Protein AF-A0A2N2HT73-F1 (afdb_monomer_lite)

Structure (mmCIF, N/CA/C/O backbone):
data_AF-A0A2N2HT73-F1
#
_entry.id   AF-A0A2N2HT73-F1
#
loop_
_atom_site.group_PDB
_atom_site.id
_atom_site.type_symbol
_atom_site.label_atom_id
_atom_site.label_alt_id
_atom_site.label_comp_id
_atom_site.label_asym_id
_atom_site.label_entity_id
_atom_site.label_seq_id
_atom_site.pdbx_PDB_ins_code
_atom_site.Cartn_x
_atom_site.Cartn_y
_atom_site.Cartn_z
_atom_site.occupancy
_atom_site.B_iso_or_equiv
_atom_site.auth_seq_id
_atom_site.auth_comp_id
_atom_site.auth_asym_id
_atom_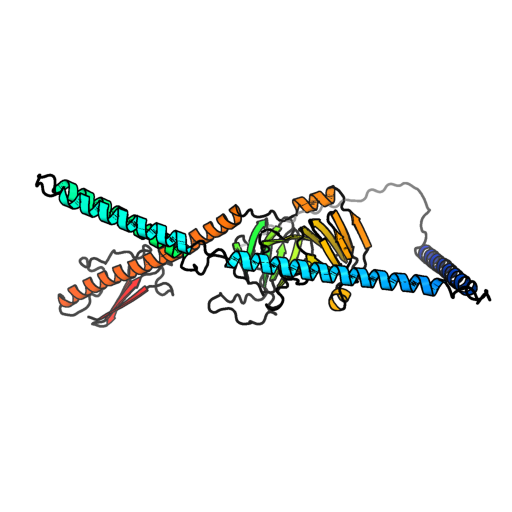site.auth_atom_id
_atom_site.pdbx_PDB_model_num
ATOM 1 N N . MET A 1 1 ? -55.450 -44.089 -9.286 1.00 39.53 1 MET A N 1
ATOM 2 C CA . MET A 1 1 ? -56.338 -43.175 -10.032 1.00 39.53 1 MET A CA 1
ATOM 3 C C . MET A 1 1 ? -55.526 -41.920 -10.294 1.00 39.53 1 MET A C 1
ATOM 5 O O . MET A 1 1 ? -55.269 -41.181 -9.363 1.00 39.53 1 MET A O 1
ATOM 9 N N . GLU A 1 2 ? -54.714 -41.918 -11.342 1.00 38.50 2 GLU A N 1
ATOM 10 C CA . GLU A 1 2 ? -55.053 -41.611 -12.742 1.00 38.50 2 GLU A CA 1
ATOM 11 C C . GLU A 1 2 ? -55.142 -40.112 -13.054 1.00 38.50 2 GLU A C 1
ATOM 13 O O . GLU A 1 2 ? -55.787 -39.337 -12.358 1.00 38.50 2 GLU A O 1
ATOM 18 N N . SER A 1 3 ? -54.556 -39.804 -14.215 1.00 43.12 3 SER A N 1
ATOM 19 C CA . SER A 1 3 ? -54.531 -38.545 -14.967 1.00 43.12 3 SER A CA 1
ATOM 20 C C . SER A 1 3 ? -53.533 -37.477 -14.503 1.00 43.12 3 SER A C 1
ATOM 22 O O . SER A 1 3 ? -53.392 -37.235 -13.316 1.00 43.12 3 SER A O 1
ATOM 24 N N . LYS A 1 4 ? -52.854 -36.714 -15.364 1.00 47.38 4 LYS A N 1
ATOM 25 C CA . LYS A 1 4 ? -52.323 -36.821 -16.745 1.00 47.38 4 LYS A CA 1
ATOM 26 C C . LYS A 1 4 ? -51.971 -35.371 -17.122 1.00 47.38 4 LYS A C 1
ATOM 28 O O . LYS A 1 4 ? -52.862 -34.537 -17.041 1.00 47.38 4 LYS A O 1
ATOM 33 N N . LYS A 1 5 ? -50.777 -35.176 -17.708 1.00 45.16 5 LYS A N 1
ATOM 34 C CA . LYS A 1 5 ? -50.393 -34.106 -18.669 1.00 45.16 5 LYS A CA 1
ATOM 35 C C . LYS A 1 5 ? -50.331 -32.673 -18.082 1.00 45.16 5 LYS A C 1
ATOM 37 O O . LYS A 1 5 ? -51.116 -32.329 -17.223 1.00 45.16 5 LYS A O 1
ATOM 42 N N . SER A 1 6 ? -49.405 -31.796 -18.467 1.00 45.34 6 SER A N 1
ATOM 43 C CA . SER A 1 6 ? -48.871 -31.538 -19.809 1.00 45.34 6 SER A CA 1
ATOM 44 C C . SER A 1 6 ? -47.459 -30.931 -19.803 1.00 45.34 6 SER A C 1
ATOM 46 O O . SER A 1 6 ? -47.148 -30.067 -18.990 1.00 45.34 6 SER A O 1
ATOM 48 N N . ASN A 1 7 ? -46.666 -31.358 -20.789 1.00 41.78 7 ASN A N 1
ATOM 49 C CA . ASN A 1 7 ? -45.438 -30.735 -21.283 1.00 41.78 7 ASN A CA 1
ATOM 50 C C . ASN A 1 7 ? -45.674 -29.305 -21.786 1.00 41.78 7 ASN A C 1
ATOM 52 O O . ASN A 1 7 ? -46.698 -29.053 -22.424 1.00 41.78 7 ASN A O 1
ATOM 56 N N . GLN A 1 8 ? -44.657 -28.451 -21.664 1.00 44.78 8 GLN A N 1
ATOM 57 C CA . GLN A 1 8 ? -44.392 -27.415 -22.661 1.00 44.78 8 GLN A CA 1
ATOM 58 C C . GLN A 1 8 ? -42.875 -27.188 -22.774 1.00 44.78 8 GLN A C 1
ATOM 60 O O . GLN A 1 8 ? -42.232 -26.671 -21.865 1.00 44.78 8 GLN A O 1
ATOM 65 N N . GLU A 1 9 ? -42.321 -27.695 -23.876 1.00 40.91 9 GLU A N 1
ATOM 66 C CA . GLU A 1 9 ? -40.981 -27.418 -24.391 1.00 40.91 9 GLU A CA 1
ATOM 67 C C . GLU A 1 9 ? -40.969 -26.010 -24.993 1.00 40.91 9 GLU A C 1
ATOM 69 O O . GLU A 1 9 ? -41.881 -25.670 -25.746 1.00 40.91 9 GLU A O 1
ATOM 74 N N . ASP A 1 10 ? -39.927 -25.225 -24.717 1.00 46.28 10 ASP A N 1
ATOM 75 C CA . ASP A 1 10 ? -39.657 -23.974 -25.426 1.00 46.28 10 ASP A CA 1
ATOM 76 C C . ASP A 1 10 ? -38.240 -24.052 -26.010 1.00 46.28 10 ASP A C 1
ATOM 78 O O . ASP A 1 10 ? -37.233 -24.069 -25.298 1.00 46.28 10 ASP A O 1
ATOM 82 N N . THR A 1 11 ? -38.181 -24.214 -27.331 1.00 42.38 11 THR A N 1
ATOM 83 C CA . THR A 1 11 ? -36.958 -24.325 -28.130 1.00 42.38 11 THR A CA 1
ATOM 84 C C . THR A 1 11 ? -36.810 -23.055 -28.960 1.00 42.38 11 THR A C 1
ATOM 86 O O . THR A 1 11 ? -37.552 -22.820 -29.911 1.00 42.38 11 THR A O 1
ATOM 89 N N . SER A 1 12 ? -35.835 -22.220 -28.603 1.00 44.34 12 SER A N 1
ATOM 90 C CA . SER A 1 12 ? -35.482 -21.019 -29.368 1.00 44.34 12 SER A CA 1
ATOM 91 C C . SER A 1 12 ? -34.667 -21.372 -30.625 1.00 44.34 12 SER A C 1
ATOM 93 O O . SER A 1 12 ? -33.738 -22.181 -30.541 1.00 44.34 12 SER A O 1
ATOM 95 N N . PRO A 1 13 ? -34.962 -20.769 -31.794 1.00 56.03 13 PRO A N 1
ATOM 96 C CA . PRO A 1 13 ? -34.370 -21.161 -33.071 1.00 56.03 13 PRO A CA 1
ATOM 97 C C . PRO A 1 13 ? -33.029 -20.468 -33.368 1.00 56.03 13 PRO A C 1
ATOM 99 O O . PRO A 1 13 ? -32.884 -19.254 -33.241 1.00 56.03 13 PRO A O 1
ATOM 102 N N . GLN A 1 14 ? -32.064 -21.249 -33.865 1.00 44.97 14 GLN A N 1
ATOM 103 C CA . GLN A 1 14 ? -30.878 -20.751 -34.568 1.00 44.97 14 GLN A CA 1
ATOM 104 C C . GLN A 1 14 ? -31.223 -20.348 -36.015 1.00 44.97 14 GLN A C 1
ATOM 106 O O . GLN A 1 14 ? -31.916 -21.108 -36.702 1.00 44.97 14 GLN A O 1
ATOM 111 N N . PRO A 1 15 ? -30.693 -19.231 -36.545 1.00 52.06 15 PRO A N 1
ATOM 112 C CA . PRO A 1 15 ? -30.836 -18.904 -37.956 1.00 52.06 15 PRO A CA 1
ATOM 113 C C . PRO A 1 15 ? -29.802 -19.655 -38.809 1.00 52.06 15 PRO A C 1
ATOM 115 O O . PRO A 1 15 ? -28.592 -19.485 -38.667 1.00 52.06 15 PRO A O 1
ATOM 118 N N . LYS A 1 16 ? -30.309 -20.470 -39.740 1.00 40.34 16 LYS A N 1
ATOM 119 C CA . LYS A 1 16 ? -29.567 -21.042 -40.871 1.00 40.34 16 LYS A CA 1
ATOM 120 C C . LYS A 1 16 ? -29.456 -19.988 -41.977 1.00 40.34 16 LYS A C 1
ATOM 122 O O . LYS A 1 16 ? -30.477 -19.599 -42.537 1.00 40.34 16 LYS A O 1
ATOM 127 N N . SER A 1 17 ? -28.243 -19.578 -42.340 1.00 44.06 17 SER A N 1
ATOM 128 C CA . SER A 1 17 ? -27.968 -18.862 -43.591 1.00 44.06 17 SER A CA 1
ATOM 129 C C . SER A 1 17 ? -27.399 -19.834 -44.630 1.00 44.06 17 SER A C 1
ATOM 131 O O . SER A 1 17 ? -26.418 -20.538 -44.396 1.00 44.06 17 SER A O 1
ATOM 133 N N . GLN A 1 18 ? -28.083 -19.922 -45.771 1.00 44.56 18 GLN A N 1
ATOM 134 C CA . GLN A 1 18 ? -27.676 -20.694 -46.947 1.00 44.56 18 GLN A CA 1
ATOM 135 C C . GLN A 1 18 ? -26.651 -19.921 -47.802 1.00 44.56 18 GLN A C 1
ATOM 137 O O . GLN A 1 18 ? -26.635 -18.690 -47.760 1.00 44.56 18 GLN A O 1
ATOM 142 N N . PRO A 1 19 ? -25.830 -20.620 -48.612 1.00 43.41 19 PRO A N 1
ATOM 143 C CA . PRO A 1 19 ? -24.786 -20.008 -49.424 1.00 43.41 19 PRO A CA 1
ATOM 144 C C . PRO A 1 19 ? -25.304 -19.605 -50.813 1.00 43.41 19 PRO A C 1
ATOM 146 O O . PRO A 1 19 ? -25.913 -20.409 -51.523 1.00 43.41 19 PRO A O 1
ATOM 149 N N . SER A 1 20 ? -25.005 -18.378 -51.239 1.00 42.81 20 SER A N 1
ATOM 150 C CA . SER A 1 20 ? -25.171 -17.932 -52.623 1.00 42.81 20 SER A CA 1
ATOM 151 C C . SER A 1 20 ? -23.926 -18.276 -53.450 1.00 42.81 20 SER A C 1
ATOM 153 O O . SER A 1 20 ? -22.797 -17.924 -53.117 1.00 42.81 20 SER A O 1
ATOM 155 N N . LYS A 1 21 ? -24.149 -19.000 -54.551 1.00 45.09 21 LYS A N 1
ATOM 156 C CA . LYS A 1 21 ? -23.184 -19.245 -55.629 1.00 45.09 21 LYS A CA 1
ATOM 157 C C . LYS A 1 21 ? -23.312 -18.143 -56.683 1.00 45.09 21 LYS A C 1
ATOM 159 O O . LYS A 1 21 ? -24.388 -18.000 -57.248 1.00 45.09 21 LYS A O 1
ATOM 164 N N . GLN A 1 22 ? -22.210 -17.460 -56.980 1.00 38.56 22 GLN A N 1
ATOM 165 C CA . GLN A 1 22 ? -21.851 -16.740 -58.220 1.00 38.56 22 GLN A CA 1
ATOM 166 C C . GLN A 1 22 ? -20.395 -16.289 -57.966 1.00 38.56 22 GLN A C 1
ATOM 168 O O . GLN A 1 22 ? -20.148 -15.597 -56.993 1.00 38.56 22 GLN A O 1
ATOM 173 N N . GLY A 1 23 ? -19.343 -16.800 -58.609 1.00 36.75 23 GLY A N 1
ATOM 174 C CA . GLY A 1 23 ? -19.114 -16.880 -60.047 1.00 36.75 23 GLY A CA 1
ATOM 175 C C . GLY A 1 23 ? -18.287 -15.659 -60.469 1.00 36.75 23 GLY A C 1
ATOM 176 O O . GLY A 1 23 ? -18.859 -14.592 -60.643 1.00 36.75 23 GLY A O 1
ATOM 177 N N . GLY A 1 24 ? -16.964 -15.798 -60.623 1.00 32.28 24 GLY A N 1
ATOM 178 C CA . GLY A 1 24 ? -16.117 -14.720 -61.148 1.00 32.28 24 GLY A CA 1
ATOM 179 C C . GLY A 1 24 ? -14.622 -14.955 -60.947 1.00 32.28 24 GLY A C 1
ATOM 180 O O . GLY A 1 24 ? -14.132 -14.896 -59.828 1.00 32.28 24 GLY A O 1
ATOM 181 N N . LEU A 1 25 ? -13.927 -15.240 -62.049 1.00 45.19 25 LEU A N 1
ATOM 182 C CA . LEU A 1 25 ? -12.474 -15.344 -62.181 1.00 45.19 25 LEU A CA 1
ATOM 183 C C . LEU A 1 25 ? -11.733 -14.164 -61.532 1.00 45.19 25 LEU A C 1
ATOM 185 O O . LEU A 1 25 ? -12.187 -13.039 -61.698 1.00 45.19 25 LEU A O 1
ATOM 189 N N . MET A 1 26 ? -10.556 -14.416 -60.941 1.00 39.28 26 MET A N 1
ATOM 190 C CA . MET A 1 26 ? -9.303 -13.666 -61.166 1.00 39.28 26 MET A CA 1
ATOM 191 C C . MET A 1 26 ? -8.144 -14.258 -60.335 1.00 39.28 26 MET A C 1
ATOM 193 O O . MET A 1 26 ? -8.298 -14.571 -59.160 1.00 39.28 26 MET A O 1
ATOM 197 N N . SER A 1 27 ? -6.987 -14.365 -60.995 1.00 42.88 27 SER A N 1
ATOM 198 C CA . SER A 1 27 ? -5.628 -14.332 -60.429 1.00 42.88 27 SER A CA 1
ATOM 199 C C . SER A 1 27 ? -5.104 -15.552 -59.655 1.00 42.88 27 SER A C 1
ATOM 201 O O . SER A 1 27 ? -5.031 -15.592 -58.432 1.00 42.88 27 SER A O 1
ATOM 203 N N . ARG A 1 28 ? -4.600 -16.514 -60.440 1.00 46.56 28 ARG A N 1
ATOM 204 C CA . ARG A 1 28 ? -3.393 -17.295 -60.125 1.00 46.56 28 ARG A CA 1
ATOM 205 C C . ARG A 1 28 ? -2.223 -16.316 -60.004 1.00 46.56 28 ARG A C 1
ATOM 207 O O . ARG A 1 28 ? -1.862 -15.758 -61.028 1.00 46.56 28 ARG A O 1
ATOM 214 N N . GLU A 1 29 ? -1.683 -16.122 -58.804 1.00 48.06 29 GLU A N 1
ATOM 215 C CA . GLU A 1 29 ? -0.292 -15.722 -58.509 1.00 48.06 29 GLU A CA 1
ATOM 216 C C . GLU A 1 29 ? -0.196 -15.342 -57.024 1.00 48.06 29 GLU A C 1
ATOM 218 O O . GLU A 1 29 ? -0.449 -14.198 -56.674 1.00 48.06 29 GLU A O 1
ATOM 223 N N . SER A 1 30 ? 0.117 -16.311 -56.153 1.00 52.94 30 SER A N 1
ATOM 224 C CA . SER A 1 30 ? 0.870 -16.120 -54.894 1.00 52.94 30 SER A CA 1
ATOM 225 C C . SER A 1 30 ? 0.758 -17.365 -54.001 1.00 52.94 30 SER A C 1
ATOM 227 O O . SER A 1 30 ? 0.183 -17.324 -52.917 1.00 52.94 30 SER A O 1
ATOM 229 N N . GLU A 1 31 ? 1.319 -18.487 -54.442 1.00 46.50 31 GLU A N 1
ATOM 230 C CA . GLU A 1 31 ? 1.745 -19.550 -53.525 1.00 46.50 31 GLU A CA 1
ATOM 231 C C . GLU A 1 31 ? 3.270 -19.599 -53.579 1.00 46.50 31 GLU A C 1
ATOM 233 O O . GLU A 1 31 ? 3.875 -20.481 -54.179 1.00 46.50 31 GLU A O 1
ATOM 238 N N . VAL A 1 32 ? 3.896 -18.575 -52.995 1.00 57.41 32 VAL A N 1
ATOM 239 C CA . VAL A 1 32 ? 5.306 -18.653 -52.616 1.00 57.41 32 VAL A CA 1
ATOM 240 C C . VAL A 1 32 ? 5.343 -19.492 -51.347 1.00 57.41 32 VAL A C 1
ATOM 242 O O . VAL A 1 32 ? 4.812 -19.105 -50.305 1.00 57.41 32 VAL A O 1
ATOM 245 N N . SER A 1 33 ? 5.902 -20.689 -51.479 1.00 60.06 33 SER A N 1
ATOM 246 C CA . SER A 1 33 ? 6.080 -21.649 -50.398 1.00 60.06 33 SER A CA 1
ATOM 247 C C . SER A 1 33 ? 6.845 -21.007 -49.236 1.00 60.06 33 SER A C 1
ATOM 249 O O . SER A 1 33 ? 7.892 -20.393 -49.437 1.00 60.06 33 SER A O 1
ATOM 251 N N . MET A 1 34 ? 6.367 -21.201 -48.001 1.00 53.78 34 MET A N 1
ATOM 252 C CA . MET A 1 34 ? 7.069 -20.812 -46.762 1.00 53.78 34 MET A CA 1
ATOM 253 C C . MET A 1 34 ? 8.517 -21.333 -46.691 1.00 53.78 34 MET A C 1
ATOM 255 O O . MET A 1 34 ? 9.327 -20.796 -45.938 1.00 53.78 34 MET A O 1
ATOM 259 N N . GLN A 1 35 ? 8.855 -22.339 -47.497 1.00 58.53 35 GLN A N 1
ATOM 260 C CA . GLN A 1 35 ? 10.192 -22.910 -47.610 1.00 58.53 35 GLN A CA 1
ATOM 261 C C . GLN A 1 35 ? 11.161 -22.019 -48.411 1.00 58.53 35 GLN A C 1
ATOM 263 O O . GLN A 1 35 ? 12.344 -21.955 -48.099 1.00 58.53 35 GLN A O 1
ATOM 268 N N . GLU A 1 36 ? 10.671 -21.239 -49.379 1.00 63.22 36 GLU A N 1
ATOM 269 C CA . GLU A 1 36 ? 11.516 -20.289 -50.121 1.00 63.22 36 GLU A CA 1
ATOM 270 C C . GLU A 1 36 ? 11.862 -19.052 -49.273 1.00 63.22 36 GLU A C 1
ATOM 272 O O . GLU A 1 36 ? 12.943 -18.474 -49.410 1.00 63.22 36 GLU A O 1
ATOM 277 N N . LEU A 1 37 ? 10.986 -18.680 -48.331 1.00 63.59 37 LEU A N 1
ATOM 278 C CA . LEU A 1 37 ? 11.245 -17.596 -47.380 1.00 63.59 37 LEU A CA 1
ATOM 279 C C . LEU A 1 37 ? 12.233 -18.003 -46.271 1.00 63.59 37 LEU A C 1
ATOM 281 O O . LEU A 1 37 ? 13.011 -17.154 -45.827 1.00 63.59 37 LEU A O 1
ATOM 285 N N . SER A 1 38 ? 12.264 -19.276 -45.847 1.00 68.69 38 SER A N 1
ATOM 286 C CA . SER A 1 38 ? 13.276 -19.751 -44.886 1.00 68.69 38 SER A CA 1
ATOM 287 C C . SER A 1 38 ? 14.672 -19.784 -45.502 1.00 68.69 38 SER A C 1
ATOM 289 O O . SER A 1 38 ? 15.628 -19.307 -44.885 1.00 68.69 38 SER A O 1
ATOM 291 N N . ASP A 1 39 ? 14.774 -20.243 -46.749 1.00 68.88 39 ASP A N 1
ATOM 292 C CA . ASP A 1 39 ? 16.056 -20.388 -47.440 1.00 68.88 39 ASP A CA 1
ATOM 293 C C . ASP A 1 39 ? 16.659 -19.023 -47.813 1.00 68.88 39 ASP A C 1
ATOM 295 O O . ASP A 1 39 ? 17.874 -18.819 -47.721 1.00 68.88 39 ASP A O 1
ATOM 299 N N . ALA A 1 40 ? 15.818 -18.037 -48.152 1.00 66.81 40 ALA A N 1
ATOM 300 C CA . ALA A 1 40 ? 16.254 -16.658 -48.371 1.00 66.81 40 ALA A CA 1
ATOM 301 C C . ALA A 1 40 ? 16.743 -15.980 -47.075 1.00 66.81 40 ALA A C 1
ATOM 303 O O . ALA A 1 40 ? 17.717 -15.218 -47.092 1.00 66.81 40 ALA A O 1
ATOM 304 N N . CYS A 1 41 ? 16.110 -16.281 -45.936 1.00 57.56 41 CYS A N 1
ATOM 305 C CA . CYS A 1 41 ? 16.492 -15.718 -44.644 1.00 57.56 41 CYS A CA 1
ATOM 306 C C . CYS A 1 41 ? 17.854 -16.259 -44.175 1.00 57.56 41 CYS A C 1
ATOM 308 O O . CYS A 1 41 ? 18.734 -15.475 -43.802 1.00 57.56 41 CYS A O 1
ATOM 310 N N . GLU A 1 42 ? 18.084 -17.571 -44.290 1.00 67.00 42 GLU A N 1
ATOM 311 C CA . GLU A 1 42 ? 19.331 -18.216 -43.855 1.00 67.00 42 GLU A CA 1
ATOM 312 C C . GLU A 1 42 ? 20.548 -17.778 -44.694 1.00 67.00 42 GLU A C 1
ATOM 314 O O . GLU A 1 42 ? 21.647 -17.570 -44.165 1.00 67.00 42 GLU A O 1
ATOM 319 N N . LYS A 1 43 ? 20.345 -17.518 -45.993 1.00 66.44 43 LYS A N 1
ATOM 320 C CA . LYS A 1 43 ? 21.397 -17.003 -46.885 1.00 66.44 43 LYS A CA 1
ATOM 321 C C . LYS A 1 43 ? 21.859 -15.593 -46.492 1.00 66.44 43 LYS A C 1
ATOM 323 O O . LYS A 1 43 ? 23.060 -15.323 -46.498 1.00 66.44 43 LYS A O 1
ATOM 328 N N . SER A 1 44 ? 20.939 -14.729 -46.048 1.00 65.94 44 SER A N 1
ATOM 329 C CA . SER A 1 44 ? 21.259 -13.352 -45.628 1.00 65.94 44 SER A CA 1
ATOM 330 C C . SER A 1 44 ? 22.071 -13.278 -44.322 1.00 65.94 44 SER A C 1
ATOM 332 O O . SER A 1 44 ? 22.894 -12.373 -44.143 1.00 65.94 44 SER A O 1
ATOM 334 N N . PHE A 1 45 ? 21.890 -14.249 -43.417 1.00 56.47 45 PHE A N 1
ATOM 335 C CA . PHE A 1 45 ? 22.640 -14.326 -42.161 1.00 56.47 45 PHE A CA 1
ATOM 336 C C . PHE A 1 45 ? 24.061 -14.858 -42.360 1.00 56.47 45 PHE A C 1
ATOM 338 O O . PHE A 1 45 ? 24.983 -14.422 -41.664 1.00 56.47 45 PHE A O 1
ATOM 345 N N . ARG A 1 46 ? 24.267 -15.752 -43.334 1.00 58.16 46 ARG A N 1
ATOM 346 C CA . ARG A 1 46 ? 25.599 -16.288 -43.645 1.00 58.16 46 ARG A CA 1
ATOM 347 C C . ARG A 1 46 ? 26.509 -15.246 -44.295 1.00 58.16 46 ARG A C 1
ATOM 349 O O . ARG A 1 46 ? 27.694 -15.220 -43.982 1.00 58.16 46 ARG A O 1
ATOM 356 N N . GLU A 1 47 ? 25.971 -14.349 -45.116 1.00 53.94 47 GLU A N 1
ATOM 357 C CA . GLU A 1 47 ? 26.766 -13.341 -45.832 1.00 53.94 47 GLU A CA 1
ATOM 358 C C . GLU A 1 47 ? 27.238 -12.200 -44.908 1.00 53.94 47 GLU A C 1
ATOM 360 O O . GLU A 1 47 ? 28.421 -11.861 -44.883 1.00 53.94 47 GLU A O 1
ATOM 365 N N . LYS A 1 48 ? 26.373 -11.707 -44.006 1.00 52.97 48 LYS A N 1
ATOM 366 C CA . LYS A 1 48 ? 26.742 -10.657 -43.029 1.00 52.97 48 LYS A CA 1
ATOM 367 C C . LYS A 1 48 ? 27.707 -11.129 -41.931 1.00 52.97 48 LYS A C 1
ATOM 369 O O . LYS A 1 48 ? 28.356 -10.307 -41.280 1.00 52.97 48 LYS A O 1
ATOM 374 N N . GLY A 1 49 ? 27.814 -12.441 -41.709 1.00 51.25 49 GLY A N 1
ATOM 375 C CA . GLY A 1 49 ? 28.761 -13.033 -40.760 1.00 51.25 49 GLY A CA 1
ATOM 376 C C . GLY A 1 49 ? 30.213 -13.044 -41.253 1.00 51.25 49 GLY A C 1
ATOM 377 O O . GLY A 1 49 ? 31.133 -13.008 -40.432 1.00 51.25 49 GLY A O 1
ATOM 378 N N . TYR A 1 50 ? 30.437 -13.053 -42.572 1.00 50.50 50 TYR A N 1
ATOM 379 C CA . TYR A 1 50 ? 31.785 -13.093 -43.149 1.00 50.50 50 TYR A CA 1
ATOM 380 C C . TYR A 1 50 ? 32.459 -11.712 -43.208 1.00 50.50 50 TYR A C 1
ATOM 382 O O . TYR A 1 50 ? 33.666 -11.631 -42.966 1.00 50.50 50 TYR A O 1
ATOM 390 N N . ASP A 1 51 ? 31.706 -10.622 -43.387 1.00 52.78 51 ASP A N 1
ATOM 391 C CA . ASP A 1 51 ? 32.287 -9.271 -43.474 1.00 52.78 51 ASP A CA 1
ATOM 392 C C . ASP A 1 51 ? 32.841 -8.754 -42.136 1.00 52.78 51 ASP A C 1
ATOM 394 O O . ASP A 1 51 ? 33.941 -8.197 -42.088 1.00 52.78 51 ASP A O 1
ATOM 398 N N . ARG A 1 52 ? 32.186 -9.048 -41.002 1.00 54.38 52 ARG A N 1
ATOM 399 C CA . ARG A 1 52 ? 32.722 -8.663 -39.675 1.00 54.38 52 ARG A CA 1
ATOM 400 C C . ARG A 1 52 ? 34.022 -9.384 -39.315 1.00 54.38 52 ARG A C 1
ATOM 402 O O . ARG A 1 52 ? 34.804 -8.878 -38.509 1.00 54.38 52 ARG A O 1
ATOM 409 N N . ARG A 1 53 ? 34.274 -10.565 -39.891 1.00 50.38 53 ARG A N 1
ATOM 410 C CA . ARG A 1 53 ? 35.509 -11.325 -39.636 1.00 50.38 53 ARG A CA 1
ATOM 411 C C . ARG A 1 53 ? 36.708 -10.762 -40.401 1.00 50.38 53 ARG A C 1
ATOM 413 O O . ARG A 1 53 ? 37.834 -10.961 -39.950 1.00 50.38 53 ARG A O 1
ATOM 420 N N . LYS A 1 54 ? 36.477 -10.032 -41.498 1.00 50.91 54 LYS A N 1
ATOM 421 C CA . LYS A 1 54 ? 37.526 -9.371 -42.287 1.00 50.91 54 LYS A CA 1
ATOM 422 C C . LYS A 1 54 ? 37.980 -8.057 -41.635 1.00 50.91 54 LYS A C 1
ATOM 424 O O . LYS A 1 54 ? 39.176 -7.869 -41.432 1.00 50.91 54 LYS A O 1
ATOM 429 N N . GLU A 1 55 ? 37.046 -7.242 -41.135 1.00 51.66 55 GLU A N 1
ATOM 430 C CA . GLU A 1 55 ? 37.378 -5.993 -40.419 1.00 51.66 55 GLU A CA 1
ATOM 431 C C . GLU A 1 55 ? 38.153 -6.221 -39.106 1.00 51.66 55 GLU A C 1
ATOM 433 O O . GLU A 1 55 ? 39.000 -5.413 -38.716 1.00 51.66 55 GLU A O 1
ATOM 438 N N . GLY A 1 56 ? 37.911 -7.347 -38.425 1.00 50.91 56 GLY A N 1
ATOM 439 C CA . GLY A 1 56 ? 38.672 -7.730 -37.232 1.00 50.91 56 GLY A CA 1
ATOM 440 C C . GLY A 1 56 ? 40.119 -8.152 -37.521 1.00 50.91 56 GLY A C 1
ATOM 441 O O . GLY A 1 56 ? 40.972 -8.047 -36.636 1.00 50.91 56 GLY A O 1
ATOM 442 N N . PHE A 1 57 ? 40.411 -8.612 -38.743 1.00 48.97 57 PHE A N 1
ATOM 443 C CA . PHE A 1 57 ? 41.747 -9.061 -39.139 1.00 48.97 57 PHE A CA 1
ATOM 444 C C . PHE A 1 57 ? 42.612 -7.900 -39.651 1.00 48.97 57 PHE A C 1
ATOM 446 O O . PHE A 1 57 ? 43.796 -7.831 -39.318 1.00 48.97 57 PHE A O 1
ATOM 453 N N . ASP A 1 58 ? 42.015 -6.924 -40.340 1.00 48.25 58 ASP A N 1
ATOM 454 C CA . ASP A 1 58 ? 42.739 -5.745 -40.834 1.00 48.25 58 ASP A CA 1
ATOM 455 C C . ASP A 1 58 ? 43.169 -4.796 -39.698 1.00 48.25 58 ASP A C 1
ATOM 457 O O . ASP A 1 58 ? 44.280 -4.262 -39.728 1.00 48.25 58 ASP A O 1
ATOM 461 N N . ARG A 1 59 ? 42.394 -4.694 -38.605 1.00 53.56 59 ARG A N 1
ATOM 462 C CA . ARG A 1 59 ? 42.825 -3.955 -37.396 1.00 53.56 59 ARG A CA 1
ATOM 463 C C . ARG A 1 59 ? 43.996 -4.603 -36.654 1.00 53.56 59 ARG A C 1
ATOM 465 O O . ARG A 1 59 ? 44.714 -3.909 -35.944 1.00 53.56 59 ARG A O 1
ATOM 472 N N . ARG A 1 60 ? 44.206 -5.919 -36.795 1.00 46.06 60 ARG A N 1
ATOM 473 C CA . ARG A 1 60 ? 45.352 -6.614 -36.174 1.00 46.06 60 ARG A CA 1
ATOM 474 C C . ARG A 1 60 ? 46.618 -6.563 -37.024 1.00 46.06 60 ARG A C 1
ATOM 476 O O . ARG A 1 60 ? 47.696 -6.815 -36.494 1.00 46.06 60 ARG A O 1
ATOM 483 N N . LYS A 1 61 ? 46.513 -6.217 -38.311 1.00 44.19 61 LYS A N 1
ATOM 484 C CA . LYS A 1 61 ? 47.680 -6.073 -39.190 1.00 44.19 61 LYS A CA 1
ATOM 485 C C . LYS A 1 61 ? 48.304 -4.676 -39.123 1.00 44.19 61 LYS A C 1
ATOM 487 O O . LYS A 1 61 ? 49.508 -4.562 -39.316 1.00 44.19 61 LYS A O 1
ATOM 492 N N . SER A 1 62 ? 47.536 -3.642 -38.759 1.00 45.69 62 SER A N 1
ATOM 493 C CA . SER A 1 62 ? 48.062 -2.273 -38.612 1.00 45.69 62 SER A CA 1
ATOM 494 C C . SER A 1 62 ? 48.819 -2.013 -37.301 1.00 45.69 62 SER A C 1
ATOM 496 O O . SER A 1 62 ? 49.362 -0.931 -37.126 1.00 45.69 62 SER A O 1
ATOM 498 N N . THR A 1 63 ? 48.869 -2.970 -36.368 1.00 47.09 63 THR A N 1
ATOM 499 C CA . THR A 1 63 ? 49.633 -2.841 -35.111 1.00 47.09 63 THR A CA 1
ATOM 500 C C . THR A 1 63 ? 50.973 -3.578 -35.132 1.00 47.09 63 THR A C 1
ATOM 502 O O . THR A 1 63 ? 51.616 -3.674 -34.090 1.00 47.09 63 THR A O 1
ATOM 505 N N . LEU A 1 64 ? 51.396 -4.124 -36.280 1.00 43.81 64 LEU A N 1
ATOM 506 C CA . LEU A 1 64 ? 52.619 -4.934 -36.381 1.00 43.81 64 LEU A CA 1
ATOM 507 C C . LEU A 1 64 ? 53.687 -4.376 -37.334 1.00 43.81 64 LEU A C 1
ATOM 509 O O . LEU A 1 64 ? 54.626 -5.089 -37.679 1.00 43.81 64 LEU A O 1
ATOM 513 N N . THR A 1 65 ? 53.572 -3.116 -37.745 1.00 51.69 65 THR A N 1
ATOM 514 C CA . THR A 1 65 ? 54.600 -2.439 -38.542 1.00 51.69 65 THR A CA 1
ATOM 515 C C . THR A 1 65 ? 54.731 -0.991 -38.102 1.00 51.69 65 THR A C 1
ATOM 517 O O . THR A 1 65 ? 54.174 -0.116 -38.745 1.00 51.69 65 THR A O 1
ATOM 520 N N . GLU A 1 66 ? 55.466 -0.734 -37.020 1.00 43.78 66 GLU A N 1
ATOM 521 C CA . GLU A 1 66 ? 56.359 0.428 -37.023 1.00 43.78 66 GLU A CA 1
ATOM 522 C C . GLU A 1 66 ? 57.415 0.332 -35.929 1.00 43.78 66 GLU A C 1
ATOM 524 O O . GLU A 1 66 ? 57.148 0.281 -34.727 1.00 43.78 66 GLU A O 1
ATOM 529 N N . TYR A 1 67 ? 58.643 0.260 -36.415 1.00 50.66 67 TYR A N 1
ATOM 530 C CA . TYR A 1 67 ? 59.883 0.240 -35.676 1.00 50.66 67 TYR A CA 1
ATOM 531 C C . TYR A 1 67 ? 60.314 1.700 -35.481 1.00 50.66 67 TYR A C 1
ATOM 533 O O . TYR A 1 67 ? 61.217 2.171 -36.153 1.00 50.66 67 TYR A O 1
ATOM 541 N N . GLU A 1 68 ? 59.659 2.434 -34.581 1.00 44.06 68 GLU A N 1
ATOM 542 C CA . GLU A 1 68 ? 60.116 3.765 -34.148 1.00 44.06 68 GLU A CA 1
ATOM 543 C C . GLU A 1 68 ? 60.051 3.865 -32.622 1.00 44.06 68 GLU A C 1
ATOM 545 O O . GLU A 1 68 ? 59.186 4.487 -32.003 1.00 44.06 68 GLU A O 1
ATOM 550 N N . GLY A 1 69 ? 60.985 3.171 -31.978 1.00 49.91 69 GLY A N 1
ATOM 551 C CA . GLY A 1 69 ? 61.339 3.446 -30.597 1.00 49.91 69 GLY A CA 1
ATOM 552 C C . GLY A 1 69 ? 62.420 4.513 -30.567 1.00 49.91 69 GLY A C 1
ATOM 553 O O . GLY A 1 69 ? 63.551 4.157 -30.840 1.00 49.91 69 GLY A O 1
ATOM 554 N N . VAL A 1 70 ? 62.074 5.761 -30.219 1.00 50.53 70 VAL A N 1
ATOM 555 C CA . VAL A 1 70 ? 62.898 6.683 -29.394 1.00 50.53 70 VAL A CA 1
ATOM 556 C C . VAL A 1 70 ? 62.061 7.830 -28.773 1.00 50.53 70 VAL A C 1
ATOM 558 O O . VAL A 1 70 ? 62.421 8.283 -27.691 1.00 50.53 70 VAL A O 1
ATOM 561 N N . ASP A 1 71 ? 60.896 8.241 -29.295 1.00 47.81 71 ASP A N 1
ATOM 562 C CA . ASP A 1 71 ? 60.250 9.491 -28.811 1.00 47.81 71 ASP A CA 1
ATOM 563 C C . ASP A 1 71 ? 59.201 9.389 -27.678 1.00 47.81 71 ASP A C 1
ATOM 565 O O . ASP A 1 71 ? 58.729 10.404 -27.161 1.00 47.81 71 ASP A O 1
ATOM 569 N N . ARG A 1 72 ? 58.880 8.196 -27.156 1.00 48.22 72 ARG A N 1
ATOM 570 C CA . ARG A 1 72 ? 57.885 8.047 -26.060 1.00 48.22 72 ARG A CA 1
ATOM 571 C C . ARG A 1 72 ? 58.401 8.364 -24.649 1.00 48.22 72 ARG A C 1
ATOM 573 O O . ARG A 1 72 ? 57.743 8.028 -23.665 1.00 48.22 72 ARG A O 1
ATOM 580 N N . ARG A 1 73 ? 59.571 8.998 -24.502 1.00 45.44 73 ARG A N 1
ATOM 581 C CA . ARG A 1 73 ? 60.096 9.385 -23.174 1.00 45.44 73 ARG A CA 1
ATOM 582 C C . ARG A 1 73 ? 59.598 10.750 -22.686 1.00 45.44 73 ARG A C 1
ATOM 584 O O . ARG A 1 73 ? 59.787 11.051 -21.512 1.00 45.44 73 ARG A O 1
ATOM 591 N N . LYS A 1 74 ? 58.933 11.548 -23.534 1.00 47.91 74 LYS A N 1
ATOM 592 C CA . LYS A 1 74 ? 58.330 12.835 -23.129 1.00 47.91 74 LYS A CA 1
ATOM 593 C C . LYS A 1 74 ? 56.877 12.716 -22.644 1.00 47.91 74 LYS A C 1
ATOM 595 O O . LYS A 1 74 ? 56.547 13.322 -21.633 1.00 47.91 74 LYS A O 1
ATOM 600 N N . GLU A 1 75 ? 56.053 11.836 -23.217 1.00 48.12 75 GLU A N 1
ATOM 601 C CA . GLU A 1 75 ? 54.635 11.700 -22.806 1.00 48.12 75 GLU A CA 1
ATOM 602 C C . GLU A 1 75 ? 54.414 11.083 -21.408 1.00 48.12 75 GLU A C 1
ATOM 604 O O . GLU A 1 75 ? 53.351 11.244 -20.804 1.00 48.12 75 GLU A O 1
ATOM 609 N N . VAL A 1 76 ? 55.407 10.382 -20.850 1.00 48.22 76 VAL A N 1
ATOM 610 C CA . VAL A 1 76 ? 55.319 9.848 -19.476 1.00 48.22 76 VAL A CA 1
ATOM 611 C C . VAL A 1 76 ? 55.504 10.957 -18.429 1.00 48.22 76 VAL A C 1
ATOM 613 O O . VAL A 1 76 ? 55.004 10.823 -17.312 1.00 48.22 76 VAL A O 1
ATOM 616 N N . SER A 1 77 ? 56.155 12.071 -18.786 1.00 50.00 77 SER A N 1
ATOM 617 C CA . SER A 1 77 ? 56.305 13.230 -17.895 1.00 50.00 77 SER A CA 1
ATOM 618 C C . SER A 1 77 ? 54.981 13.984 -17.733 1.00 50.00 77 SER A C 1
ATOM 620 O O . SER A 1 77 ? 54.569 14.267 -16.609 1.00 50.00 77 SER A O 1
ATOM 622 N N . ASP A 1 78 ? 54.243 14.186 -18.826 1.00 50.06 78 ASP A N 1
ATOM 623 C CA . ASP A 1 78 ? 52.983 14.946 -18.812 1.00 50.06 78 ASP A CA 1
ATOM 624 C C . ASP A 1 78 ? 51.849 14.192 -18.092 1.00 50.06 78 ASP A C 1
ATOM 626 O O . ASP A 1 78 ? 50.979 14.788 -17.452 1.00 50.06 78 ASP A O 1
ATOM 630 N N . ARG A 1 79 ? 51.881 12.849 -18.098 1.00 52.66 79 ARG A N 1
ATOM 631 C CA . ARG A 1 79 ? 50.960 12.034 -17.283 1.00 52.66 79 ARG A CA 1
ATOM 632 C C . ARG A 1 79 ? 51.232 12.123 -15.782 1.00 52.66 79 ARG A C 1
ATOM 634 O O . ARG A 1 79 ? 50.305 11.884 -15.006 1.00 52.66 79 ARG A O 1
ATOM 641 N N . ARG A 1 80 ? 52.458 12.454 -15.365 1.00 52.38 80 ARG A N 1
ATOM 642 C CA . ARG A 1 80 ? 52.813 12.602 -13.946 1.00 52.38 80 ARG A CA 1
ATOM 643 C C . ARG A 1 80 ? 52.248 13.905 -13.371 1.00 52.38 80 ARG A C 1
ATOM 645 O O . ARG A 1 80 ? 51.643 13.866 -12.305 1.00 52.38 80 ARG A O 1
ATOM 652 N N . GLU A 1 81 ? 52.266 14.992 -14.145 1.00 55.25 81 GLU A N 1
ATOM 653 C CA . GLU A 1 81 ? 51.619 16.257 -13.754 1.00 55.25 81 GLU A CA 1
ATOM 654 C C . GLU A 1 81 ? 50.101 16.123 -13.550 1.00 55.25 81 GLU A C 1
ATOM 656 O O . GLU A 1 81 ? 49.519 16.751 -12.665 1.00 55.25 81 GLU A O 1
ATOM 661 N N . GLY A 1 82 ? 49.432 15.283 -14.347 1.00 58.75 82 GLY A N 1
ATOM 662 C CA . GLY A 1 82 ? 47.994 15.035 -14.200 1.00 58.75 82 GLY A CA 1
ATOM 663 C C . GLY A 1 82 ? 47.610 14.291 -12.912 1.00 58.75 82 GLY A C 1
ATOM 664 O O . GLY A 1 82 ? 46.448 14.347 -12.494 1.00 58.75 82 GLY A O 1
ATOM 665 N N . PHE A 1 83 ? 48.557 13.587 -12.285 1.00 61.28 83 PHE A N 1
ATOM 666 C CA . PHE A 1 83 ? 48.370 12.962 -10.974 1.00 61.28 83 PHE A CA 1
ATOM 667 C C . PHE A 1 83 ? 48.612 13.954 -9.837 1.00 61.28 83 PHE A C 1
ATOM 669 O O . PHE A 1 83 ? 47.814 13.989 -8.900 1.00 61.28 83 PHE A O 1
ATOM 676 N N . ASP A 1 84 ? 49.631 14.805 -9.954 1.00 68.38 84 ASP A N 1
ATOM 677 C CA . ASP A 1 84 ? 49.939 15.816 -8.939 1.00 68.38 84 ASP A CA 1
ATOM 678 C C . ASP A 1 84 ? 48.810 16.854 -8.820 1.00 68.38 84 ASP A C 1
ATOM 680 O O . ASP A 1 84 ? 48.330 17.115 -7.716 1.00 68.38 84 ASP A O 1
ATOM 684 N N . ARG A 1 85 ? 48.237 17.314 -9.945 1.00 69.62 85 ARG A N 1
ATOM 685 C CA . ARG A 1 85 ? 47.061 18.214 -9.926 1.00 69.62 85 ARG A CA 1
ATOM 686 C C . ARG A 1 85 ? 45.835 17.593 -9.248 1.00 69.62 85 ARG A C 1
ATOM 688 O O . ARG A 1 85 ? 45.087 18.286 -8.563 1.00 69.62 85 ARG A O 1
ATOM 695 N N . ARG A 1 86 ? 45.617 16.284 -9.426 1.00 74.44 86 ARG A N 1
ATOM 696 C CA . ARG A 1 86 ? 44.505 15.562 -8.778 1.00 74.44 86 ARG A CA 1
ATOM 697 C C . ARG A 1 86 ? 44.722 15.406 -7.276 1.00 74.44 86 ARG A C 1
ATOM 699 O O . ARG A 1 86 ? 43.755 15.440 -6.519 1.00 74.44 86 ARG A O 1
ATOM 706 N N . ARG A 1 87 ? 45.977 15.253 -6.847 1.00 78.44 87 ARG A N 1
ATOM 707 C CA . ARG A 1 87 ? 46.347 15.200 -5.431 1.00 78.44 87 ARG A CA 1
ATOM 708 C C . ARG A 1 87 ? 46.124 16.550 -4.750 1.00 78.44 87 ARG A C 1
ATOM 710 O O . ARG A 1 87 ? 45.460 16.597 -3.722 1.00 78.44 87 ARG A O 1
ATOM 717 N N . GLU A 1 88 ? 46.555 17.638 -5.382 1.00 80.12 88 GLU A N 1
ATOM 718 C CA . GLU A 1 88 ? 46.323 19.001 -4.887 1.00 80.12 88 GLU A CA 1
ATOM 719 C C . GLU A 1 88 ? 44.833 19.374 -4.812 1.00 80.12 88 GLU A C 1
ATOM 721 O O . GLU A 1 88 ? 44.421 20.158 -3.956 1.00 80.12 88 GLU A O 1
ATOM 726 N N . GLU A 1 89 ? 43.994 18.846 -5.710 1.00 80.94 89 GLU A N 1
ATOM 727 C CA . GLU A 1 89 ? 42.541 19.040 -5.628 1.00 80.94 89 GLU A CA 1
ATOM 728 C C . GLU A 1 89 ? 41.933 18.284 -4.438 1.00 80.94 89 GLU A C 1
ATOM 730 O O . GLU A 1 89 ? 41.054 18.809 -3.751 1.00 80.94 89 GLU A O 1
ATOM 735 N N . TYR A 1 90 ? 42.414 17.068 -4.166 1.00 84.06 90 TYR A N 1
ATOM 736 C CA . TYR A 1 90 ? 41.969 16.281 -3.019 1.00 84.06 90 TYR A CA 1
ATOM 737 C C . TYR A 1 90 ? 42.339 16.955 -1.693 1.00 84.06 90 TYR A C 1
ATOM 739 O O . TYR A 1 90 ? 41.486 17.076 -0.811 1.00 84.06 90 TYR A O 1
ATOM 747 N N . ASP A 1 91 ? 43.569 17.456 -1.581 1.00 86.81 91 ASP A N 1
ATOM 748 C CA . ASP A 1 91 ? 44.038 18.158 -0.384 1.00 86.81 91 ASP A CA 1
ATOM 749 C C . ASP A 1 91 ? 43.241 19.455 -0.153 1.00 86.81 91 ASP A C 1
ATOM 751 O O . ASP A 1 91 ? 42.770 19.697 0.960 1.00 86.81 91 ASP A O 1
ATOM 755 N N . ARG A 1 92 ? 42.936 20.219 -1.216 1.00 87.38 92 ARG A N 1
ATOM 756 C CA . ARG A 1 92 ? 42.050 21.397 -1.125 1.00 87.38 92 ARG A CA 1
ATOM 757 C C . ARG A 1 92 ? 40.634 21.058 -0.661 1.00 87.38 92 ARG A C 1
ATOM 759 O O . ARG A 1 92 ? 40.080 21.776 0.169 1.00 87.38 92 ARG A O 1
ATOM 766 N N . ARG A 1 93 ? 40.037 19.971 -1.165 1.00 85.31 93 ARG A N 1
ATOM 767 C CA . ARG A 1 93 ? 38.701 19.529 -0.715 1.00 85.31 93 ARG A CA 1
ATOM 768 C C . ARG A 1 93 ? 38.705 19.092 0.747 1.00 85.31 93 ARG A C 1
ATOM 770 O O . ARG A 1 93 ? 37.716 19.310 1.444 1.00 85.31 93 ARG A O 1
ATOM 777 N N . LYS A 1 94 ? 39.798 18.479 1.206 1.00 86.88 94 LYS A N 1
ATOM 778 C CA . LYS A 1 94 ? 39.955 18.067 2.601 1.00 86.88 94 LYS A CA 1
ATOM 779 C C . LYS A 1 94 ? 40.033 19.282 3.528 1.00 86.88 94 LYS A C 1
ATOM 781 O O . LYS A 1 94 ? 39.250 19.358 4.468 1.00 86.88 94 LYS A O 1
ATOM 786 N N . GLU A 1 95 ? 40.867 20.267 3.198 1.00 87.62 95 GLU A N 1
ATOM 787 C CA . GLU A 1 95 ? 40.941 21.522 3.959 1.00 87.62 95 GLU A CA 1
ATOM 788 C C . GLU A 1 95 ? 39.600 22.268 4.004 1.00 87.62 95 GLU A C 1
ATOM 790 O O . GLU A 1 95 ? 39.243 22.854 5.025 1.00 87.62 95 GLU A O 1
ATOM 795 N N . GLU A 1 96 ? 38.833 22.257 2.911 1.00 88.06 96 GLU A N 1
ATOM 796 C CA . GLU A 1 96 ? 37.511 22.886 2.885 1.00 88.06 96 GLU A CA 1
ATOM 797 C C . GLU A 1 96 ? 36.514 22.169 3.809 1.00 88.06 96 GLU A C 1
ATOM 799 O O . GLU A 1 96 ? 35.718 22.821 4.489 1.00 88.06 96 GLU A O 1
ATOM 804 N N . SER A 1 97 ? 36.576 20.836 3.875 1.00 86.12 97 SER A N 1
ATOM 805 C CA . SER A 1 97 ? 35.767 20.045 4.806 1.00 86.12 97 SER A CA 1
ATOM 806 C C . SER A 1 97 ? 36.114 20.361 6.261 1.00 86.12 97 SER A C 1
ATOM 808 O O . SER A 1 97 ? 35.207 20.555 7.071 1.00 86.12 97 SER A O 1
ATOM 810 N N . ASP A 1 98 ? 37.405 20.469 6.578 1.00 89.69 98 ASP A N 1
ATOM 811 C CA . ASP A 1 98 ? 37.876 20.780 7.930 1.00 89.69 98 ASP A CA 1
ATOM 812 C C . ASP A 1 98 ? 37.426 22.192 8.356 1.00 89.69 98 ASP A C 1
ATOM 814 O O . ASP A 1 98 ? 36.881 22.368 9.447 1.00 89.69 98 ASP A O 1
ATOM 818 N N . ARG A 1 99 ? 37.499 23.190 7.458 1.00 91.25 99 ARG A N 1
ATOM 819 C CA . ARG A 1 99 ? 36.985 24.549 7.731 1.00 91.25 99 ARG A CA 1
ATOM 820 C C . ARG A 1 99 ? 35.479 24.580 7.997 1.00 91.25 99 ARG A C 1
ATOM 822 O O . ARG A 1 99 ? 35.039 25.301 8.892 1.00 91.25 99 ARG A O 1
ATOM 829 N N . ARG A 1 100 ? 34.677 23.813 7.245 1.00 88.38 100 ARG A N 1
ATOM 830 C CA . ARG A 1 100 ? 33.221 23.726 7.482 1.00 88.38 100 ARG A CA 1
ATOM 831 C C . ARG A 1 100 ? 32.905 23.087 8.832 1.00 88.38 100 ARG A C 1
ATOM 833 O O . ARG A 1 100 ? 31.952 23.501 9.490 1.00 88.38 100 ARG A O 1
ATOM 840 N N . GLN A 1 101 ? 33.698 22.102 9.249 1.00 84.25 101 GLN A N 1
ATOM 841 C CA . GLN A 1 101 ? 33.538 21.464 10.551 1.00 84.25 101 GLN A CA 1
ATOM 842 C C . GLN A 1 101 ? 33.857 22.444 11.690 1.00 84.25 101 GLN A C 1
ATOM 844 O O . GLN A 1 101 ? 33.060 22.588 12.615 1.00 84.25 101 GLN A O 1
ATOM 849 N N . GLU A 1 102 ? 34.952 23.201 11.582 1.00 87.81 102 GLU A N 1
ATOM 850 C CA . GLU A 1 102 ? 35.291 24.246 12.557 1.00 87.81 102 GLU A CA 1
ATOM 851 C C . GLU A 1 102 ? 34.238 25.364 12.634 1.00 87.81 102 GLU A C 1
ATOM 853 O O . GLU A 1 102 ? 33.999 25.933 13.704 1.00 87.81 102 GLU A O 1
ATOM 858 N N . GLU A 1 103 ? 33.607 25.717 11.511 1.00 89.06 103 GLU A N 1
ATOM 859 C CA . GLU A 1 103 ? 32.500 26.678 11.485 1.00 89.06 103 GLU A CA 1
ATOM 860 C C . GLU A 1 103 ? 31.270 26.130 12.221 1.00 89.06 103 GLU A C 1
ATOM 862 O O . GLU A 1 103 ? 30.643 26.846 13.007 1.00 89.06 103 GLU A O 1
ATOM 867 N N . TYR A 1 104 ? 30.955 24.847 12.024 1.00 86.19 104 TYR A N 1
ATOM 868 C CA . TYR A 1 104 ? 29.869 24.176 12.733 1.00 86.19 104 TYR A CA 1
ATOM 869 C C . TYR A 1 104 ? 30.105 24.162 14.247 1.00 86.19 104 TYR A C 1
ATOM 871 O O . TYR A 1 104 ? 29.202 24.499 15.016 1.00 86.19 104 TYR A O 1
ATOM 879 N N . ASP A 1 105 ? 31.328 23.855 14.679 1.00 86.25 105 ASP A N 1
ATOM 880 C CA . ASP A 1 105 ? 31.684 23.826 16.097 1.00 86.25 105 ASP A CA 1
ATOM 881 C C . ASP A 1 105 ? 31.647 25.227 16.725 1.00 86.25 105 ASP A C 1
ATOM 883 O O . ASP A 1 105 ? 31.108 25.394 17.823 1.00 86.25 105 ASP A O 1
ATOM 887 N N . ARG A 1 106 ? 32.105 26.265 16.008 1.00 87.88 106 ARG A N 1
ATOM 888 C CA . ARG A 1 106 ? 31.945 27.667 16.438 1.00 87.88 106 ARG A CA 1
ATOM 889 C C . ARG A 1 106 ? 30.478 28.061 16.573 1.00 87.88 106 ARG A C 1
ATOM 891 O O . ARG A 1 106 ? 30.101 28.683 17.565 1.00 87.88 106 ARG A O 1
ATOM 898 N N . ARG A 1 107 ? 29.637 27.672 15.613 1.00 82.50 107 ARG A N 1
ATOM 899 C CA . ARG A 1 107 ? 28.200 27.976 15.630 1.00 82.50 107 ARG A CA 1
ATOM 900 C C . ARG A 1 107 ? 27.477 27.246 16.758 1.00 82.50 107 ARG A C 1
ATOM 902 O O . ARG A 1 107 ? 26.606 27.829 17.394 1.00 82.50 107 ARG A O 1
ATOM 909 N N . LYS A 1 108 ? 27.869 26.003 17.045 1.00 79.00 108 LYS A N 1
ATOM 910 C CA . LYS A 1 108 ? 27.365 25.227 18.181 1.00 79.00 108 LYS A CA 1
ATOM 911 C C . LYS A 1 108 ? 27.758 25.870 19.510 1.00 79.00 108 LYS A C 1
ATOM 913 O O . LYS A 1 108 ? 26.905 25.999 20.381 1.00 79.00 108 LYS A O 1
ATOM 918 N N . LYS A 1 109 ? 29.007 26.329 19.635 1.00 78.69 109 LYS A N 1
ATOM 919 C CA . LYS A 1 109 ? 29.501 27.009 20.839 1.00 78.69 109 LYS A CA 1
ATOM 920 C C . LYS A 1 109 ? 28.786 28.344 21.080 1.00 78.69 109 LYS A C 1
ATOM 922 O O . LYS A 1 109 ? 28.332 28.589 22.190 1.00 78.69 109 LYS A O 1
ATOM 927 N N . ALA A 1 110 ? 28.565 29.131 20.026 1.00 73.50 110 ALA A N 1
ATOM 928 C CA . ALA A 1 110 ? 27.770 30.360 20.095 1.00 73.50 110 ALA A CA 1
ATOM 929 C C . ALA A 1 110 ? 26.298 30.107 20.475 1.00 73.50 110 ALA A C 1
ATOM 931 O O . ALA A 1 110 ? 25.667 30.957 21.095 1.00 73.50 110 ALA A O 1
ATOM 932 N N . LEU A 1 111 ? 25.744 28.940 20.122 1.00 66.88 111 LEU A N 1
ATOM 933 C CA . LEU A 1 111 ? 24.390 28.554 20.522 1.00 66.88 111 LEU A CA 1
ATOM 934 C C . LEU A 1 111 ? 24.312 28.186 22.010 1.00 66.88 111 LEU A C 1
ATOM 936 O O . LEU A 1 111 ? 23.312 28.476 22.657 1.00 66.88 111 LEU A O 1
ATOM 940 N N . THR A 1 112 ? 25.355 27.545 22.544 1.00 65.81 112 THR A N 1
ATOM 941 C CA . THR A 1 112 ? 25.435 27.184 23.968 1.00 65.81 112 THR A CA 1
ATOM 942 C C . THR A 1 112 ? 25.801 28.365 24.864 1.00 65.81 112 THR A C 1
ATOM 944 O O . THR A 1 112 ? 25.440 28.362 26.029 1.00 65.81 112 THR A O 1
ATOM 947 N N . GLU A 1 113 ? 26.473 29.383 24.322 1.00 56.03 113 GLU A N 1
ATOM 948 C CA . GLU A 1 113 ? 26.877 30.606 25.034 1.00 56.03 113 GLU A CA 1
ATOM 949 C C . GLU A 1 113 ? 25.777 31.691 25.017 1.00 56.03 113 GLU A C 1
ATOM 951 O O . GLU A 1 113 ? 25.980 32.809 25.487 1.00 56.03 113 GLU A O 1
ATOM 956 N N . TYR A 1 114 ? 24.573 31.372 24.516 1.00 48.47 114 TYR A N 1
ATOM 957 C CA . TYR A 1 114 ? 23.376 32.204 24.676 1.00 48.47 114 TYR A CA 1
ATOM 958 C C . TYR A 1 114 ? 22.831 32.089 26.116 1.00 48.47 114 TYR A C 1
ATOM 960 O O . TYR A 1 114 ? 21.691 31.697 26.350 1.00 48.47 114 TYR A O 1
ATOM 968 N N . GLU A 1 115 ? 23.652 32.472 27.095 1.00 48.94 115 GLU A N 1
ATOM 969 C CA . GLU A 1 115 ? 23.313 32.679 28.513 1.00 48.94 115 GLU A CA 1
ATOM 970 C C . GLU A 1 115 ? 22.515 33.991 28.700 1.00 48.94 115 GLU A C 1
ATOM 972 O O . GLU A 1 115 ? 22.796 34.835 29.550 1.00 48.94 115 GLU A O 1
ATOM 977 N N . GLY A 1 116 ? 21.521 34.219 27.837 1.00 46.97 116 GLY A N 1
ATOM 978 C CA . GLY A 1 116 ? 20.611 35.365 27.910 1.00 46.97 116 GLY A CA 1
ATOM 979 C C . GLY A 1 116 ? 19.329 35.089 28.702 1.00 46.97 116 GLY A C 1
ATOM 980 O O . GLY A 1 116 ? 18.568 36.026 28.952 1.00 46.97 116 GLY A O 1
ATOM 981 N N . SER A 1 117 ? 19.068 33.831 29.073 1.00 51.09 117 SER A N 1
ATOM 982 C CA . SER A 1 117 ? 17.836 33.436 29.771 1.00 51.09 117 SER A CA 1
ATOM 983 C C . SER A 1 117 ? 17.854 33.779 31.261 1.00 51.09 117 SER A C 1
ATOM 985 O O . SER A 1 117 ? 16.844 34.269 31.759 1.00 51.09 117 SER A O 1
ATOM 987 N N . ASP A 1 118 ? 19.000 33.675 31.935 1.00 48.84 118 ASP A N 1
ATOM 988 C CA . ASP A 1 118 ? 19.072 33.874 33.392 1.00 48.84 118 ASP A CA 1
ATOM 989 C C . ASP A 1 118 ? 18.817 35.338 33.798 1.00 48.84 118 ASP A C 1
ATOM 991 O O . ASP A 1 118 ? 18.179 35.623 34.808 1.00 48.84 118 ASP A O 1
ATOM 995 N N . ARG A 1 119 ? 19.192 36.312 32.953 1.00 52.03 119 ARG A N 1
ATOM 996 C CA . ARG A 1 119 ? 18.849 37.731 33.197 1.00 52.03 119 ARG A CA 1
ATOM 997 C C . ARG A 1 119 ? 17.373 38.048 32.964 1.00 52.03 119 ARG A C 1
ATOM 999 O O . ARG A 1 119 ? 16.905 39.107 33.384 1.00 52.03 119 ARG A O 1
ATOM 1006 N N . ARG A 1 120 ? 16.648 37.191 32.242 1.00 50.09 120 ARG A N 1
ATOM 1007 C CA . ARG A 1 120 ? 15.225 37.389 31.947 1.00 50.09 120 ARG A CA 1
ATOM 1008 C C . ARG A 1 120 ? 14.342 36.814 33.053 1.00 50.09 120 ARG A C 1
ATOM 1010 O O . ARG A 1 120 ? 13.290 37.397 33.297 1.00 50.09 120 ARG A O 1
ATOM 1017 N N . GLU A 1 121 ? 14.796 35.769 33.745 1.00 51.22 121 GLU A N 1
ATOM 1018 C CA . GLU A 1 121 ? 14.157 35.241 34.960 1.00 51.22 121 GLU A CA 1
ATOM 1019 C C . GLU A 1 121 ? 14.209 36.248 36.118 1.00 51.22 121 GLU A C 1
ATOM 1021 O O . GLU A 1 121 ? 13.158 36.607 36.642 1.00 51.22 121 GLU A O 1
ATOM 1026 N N . GLU A 1 122 ? 15.359 36.880 36.394 1.00 51.72 122 GLU A N 1
ATOM 1027 C CA . GLU A 1 122 ? 15.438 37.924 37.439 1.00 51.72 122 GLU A CA 1
ATOM 1028 C C . GLU A 1 122 ? 14.533 39.150 37.182 1.00 51.72 122 GLU A C 1
ATOM 1030 O O . GLU A 1 122 ? 14.226 39.931 38.093 1.00 51.72 122 GLU A O 1
ATOM 1035 N N . GLY A 1 123 ? 14.142 39.379 35.925 1.00 53.78 123 GLY A N 1
ATOM 1036 C CA . GLY A 1 123 ? 13.200 40.433 35.551 1.00 53.78 123 GLY A CA 1
ATOM 1037 C C . GLY A 1 123 ? 11.735 40.061 35.800 1.00 53.78 123 GLY A C 1
ATOM 1038 O O . GLY A 1 123 ? 10.908 40.959 35.972 1.00 53.78 123 GLY A O 1
ATOM 1039 N N . ILE A 1 124 ? 11.413 38.765 35.813 1.00 55.66 124 ILE A N 1
ATOM 1040 C CA . ILE A 1 124 ? 10.065 38.244 36.071 1.00 55.66 124 ILE A CA 1
ATOM 1041 C C . ILE A 1 124 ? 9.799 38.230 37.578 1.00 55.66 124 ILE A C 1
ATOM 1043 O O . ILE A 1 124 ? 8.777 38.775 37.995 1.00 55.66 124 ILE A O 1
ATOM 1047 N N . ASP A 1 125 ? 10.762 37.786 38.387 1.00 55.38 125 ASP A N 1
ATOM 1048 C CA . ASP A 1 125 ? 10.628 37.733 39.853 1.00 55.38 125 ASP A CA 1
ATOM 1049 C C . ASP A 1 125 ? 10.394 39.127 40.463 1.00 55.38 125 ASP A C 1
ATOM 1051 O O . ASP A 1 125 ? 9.513 39.338 41.298 1.00 55.38 125 ASP A O 1
ATOM 1055 N N . ARG A 1 126 ? 11.098 40.152 39.956 1.00 61.88 126 ARG A N 1
ATOM 1056 C CA . ARG A 1 126 ? 10.876 41.552 40.375 1.00 61.88 126 ARG A CA 1
ATOM 1057 C C . ARG A 1 126 ? 9.498 42.090 39.991 1.00 61.88 126 ARG A C 1
ATOM 1059 O O . ARG A 1 126 ? 9.026 43.061 40.587 1.00 61.88 126 ARG A O 1
ATOM 1066 N N . ARG A 1 127 ? 8.869 41.516 38.963 1.00 64.38 127 ARG A N 1
ATOM 1067 C CA . ARG A 1 127 ? 7.539 41.920 38.499 1.00 64.38 127 ARG A CA 1
ATOM 1068 C C . ARG A 1 127 ? 6.438 41.246 39.318 1.00 64.38 127 ARG A C 1
ATOM 1070 O O . ARG A 1 127 ? 5.420 41.896 39.538 1.00 64.38 127 ARG A O 1
ATOM 1077 N N . GLU A 1 128 ? 6.657 40.026 39.805 1.00 59.22 128 GLU A N 1
ATOM 1078 C CA . GLU A 1 128 ? 5.759 39.353 40.756 1.00 59.22 128 GLU A CA 1
ATOM 1079 C C . GLU A 1 128 ? 5.738 40.063 42.117 1.00 59.22 128 GLU A C 1
ATOM 1081 O O . GLU A 1 128 ? 4.664 40.457 42.569 1.00 59.22 128 GLU A O 1
ATOM 1086 N N . GLU A 1 129 ? 6.893 40.427 42.688 1.00 62.84 129 GLU A N 1
ATOM 1087 C CA . GLU A 1 129 ? 6.936 41.199 43.949 1.00 62.84 129 GLU A CA 1
ATOM 1088 C C . GLU A 1 129 ? 6.242 42.577 43.869 1.00 62.84 129 GLU A C 1
ATOM 1090 O O . GLU A 1 129 ? 5.865 43.178 44.885 1.00 62.84 129 GLU A O 1
ATOM 1095 N N . ALA A 1 130 ? 6.127 43.148 42.668 1.00 61.69 130 ALA A N 1
ATOM 1096 C CA . ALA A 1 130 ? 5.412 44.403 42.449 1.00 61.69 130 ALA A CA 1
ATOM 1097 C C . ALA A 1 130 ? 3.887 44.205 42.374 1.00 61.69 130 ALA A C 1
ATOM 1099 O O . ALA A 1 130 ? 3.137 45.140 42.668 1.00 61.69 130 ALA A O 1
ATOM 1100 N N . ILE A 1 131 ? 3.428 43.014 41.980 1.00 64.00 131 ILE A N 1
ATOM 1101 C CA . ILE A 1 131 ? 2.008 42.652 41.920 1.00 64.00 131 ILE A CA 1
ATOM 1102 C C . ILE A 1 131 ? 1.495 42.337 43.329 1.00 64.00 131 ILE A C 1
ATOM 1104 O O . ILE A 1 131 ? 0.476 42.909 43.719 1.00 64.00 131 ILE A O 1
ATOM 1108 N N . ASP A 1 132 ? 2.250 41.583 44.128 1.00 61.25 132 ASP A N 1
ATOM 1109 C CA . ASP A 1 132 ? 1.861 41.225 45.502 1.00 61.25 132 ASP A CA 1
ATOM 1110 C C . ASP A 1 132 ? 1.700 42.465 46.398 1.00 61.25 132 ASP A C 1
ATOM 1112 O O . ASP A 1 132 ? 0.692 42.640 47.088 1.00 61.25 132 ASP A O 1
ATOM 1116 N N . ARG A 1 133 ? 2.620 43.436 46.290 1.00 63.94 133 ARG A N 1
ATOM 1117 C CA . ARG A 1 133 ? 2.504 44.727 47.000 1.00 63.94 133 ARG A CA 1
ATOM 1118 C C . ARG A 1 133 ? 1.292 45.557 46.572 1.00 63.94 133 ARG A C 1
ATOM 1120 O O . ARG A 1 133 ? 0.848 46.434 47.316 1.00 63.94 133 ARG A O 1
ATOM 1127 N N . ARG A 1 134 ? 0.764 45.327 45.367 1.00 60.62 134 ARG A N 1
ATOM 1128 C CA . ARG A 1 134 ? -0.428 46.016 44.861 1.00 60.62 134 ARG A CA 1
ATOM 1129 C C . ARG A 1 134 ? -1.714 45.359 45.362 1.00 60.62 134 ARG A C 1
ATOM 1131 O O . ARG A 1 134 ? -2.686 46.084 45.573 1.00 60.62 134 ARG A O 1
ATOM 1138 N N . GLU A 1 135 ? -1.715 44.045 45.590 1.00 56.03 135 GLU A N 1
ATOM 1139 C CA . GLU A 1 135 ? -2.843 43.326 46.198 1.00 56.03 135 GLU A CA 1
ATOM 1140 C C . GLU A 1 135 ? -3.010 43.674 47.685 1.00 56.03 135 GLU A C 1
ATOM 1142 O O . GLU A 1 135 ? -4.117 44.022 48.100 1.00 56.03 135 GLU A O 1
ATOM 1147 N N . GLU A 1 136 ? -1.923 43.774 48.458 1.00 56.28 136 GLU A N 1
ATOM 1148 C CA . GLU A 1 136 ? -1.997 44.192 49.873 1.00 56.28 136 GLU A CA 1
ATOM 1149 C C . GLU A 1 136 ? -2.559 45.619 50.068 1.00 56.28 136 GLU A C 1
ATOM 1151 O O . GLU A 1 136 ? -3.121 45.962 51.115 1.00 56.28 136 GLU A O 1
ATOM 1156 N N . GLY A 1 137 ? -2.436 46.476 49.048 1.00 54.31 137 GLY A N 1
ATOM 1157 C CA . GLY A 1 137 ? -3.023 47.817 49.040 1.00 54.31 137 GLY A CA 1
ATOM 1158 C C . GLY A 1 137 ? -4.549 47.826 48.876 1.00 54.31 137 GLY A C 1
ATOM 1159 O O . GLY A 1 137 ? -5.204 48.767 49.337 1.00 54.31 137 GLY A O 1
ATOM 1160 N N . PHE A 1 138 ? -5.128 46.796 48.252 1.00 53.72 138 PHE A N 1
ATOM 1161 C CA . PHE A 1 138 ? -6.573 46.691 48.031 1.00 53.72 138 PHE A CA 1
ATOM 1162 C C . PHE A 1 138 ? -7.324 46.207 49.279 1.00 53.72 138 PHE A C 1
ATOM 1164 O O . PHE A 1 138 ? -8.401 46.734 49.575 1.00 53.72 138 PHE A O 1
ATOM 1171 N N . ASP A 1 139 ? -6.720 45.329 50.082 1.00 51.84 139 ASP A N 1
ATOM 1172 C CA . ASP A 1 139 ? -7.349 44.776 51.292 1.00 51.84 139 ASP A CA 1
ATOM 1173 C C . ASP A 1 139 ? -7.584 45.817 52.399 1.00 51.84 139 ASP A C 1
ATOM 1175 O O . ASP A 1 139 ? -8.500 45.690 53.218 1.00 51.84 139 ASP A O 1
ATOM 1179 N N . ARG A 1 140 ? -6.825 46.922 52.414 1.00 54.00 140 ARG A N 1
ATOM 1180 C CA . ARG A 1 140 ? -7.038 48.004 53.397 1.00 54.00 140 ARG A CA 1
ATOM 1181 C C . ARG A 1 140 ? -8.271 48.862 53.112 1.00 54.00 140 ARG A C 1
ATOM 1183 O O . ARG A 1 140 ? -8.699 49.599 54.001 1.00 54.00 140 ARG A O 1
ATOM 1190 N N . ARG A 1 141 ? -8.858 48.785 51.912 1.00 49.25 141 ARG A N 1
ATOM 1191 C CA . ARG A 1 141 ? -9.987 49.640 51.504 1.00 49.25 141 ARG A CA 1
ATOM 1192 C C . ARG A 1 141 ? -11.361 48.971 51.636 1.00 49.25 141 ARG A C 1
ATOM 1194 O O . ARG A 1 141 ? -12.362 49.643 51.403 1.00 49.25 141 ARG A O 1
ATOM 1201 N N . GLU A 1 142 ? -11.435 47.700 52.046 1.00 48.44 142 GLU A N 1
ATOM 1202 C CA . GLU A 1 142 ? -12.688 46.918 52.069 1.00 48.44 142 GLU A CA 1
ATOM 1203 C C . GLU A 1 142 ? -13.375 46.803 53.453 1.00 48.44 142 GLU A C 1
ATOM 1205 O O . GLU A 1 142 ? -14.340 46.060 53.613 1.00 48.44 142 GLU A O 1
ATOM 1210 N N . LYS A 1 143 ? -12.957 47.577 54.467 1.00 48.66 143 LYS A N 1
ATOM 1211 C CA . LYS A 1 143 ? -13.637 47.638 55.783 1.00 48.66 143 LYS A CA 1
ATOM 1212 C C . LYS A 1 143 ? -14.719 48.727 55.862 1.00 48.66 143 LYS A C 1
ATOM 1214 O O . LYS A 1 143 ? -14.657 49.609 56.713 1.00 48.66 143 LYS A O 1
ATOM 1219 N N . ALA A 1 144 ? -15.736 48.648 55.006 1.00 50.84 144 ALA A N 1
ATOM 1220 C CA . ALA A 1 144 ? -16.994 49.376 55.198 1.00 50.84 144 ALA A CA 1
ATOM 1221 C C . ALA A 1 144 ? -18.182 48.419 54.974 1.00 50.84 144 ALA A C 1
ATOM 1223 O O . ALA A 1 144 ? -18.337 47.903 53.864 1.00 50.84 144 ALA A O 1
ATOM 1224 N N . PRO A 1 145 ? -19.017 48.143 55.994 1.00 50.69 145 PRO A N 1
ATOM 1225 C CA . PRO A 1 145 ? -20.129 47.217 55.858 1.00 50.69 145 PRO A CA 1
ATOM 1226 C C . PRO A 1 145 ? -21.291 47.931 55.163 1.00 50.69 145 PRO A C 1
ATOM 1228 O O . PRO A 1 145 ? -21.902 48.838 55.717 1.00 50.69 145 PRO A O 1
ATOM 1231 N N . THR A 1 146 ? -21.600 47.526 53.936 1.00 55.38 146 THR A N 1
ATOM 1232 C CA . THR A 1 146 ? -22.878 47.844 53.288 1.00 55.38 146 THR A CA 1
ATOM 1233 C C . THR A 1 146 ? -23.506 46.549 52.791 1.00 55.38 146 THR A C 1
ATOM 1235 O O . THR A 1 146 ? -22.804 45.636 52.352 1.00 55.38 146 THR A O 1
ATOM 1238 N N . GLU A 1 147 ? -24.832 46.473 52.901 1.00 57.12 147 GLU A N 1
ATOM 1239 C CA . GLU A 1 147 ? -25.730 45.322 52.698 1.00 57.12 147 GLU A CA 1
ATOM 1240 C C . GLU A 1 147 ? -25.774 44.766 51.252 1.00 57.12 147 GLU A C 1
ATOM 1242 O O . GLU A 1 147 ? -26.765 44.202 50.804 1.00 57.12 147 GLU A O 1
ATOM 1247 N N . ALA A 1 148 ? -24.678 44.873 50.501 1.00 54.34 148 ALA A N 1
ATOM 1248 C CA . ALA A 1 148 ? -24.495 44.299 49.168 1.00 54.34 148 ALA A CA 1
ATOM 1249 C C . ALA A 1 148 ? -23.859 42.887 49.199 1.00 54.34 148 ALA A C 1
ATOM 1251 O O . ALA A 1 148 ? -23.320 42.422 48.190 1.00 54.34 148 ALA A O 1
ATOM 1252 N N . SER A 1 149 ? -23.873 42.199 50.349 1.00 55.38 149 SER A N 1
ATOM 1253 C CA . SER A 1 149 ? -23.154 40.930 50.554 1.00 55.38 149 SER A CA 1
ATOM 1254 C C . SER A 1 149 ? -23.776 39.744 49.804 1.00 55.38 149 SER A C 1
ATOM 1256 O O . SER A 1 149 ? -23.045 38.919 49.261 1.00 55.38 149 SER A O 1
ATOM 1258 N N . GLY A 1 150 ? -25.106 39.692 49.661 1.00 61.50 150 GLY A N 1
ATOM 1259 C CA . GLY A 1 150 ? -25.789 38.565 49.008 1.00 61.50 150 GLY A CA 1
ATOM 1260 C C . GLY A 1 150 ? -25.538 38.456 47.496 1.00 61.50 150 GLY A C 1
ATOM 1261 O O . GLY A 1 150 ? -25.384 37.359 46.959 1.00 61.50 150 GLY A O 1
ATOM 1262 N N . ILE A 1 151 ? -25.436 39.590 46.794 1.00 63.41 151 ILE A N 1
ATOM 1263 C CA . ILE A 1 151 ? -25.183 39.610 45.341 1.00 63.41 151 ILE A CA 1
ATOM 1264 C C . ILE A 1 151 ? -23.705 39.318 45.046 1.00 63.41 151 ILE A C 1
ATOM 1266 O O . ILE A 1 151 ? -23.390 38.621 44.077 1.00 63.41 151 ILE A O 1
ATOM 1270 N N . LYS A 1 152 ? -22.793 39.784 45.909 1.00 65.62 152 LYS A N 1
ATOM 1271 C CA . LYS A 1 152 ? -21.359 39.489 45.794 1.00 65.62 152 LYS A CA 1
ATOM 1272 C C . LYS A 1 152 ? -21.066 37.996 45.975 1.00 65.62 152 LYS A C 1
ATOM 1274 O O . LYS A 1 152 ? -20.240 37.465 45.235 1.00 65.62 152 LYS A O 1
ATOM 1279 N N . ASP A 1 153 ? -21.782 37.303 46.860 1.00 74.50 153 ASP A N 1
ATOM 1280 C CA . ASP A 1 153 ? -21.625 35.854 47.053 1.00 74.50 153 ASP A CA 1
ATOM 1281 C C . ASP A 1 153 ? -22.160 35.020 45.880 1.00 74.50 153 ASP A C 1
ATOM 1283 O O . ASP A 1 153 ? -21.540 34.030 45.478 1.00 74.50 153 ASP A O 1
ATOM 1287 N N . LEU A 1 154 ? -23.268 35.439 45.260 1.00 70.69 154 LEU A N 1
ATOM 1288 C CA . LEU A 1 154 ? -23.792 34.791 44.052 1.00 70.69 154 LEU A CA 1
ATOM 1289 C C . LEU A 1 154 ? -22.874 34.991 42.840 1.00 70.69 154 LEU A C 1
ATOM 1291 O O . LEU A 1 154 ? -22.664 34.056 42.061 1.00 70.69 154 LEU A O 1
ATOM 1295 N N . LEU A 1 155 ? -22.288 36.182 42.698 1.00 73.75 155 LEU A N 1
ATOM 1296 C CA . LEU A 1 155 ? -21.299 36.451 41.658 1.00 73.75 155 LEU A CA 1
ATOM 1297 C C . LEU A 1 155 ? -20.012 35.660 41.908 1.00 73.75 155 LEU A C 1
ATOM 1299 O O . LEU A 1 155 ? -19.546 34.998 40.987 1.00 73.75 155 LEU A O 1
ATOM 1303 N N . LYS A 1 156 ? -19.498 35.602 43.147 1.00 76.25 156 LYS A N 1
ATOM 1304 C CA . LYS A 1 156 ? -18.332 34.767 43.496 1.00 76.25 156 LYS A CA 1
ATOM 1305 C C . LYS A 1 156 ? -18.559 33.286 43.174 1.00 76.25 156 LYS A C 1
ATOM 1307 O O . LYS A 1 156 ? -17.678 32.666 42.580 1.00 76.25 156 LYS A O 1
ATOM 1312 N N . LYS A 1 157 ? -19.743 32.728 43.467 1.00 77.44 157 LYS A N 1
ATOM 1313 C CA . LYS A 1 157 ? -20.082 31.333 43.117 1.00 77.44 157 LYS A CA 1
ATOM 1314 C C . LYS A 1 157 ? -20.121 31.085 41.607 1.00 77.44 157 LYS A C 1
ATOM 1316 O O . LYS A 1 157 ? -19.611 30.066 41.149 1.00 77.44 157 LYS A O 1
ATOM 1321 N N . ARG A 1 158 ? -20.672 32.008 40.810 1.00 77.56 158 ARG A N 1
ATOM 1322 C CA . ARG A 1 158 ? -20.688 31.876 39.340 1.00 77.56 158 ARG A CA 1
ATOM 1323 C C . ARG A 1 158 ? -19.290 31.966 38.738 1.00 77.56 158 ARG A C 1
ATOM 1325 O O . ARG A 1 158 ? -18.941 31.145 37.893 1.00 77.56 158 ARG A O 1
ATOM 1332 N N . THR A 1 159 ? -18.470 32.904 39.205 1.00 79.25 159 THR A N 1
ATOM 1333 C CA . THR A 1 159 ? -17.083 33.035 38.742 1.00 79.25 159 THR A CA 1
ATOM 1334 C C . THR A 1 159 ? -16.251 31.815 39.131 1.00 79.25 159 THR A C 1
ATOM 1336 O O . THR A 1 159 ? -15.408 31.385 38.349 1.00 79.25 159 THR A O 1
ATOM 1339 N N . PHE A 1 160 ? -16.521 31.211 40.294 1.00 82.31 160 PHE A N 1
ATOM 1340 C CA . PHE A 1 160 ? -15.887 29.962 40.716 1.00 82.31 160 PHE A CA 1
ATOM 1341 C C . PHE A 1 160 ? -16.240 28.789 39.791 1.00 82.31 160 PHE A C 1
ATOM 1343 O O . PHE A 1 160 ? -15.339 28.090 39.345 1.00 82.31 160 PHE A O 1
ATOM 1350 N N . ILE A 1 161 ? -17.515 28.615 39.422 1.00 79.25 161 ILE A N 1
ATOM 1351 C CA . ILE A 1 161 ? -17.941 27.544 38.500 1.00 79.25 161 ILE A CA 1
ATOM 1352 C C . ILE A 1 161 ? -17.329 27.734 37.105 1.00 79.25 161 ILE A C 1
ATOM 1354 O O . ILE A 1 161 ? -16.842 26.774 36.515 1.00 79.25 161 ILE A O 1
ATOM 1358 N N . ILE A 1 162 ? -17.299 28.968 36.590 1.00 80.12 162 ILE A N 1
ATOM 1359 C CA . ILE A 1 162 ? -16.700 29.261 35.279 1.00 80.12 162 ILE A CA 1
ATOM 1360 C C . ILE A 1 162 ? -15.189 29.003 35.305 1.00 80.12 162 ILE A C 1
ATOM 1362 O O . ILE A 1 162 ? -14.665 28.374 34.390 1.00 80.12 162 ILE A O 1
ATOM 1366 N N . ARG A 1 163 ? -14.485 29.432 36.361 1.00 80.81 163 ARG A N 1
ATOM 1367 C CA . ARG A 1 163 ? -13.045 29.174 36.516 1.00 80.81 163 ARG A CA 1
ATOM 1368 C C . ARG A 1 163 ? -12.747 27.688 36.689 1.00 80.81 163 ARG A C 1
ATOM 1370 O O . ARG A 1 163 ? -11.825 27.203 36.051 1.00 80.81 163 ARG A O 1
ATOM 1377 N N . ALA A 1 164 ? -13.540 26.959 37.473 1.00 81.62 164 ALA A N 1
ATOM 1378 C CA . ALA A 1 164 ? -13.400 25.513 37.620 1.00 81.62 164 ALA A CA 1
ATOM 1379 C C . ALA A 1 164 ? -13.633 24.789 36.285 1.00 81.62 164 ALA A C 1
ATOM 1381 O O . ALA A 1 164 ? -12.839 23.933 35.912 1.00 81.62 164 ALA A O 1
ATOM 1382 N N . GLY A 1 165 ? -14.654 25.184 35.518 1.00 82.94 165 GLY A N 1
ATOM 1383 C CA . GLY A 1 165 ? -14.898 24.649 34.177 1.00 82.94 165 GLY A CA 1
ATOM 1384 C C . GLY A 1 165 ? -13.757 24.945 33.200 1.00 82.94 165 GLY A C 1
ATOM 1385 O O . GLY A 1 165 ? -13.357 24.068 32.443 1.00 82.94 165 GLY A O 1
ATOM 1386 N N . LEU A 1 166 ? -13.185 26.151 33.252 1.00 82.19 166 LEU A N 1
ATOM 1387 C CA . LEU A 1 166 ? -12.070 26.551 32.392 1.00 82.19 166 LEU A CA 1
ATOM 1388 C C . LEU A 1 166 ? -10.756 25.858 32.785 1.00 82.19 166 LEU A C 1
ATOM 1390 O O . LEU A 1 166 ? -9.987 25.482 31.910 1.00 82.19 166 LEU A O 1
ATOM 1394 N N . ILE A 1 167 ? -10.528 25.628 34.080 1.00 80.25 167 ILE A N 1
ATOM 1395 C CA . ILE A 1 167 ? -9.399 24.837 34.588 1.00 80.25 167 ILE A CA 1
ATOM 1396 C C . ILE A 1 167 ? -9.555 23.372 34.180 1.00 80.25 167 ILE A C 1
ATOM 1398 O O . ILE A 1 167 ? -8.597 22.791 33.694 1.00 80.25 167 ILE A O 1
ATOM 1402 N N . ILE A 1 168 ? -10.749 22.782 34.297 1.00 79.00 168 ILE A N 1
ATOM 1403 C CA . ILE A 1 168 ? -11.005 21.414 33.822 1.00 79.00 168 ILE A CA 1
ATOM 1404 C C . ILE A 1 168 ? -10.787 21.328 32.309 1.00 79.00 168 ILE A C 1
ATOM 1406 O O . ILE A 1 168 ? -10.133 20.401 31.849 1.00 79.00 168 ILE A O 1
ATOM 1410 N N . LEU A 1 169 ? -11.255 22.312 31.535 1.00 77.50 169 LEU A N 1
ATOM 1411 C CA . LEU A 1 169 ? -11.014 22.369 30.094 1.00 77.50 169 LEU A CA 1
ATOM 1412 C C . LEU A 1 169 ? -9.516 22.471 29.777 1.00 77.50 169 LEU A C 1
ATOM 1414 O O . LEU A 1 169 ? -9.030 21.747 28.916 1.00 77.50 169 LEU A O 1
ATOM 1418 N N . LEU A 1 170 ? -8.774 23.324 30.486 1.00 74.19 170 LEU A N 1
ATOM 1419 C CA . LEU A 1 170 ? -7.328 23.464 30.317 1.00 74.19 170 LEU A CA 1
ATOM 1420 C C . LEU A 1 170 ? -6.568 22.213 30.755 1.00 74.19 170 LEU A C 1
ATOM 1422 O O . LEU A 1 170 ? -5.597 21.865 30.098 1.00 74.19 170 LEU A O 1
ATOM 1426 N N . ILE A 1 171 ? -7.012 21.513 31.802 1.00 76.12 171 ILE A N 1
ATOM 1427 C CA . ILE A 1 171 ? -6.446 20.226 32.217 1.00 76.12 171 ILE A CA 1
ATOM 1428 C C . ILE A 1 171 ? -6.738 19.171 31.157 1.00 76.12 171 ILE A C 1
ATOM 1430 O O . ILE A 1 171 ? -5.826 18.452 30.793 1.00 76.12 171 ILE A O 1
ATOM 1434 N N . VAL A 1 172 ? -7.949 19.100 30.600 1.00 72.56 172 VAL A N 1
ATOM 1435 C CA . VAL A 1 172 ? -8.272 18.167 29.507 1.00 72.56 172 VAL A CA 1
ATOM 1436 C C . VAL A 1 172 ? -7.419 18.470 28.278 1.00 72.56 172 VAL A C 1
ATOM 1438 O O . VAL A 1 172 ? -6.811 17.561 27.730 1.00 72.56 172 VAL A O 1
ATOM 1441 N N . VAL A 1 173 ? -7.289 19.740 27.888 1.00 72.19 173 VAL A N 1
ATOM 1442 C CA . VAL A 1 173 ? -6.430 20.157 26.771 1.00 72.19 173 VAL A CA 1
ATOM 1443 C C . VAL A 1 173 ? -4.964 19.824 27.064 1.00 72.19 173 VAL A C 1
ATOM 1445 O O . VAL A 1 173 ? -4.318 19.165 26.257 1.00 72.19 173 VAL A O 1
ATOM 1448 N N . ALA A 1 174 ? -4.435 20.199 28.228 1.00 69.44 174 ALA A N 1
ATOM 1449 C CA . ALA A 1 174 ? -3.056 19.919 28.618 1.00 69.44 174 ALA A CA 1
ATOM 1450 C C . ALA A 1 174 ? -2.785 18.417 28.761 1.00 69.44 174 ALA A C 1
ATOM 1452 O O . ALA A 1 174 ? -1.712 17.965 28.383 1.00 69.44 174 ALA A O 1
ATOM 1453 N N . PHE A 1 175 ? -3.743 17.622 29.233 1.00 65.12 175 PHE A N 1
ATOM 1454 C CA . PHE A 1 175 ? -3.643 16.165 29.321 1.00 65.12 175 PHE A CA 1
ATOM 1455 C C . PHE A 1 175 ? -3.702 15.527 27.927 1.00 65.12 175 PHE A C 1
ATOM 1457 O O . PHE A 1 175 ? -2.933 14.613 27.657 1.00 65.12 175 PHE A O 1
ATOM 1464 N N . CYS A 1 176 ? -4.497 16.077 27.000 1.00 57.59 176 CYS A N 1
ATOM 1465 C CA . CYS A 1 176 ? -4.460 15.712 25.579 1.00 57.59 176 CYS A CA 1
ATOM 1466 C C . CYS A 1 176 ? -3.125 16.065 24.895 1.00 57.59 176 CYS A C 1
ATOM 1468 O O . CYS A 1 176 ? -2.783 15.433 23.900 1.00 57.59 176 CYS A O 1
ATOM 1470 N N . PHE A 1 177 ? -2.378 17.055 25.403 1.00 54.53 177 PHE A N 1
ATOM 1471 C CA . PHE A 1 177 ? -1.064 17.446 24.871 1.00 54.53 177 PHE A CA 1
ATOM 1472 C C . PHE A 1 177 ? 0.130 16.782 25.580 1.00 54.53 177 PHE A C 1
ATOM 1474 O O . PHE A 1 177 ? 1.181 16.632 24.962 1.00 54.53 177 PHE A O 1
ATOM 1481 N N . THR A 1 178 ? 0.008 16.410 26.857 1.00 44.12 178 THR A N 1
ATOM 1482 C CA . THR A 1 178 ? 1.127 15.901 27.681 1.00 44.12 178 THR A CA 1
ATOM 1483 C C . THR A 1 178 ? 1.100 14.395 27.888 1.00 44.12 178 THR A C 1
ATOM 1485 O O . THR A 1 178 ? 2.165 13.793 28.019 1.00 44.12 178 THR A O 1
ATOM 1488 N N . VAL A 1 179 ? -0.074 13.760 27.876 1.00 44.66 179 VAL A N 1
ATOM 1489 C CA . VAL A 1 179 ? -0.136 12.305 27.768 1.00 44.66 179 VAL A CA 1
ATOM 1490 C C . VAL A 1 179 ? 0.064 11.983 26.295 1.00 44.66 179 VAL A C 1
ATOM 1492 O O . VAL A 1 179 ? -0.769 12.402 25.488 1.00 44.66 179 VAL A O 1
ATOM 1495 N N . PRO A 1 180 ? 1.145 11.282 25.902 1.00 42.00 180 PRO A N 1
ATOM 1496 C CA . PRO A 1 180 ? 1.244 10.761 24.551 1.00 42.00 180 PRO A CA 1
ATOM 1497 C C . PRO A 1 180 ? 0.036 9.852 24.373 1.00 42.00 180 PRO A C 1
ATOM 1499 O O . PRO A 1 180 ? 0.002 8.772 24.954 1.00 42.00 180 PRO A O 1
ATOM 1502 N N . ILE A 1 181 ? -1.000 10.329 23.677 1.00 43.47 181 ILE A N 1
ATOM 1503 C CA . ILE A 1 181 ? -2.207 9.539 23.474 1.00 43.47 181 ILE A CA 1
ATOM 1504 C C . ILE A 1 181 ? -1.742 8.303 22.701 1.00 43.47 181 ILE A C 1
ATOM 1506 O O . ILE A 1 181 ? -1.288 8.467 21.562 1.00 43.47 181 ILE A O 1
ATOM 1510 N N . PRO A 1 182 ? -1.789 7.090 23.281 1.00 40.59 182 PRO A N 1
ATOM 1511 C CA . PRO A 1 182 ? -1.499 5.887 22.522 1.00 40.59 182 PRO A CA 1
ATOM 1512 C C . PRO A 1 182 ? -2.569 5.810 21.432 1.00 40.59 182 PRO A C 1
ATOM 1514 O O . PRO A 1 182 ? -3.741 5.580 21.716 1.00 40.59 182 PRO A O 1
ATOM 1517 N N . GLY A 1 183 ? -2.184 6.144 20.200 1.00 38.44 183 GLY A N 1
ATOM 1518 C CA . GLY A 1 183 ? -3.103 6.278 19.073 1.00 38.44 183 GLY A CA 1
ATOM 1519 C C . GLY A 1 183 ? -3.033 7.596 18.302 1.00 38.44 183 GLY A C 1
ATOM 1520 O O . GLY A 1 183 ? -3.624 7.633 17.224 1.00 38.44 183 GLY A O 1
ATOM 1521 N N . LEU A 1 184 ? -2.322 8.646 18.776 1.00 37.97 184 LEU A N 1
ATOM 1522 C CA . LEU A 1 184 ? -1.933 9.827 17.962 1.00 37.97 184 LEU A CA 1
ATOM 1523 C C . LEU A 1 184 ? -1.057 9.339 16.815 1.00 37.97 184 LEU A C 1
ATOM 1525 O O . LEU A 1 184 ? 0.159 9.232 16.931 1.00 37.97 184 LEU A O 1
ATOM 1529 N N . GLY A 1 185 ? -1.757 8.950 15.749 1.00 38.88 185 GLY A N 1
ATOM 1530 C CA . GLY A 1 185 ? -1.277 8.182 14.622 1.00 38.88 185 GLY A CA 1
ATOM 1531 C C . GLY A 1 185 ? -0.186 8.912 13.860 1.00 38.88 185 GLY A C 1
ATOM 1532 O O . GLY A 1 185 ? -0.415 9.461 12.788 1.00 38.88 185 GLY A O 1
ATOM 1533 N N . ILE A 1 186 ? 1.041 8.795 14.357 1.00 40.97 186 ILE A N 1
ATOM 1534 C CA . ILE A 1 186 ? 2.045 8.132 13.535 1.00 40.97 186 ILE A CA 1
ATOM 1535 C C . ILE A 1 186 ? 1.337 6.844 13.116 1.00 40.97 186 ILE A C 1
ATOM 1537 O O . ILE A 1 186 ? 1.013 6.045 13.996 1.00 40.97 186 ILE A O 1
ATOM 1541 N N . ILE A 1 187 ? 0.951 6.715 11.836 1.00 48.22 187 ILE A N 1
ATOM 1542 C CA . ILE A 1 187 ? 0.617 5.401 11.264 1.00 48.22 187 ILE A CA 1
ATOM 1543 C C . ILE A 1 187 ? 1.620 4.465 11.913 1.00 48.22 187 ILE A C 1
ATOM 1545 O O . ILE A 1 187 ? 2.814 4.754 11.792 1.00 48.22 187 ILE A O 1
ATOM 1549 N N . ASN A 1 188 ? 1.162 3.493 12.719 1.00 53.44 188 ASN A N 1
ATOM 1550 C CA . ASN A 1 188 ? 2.096 2.612 13.411 1.00 53.44 188 ASN A CA 1
ATOM 1551 C C . ASN A 1 188 ? 3.116 2.205 12.357 1.00 53.44 188 ASN A C 1
ATOM 1553 O O . ASN A 1 188 ? 2.700 1.888 11.244 1.00 53.44 188 ASN A O 1
ATOM 1557 N N . ASP A 1 189 ? 4.413 2.246 12.668 1.00 59.94 189 ASP A N 1
ATOM 1558 C CA . ASP A 1 189 ? 5.493 2.018 11.689 1.00 59.94 189 ASP A CA 1
ATOM 1559 C C . ASP A 1 189 ? 5.394 0.668 10.951 1.00 59.94 189 ASP A C 1
ATOM 1561 O O . ASP A 1 189 ? 6.275 0.311 10.183 1.00 59.94 189 ASP A O 1
ATOM 1565 N N . ASN A 1 190 ? 4.337 -0.106 11.211 1.00 69.06 190 ASN A N 1
ATOM 1566 C CA . ASN A 1 190 ? 3.992 -1.336 10.553 1.00 69.06 190 ASN A CA 1
ATOM 1567 C C . ASN A 1 190 ? 2.507 -1.404 10.099 1.00 69.06 190 ASN A C 1
ATOM 1569 O O . ASN A 1 190 ? 1.908 -2.472 10.197 1.00 69.06 190 ASN A O 1
ATOM 1573 N N . GLU A 1 191 ? 1.878 -0.326 9.618 1.0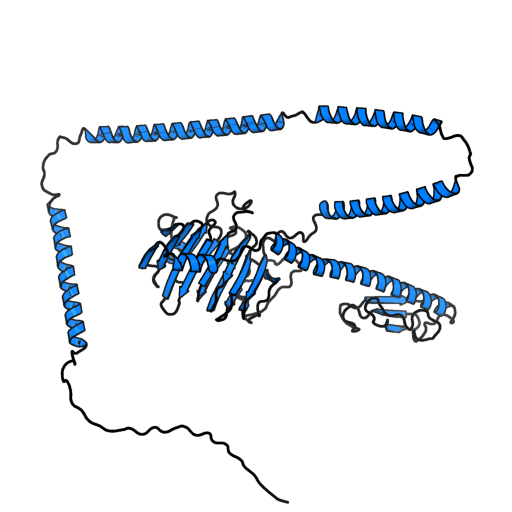0 78.88 191 GLU A N 1
ATOM 1574 C CA . GLU A 1 191 ? 0.520 -0.366 9.034 1.00 78.88 191 GLU A CA 1
ATOM 1575 C C . GLU A 1 191 ? 0.436 0.397 7.700 1.00 78.88 191 GLU A C 1
ATOM 1577 O O . GLU A 1 191 ? 1.012 1.470 7.540 1.00 78.88 191 GLU A O 1
ATOM 1582 N N . TYR A 1 192 ? -0.311 -0.141 6.734 1.00 87.19 192 TYR A N 1
ATOM 1583 C CA . TYR A 1 192 ? -0.697 0.549 5.501 1.00 87.19 192 TYR A CA 1
ATOM 1584 C C . TYR A 1 192 ? -2.212 0.735 5.477 1.00 87.19 192 TYR A C 1
ATOM 1586 O O . TYR A 1 192 ? -2.956 -0.132 5.928 1.00 87.19 192 TYR A O 1
ATOM 1594 N N . ILE A 1 193 ? -2.689 1.852 4.938 1.00 87.50 193 ILE A N 1
ATOM 1595 C CA . ILE A 1 193 ? -4.114 2.195 4.946 1.00 87.50 193 ILE A CA 1
ATOM 1596 C C . ILE A 1 193 ? -4.601 2.339 3.513 1.00 87.50 193 ILE A C 1
ATOM 1598 O O . ILE A 1 193 ? -4.044 3.104 2.728 1.00 87.50 193 ILE A O 1
ATOM 1602 N N . VAL A 1 194 ? -5.682 1.644 3.175 1.00 90.12 194 VAL A N 1
ATOM 1603 C CA . VAL A 1 194 ? -6.383 1.851 1.908 1.00 90.12 194 VAL A CA 1
ATOM 1604 C C . VAL A 1 194 ? -7.164 3.159 1.989 1.00 90.12 194 VAL A C 1
ATOM 1606 O O . VAL A 1 194 ? -8.117 3.276 2.758 1.00 90.12 194 VAL A O 1
ATOM 1609 N N . THR A 1 195 ? -6.754 4.164 1.220 1.00 88.94 195 THR A N 1
ATOM 1610 C CA . THR A 1 195 ? -7.330 5.517 1.286 1.00 88.94 195 THR A CA 1
ATOM 1611 C C . THR A 1 195 ? -8.430 5.756 0.268 1.00 88.94 195 THR A C 1
ATOM 1613 O O . THR A 1 195 ? -9.297 6.587 0.523 1.00 88.94 195 THR A O 1
ATOM 1616 N N . ARG A 1 196 ? -8.402 5.048 -0.864 1.00 91.44 196 ARG A N 1
ATOM 1617 C CA . ARG A 1 196 ? -9.415 5.146 -1.919 1.00 91.44 196 ARG A CA 1
ATOM 1618 C C . ARG A 1 196 ? -9.603 3.798 -2.592 1.00 91.44 196 ARG A C 1
ATOM 1620 O O . ARG A 1 196 ? -8.616 3.141 -2.928 1.00 91.44 196 ARG A O 1
ATOM 1627 N N . VAL A 1 197 ? -10.854 3.418 -2.832 1.00 92.81 197 VAL A N 1
ATOM 1628 C CA . VAL A 1 197 ? -11.202 2.254 -3.656 1.00 92.81 197 VAL A CA 1
ATOM 1629 C C . VAL A 1 197 ? -12.259 2.676 -4.661 1.00 92.81 197 VAL A C 1
ATOM 1631 O O . VAL A 1 197 ? -13.376 3.025 -4.296 1.00 92.81 197 VAL A O 1
ATOM 1634 N N . GLU A 1 198 ? -11.914 2.613 -5.940 1.00 93.69 198 GLU A N 1
ATOM 1635 C CA . GLU A 1 198 ? -12.872 2.775 -7.029 1.00 93.69 198 GLU A CA 1
ATOM 1636 C C . GLU A 1 198 ? -13.138 1.405 -7.639 1.00 93.69 198 GLU A C 1
ATOM 1638 O O . GLU A 1 198 ? -12.199 0.671 -7.938 1.00 93.69 198 GLU A O 1
ATOM 1643 N N . GLY A 1 199 ? -14.407 1.042 -7.814 1.00 94.00 199 GLY A N 1
ATOM 1644 C CA . GLY A 1 199 ? -14.798 -0.240 -8.398 1.00 94.00 199 GLY A CA 1
ATOM 1645 C C . GLY A 1 199 ? -14.576 -1.451 -7.481 1.00 94.00 199 GLY A C 1
ATOM 1646 O O . GLY A 1 199 ? -14.716 -1.368 -6.264 1.00 94.00 199 GLY A O 1
ATOM 1647 N N . ARG A 1 200 ? -14.309 -2.617 -8.082 1.00 93.06 200 ARG A N 1
ATOM 1648 C CA . ARG A 1 200 ? -14.099 -3.889 -7.380 1.00 93.06 200 ARG A CA 1
ATOM 1649 C C . ARG A 1 200 ? -12.608 -4.158 -7.224 1.00 93.06 200 ARG A C 1
ATOM 1651 O O . ARG A 1 200 ? -11.900 -4.355 -8.214 1.00 93.06 200 ARG A O 1
ATOM 1658 N N . ALA A 1 201 ? -12.164 -4.230 -5.979 1.00 95.06 201 ALA A N 1
ATOM 1659 C CA . ALA A 1 201 ? -10.824 -4.659 -5.631 1.00 95.06 201 ALA A CA 1
ATOM 1660 C C . ALA A 1 201 ? -10.875 -5.668 -4.489 1.00 95.06 201 ALA A C 1
ATOM 1662 O O . ALA A 1 201 ? -11.718 -5.564 -3.600 1.00 95.06 201 ALA A O 1
ATOM 1663 N N . ASN A 1 202 ? -9.965 -6.632 -4.519 1.00 93.94 202 ASN A N 1
ATOM 1664 C CA . ASN A 1 202 ? -9.836 -7.652 -3.490 1.00 93.94 202 ASN A CA 1
ATOM 1665 C C . ASN A 1 202 ? -8.379 -7.736 -3.032 1.00 93.94 202 ASN A C 1
ATOM 1667 O O . ASN A 1 202 ? -7.457 -7.430 -3.790 1.00 93.94 202 ASN A O 1
ATOM 1671 N N . MET A 1 203 ? -8.169 -8.194 -1.806 1.00 93.81 203 MET A N 1
ATOM 1672 C CA . MET A 1 203 ? -6.861 -8.549 -1.277 1.00 93.81 203 MET A CA 1
ATOM 1673 C C . MET A 1 203 ? -6.859 -9.979 -0.755 1.00 93.81 203 MET A C 1
ATOM 1675 O O . MET A 1 203 ? -7.896 -10.501 -0.367 1.00 93.81 203 MET A O 1
ATOM 1679 N N . LYS A 1 204 ? -5.692 -10.604 -0.690 1.00 91.19 204 LYS A N 1
ATOM 1680 C CA . LYS A 1 204 ? -5.495 -11.863 0.030 1.00 91.19 204 LYS A CA 1
ATOM 1681 C C . LYS A 1 204 ? -4.149 -11.864 0.735 1.00 91.19 204 LYS A C 1
ATOM 1683 O O . LYS A 1 204 ? -3.158 -11.364 0.194 1.00 91.19 204 LYS A O 1
ATOM 1688 N N . TYR A 1 205 ? -4.111 -12.451 1.923 1.00 86.19 205 TYR A N 1
ATOM 1689 C CA . TYR A 1 205 ? -2.874 -12.683 2.661 1.00 86.19 205 TYR A CA 1
ATOM 1690 C C . TYR A 1 205 ? -2.220 -13.980 2.171 1.00 86.19 205 TYR A C 1
ATOM 1692 O O . TYR A 1 205 ? -2.901 -14.977 1.926 1.00 86.19 205 TYR A O 1
ATOM 1700 N N . GLN A 1 206 ? -0.899 -13.970 1.985 1.00 80.50 206 GLN A N 1
ATOM 1701 C CA . GLN A 1 206 ? -0.146 -15.167 1.612 1.00 80.50 206 GLN A CA 1
ATOM 1702 C C . GLN A 1 206 ? 0.429 -15.835 2.872 1.00 80.50 206 GLN A C 1
ATOM 1704 O O . GLN A 1 206 ? 1.219 -15.227 3.592 1.00 80.50 206 GLN A O 1
ATOM 1709 N N . ALA A 1 207 ? 0.038 -17.093 3.103 1.00 56.50 207 ALA A N 1
ATOM 1710 C CA . ALA A 1 207 ? 0.255 -17.869 4.331 1.00 56.50 207 ALA A CA 1
ATOM 1711 C C . ALA A 1 207 ? 1.725 -18.096 4.741 1.00 56.50 207 ALA A C 1
ATOM 1713 O O . ALA A 1 207 ? 2.003 -18.405 5.896 1.00 56.50 207 ALA A O 1
ATOM 1714 N N . ASP A 1 208 ? 2.682 -17.902 3.829 1.00 54.53 208 ASP A N 1
ATOM 1715 C CA . ASP A 1 208 ? 4.105 -18.190 4.070 1.00 54.53 208 ASP A CA 1
ATOM 1716 C C . ASP A 1 208 ? 4.792 -17.237 5.072 1.00 54.53 208 ASP A C 1
ATOM 1718 O O . ASP A 1 208 ? 5.990 -17.367 5.325 1.00 54.53 208 ASP A O 1
ATOM 1722 N N . TYR A 1 209 ? 4.072 -16.270 5.651 1.00 46.16 209 TYR A N 1
ATOM 1723 C CA . TYR A 1 209 ? 4.604 -15.407 6.705 1.00 46.16 209 TYR A CA 1
ATOM 1724 C C . TYR A 1 209 ? 4.355 -16.027 8.086 1.00 46.16 209 TYR A C 1
ATOM 1726 O O . TYR A 1 209 ? 3.375 -15.744 8.774 1.00 46.16 209 TYR A O 1
ATOM 1734 N N . SER A 1 210 ? 5.267 -16.906 8.506 1.00 37.47 210 SER A N 1
ATOM 1735 C CA . SER A 1 210 ? 5.291 -17.451 9.863 1.00 37.47 210 SER A CA 1
ATOM 1736 C C . SER A 1 210 ? 5.386 -16.318 10.891 1.00 37.47 210 SER A C 1
ATOM 1738 O O . SER A 1 210 ? 6.371 -15.578 10.901 1.00 37.47 210 SER A O 1
ATOM 1740 N N . LYS A 1 211 ? 4.358 -16.214 11.745 1.00 41.09 211 LYS A N 1
ATOM 1741 C CA . LYS A 1 211 ? 4.246 -15.373 12.951 1.00 41.09 211 LYS A CA 1
ATOM 1742 C C . LYS A 1 211 ? 5.607 -15.033 13.578 1.00 41.09 211 LYS A C 1
ATOM 1744 O O . LYS A 1 211 ? 6.134 -15.791 14.385 1.00 41.09 211 LYS A O 1
ATOM 1749 N N . GLY A 1 212 ? 6.142 -13.861 13.256 1.00 35.84 212 GLY A N 1
ATOM 1750 C CA . GLY A 1 212 ? 7.170 -13.210 14.058 1.00 35.84 212 GLY A CA 1
ATOM 1751 C C . GLY A 1 212 ? 6.491 -12.220 14.993 1.00 35.84 212 GLY A C 1
ATOM 1752 O O . GLY A 1 212 ? 6.183 -11.122 14.549 1.00 35.84 212 GLY A O 1
ATOM 1753 N N . ASN A 1 213 ? 6.218 -12.640 16.234 1.00 37.53 213 ASN A N 1
ATOM 1754 C CA . ASN A 1 213 ? 5.756 -11.832 17.375 1.00 37.53 213 ASN A CA 1
ATOM 1755 C C . ASN A 1 213 ? 4.930 -10.591 17.000 1.00 37.53 213 ASN A C 1
ATOM 1757 O O . ASN A 1 213 ? 5.402 -9.454 17.060 1.00 37.53 213 ASN A O 1
ATOM 1761 N N . VAL A 1 214 ? 3.675 -10.838 16.625 1.00 38.75 214 VAL A N 1
ATOM 1762 C CA . VAL A 1 214 ? 2.640 -9.807 16.643 1.00 38.75 214 VAL A CA 1
ATOM 1763 C C . VAL A 1 214 ? 2.455 -9.385 18.099 1.00 38.75 214 VAL A C 1
ATOM 1765 O O . VAL A 1 214 ? 2.305 -10.226 18.980 1.00 38.75 214 VAL A O 1
ATOM 1768 N N . ILE A 1 215 ? 2.545 -8.078 18.312 1.00 42.25 215 ILE A N 1
ATOM 1769 C CA . ILE A 1 215 ? 2.318 -7.361 19.566 1.00 42.25 215 ILE A CA 1
ATOM 1770 C C . ILE A 1 215 ? 1.025 -7.875 20.215 1.00 42.25 215 ILE A C 1
ATOM 1772 O O . ILE A 1 215 ? 0.011 -8.021 19.528 1.00 42.25 215 ILE A O 1
ATOM 1776 N N . ASP A 1 216 ? 1.072 -8.145 21.521 1.00 39.25 216 ASP A N 1
ATOM 1777 C CA . ASP A 1 216 ? -0.083 -8.552 22.322 1.00 39.25 216 ASP A CA 1
ATOM 1778 C C . ASP A 1 216 ? -1.299 -7.654 22.000 1.00 39.25 216 ASP A C 1
ATOM 1780 O O . ASP A 1 216 ? -1.255 -6.441 22.210 1.00 39.25 216 ASP A O 1
ATOM 1784 N N . ASN A 1 217 ? -2.379 -8.265 21.491 1.00 40.25 217 ASN A N 1
ATOM 1785 C CA . ASN A 1 217 ? -3.708 -7.696 21.184 1.00 40.25 217 ASN A CA 1
ATOM 1786 C C . ASN A 1 217 ? -4.026 -7.186 19.761 1.00 40.25 217 ASN A C 1
ATOM 1788 O O . ASN A 1 217 ? -5.145 -6.714 19.558 1.00 40.25 217 ASN A O 1
ATOM 1792 N N . ALA A 1 218 ? -3.166 -7.328 18.746 1.00 36.03 218 ALA A N 1
ATOM 1793 C CA . ALA A 1 218 ? -3.649 -7.173 17.362 1.00 36.03 218 ALA A CA 1
ATOM 1794 C C . ALA A 1 218 ? -4.365 -8.467 16.909 1.00 36.03 218 ALA A C 1
ATOM 1796 O O . ALA A 1 218 ? -3.795 -9.549 17.082 1.00 36.03 218 ALA A O 1
ATOM 1797 N N . PRO A 1 219 ? -5.590 -8.408 16.340 1.00 33.25 219 PRO A N 1
ATOM 1798 C CA . PRO A 1 219 ? -6.271 -9.600 15.845 1.00 33.25 219 PRO A CA 1
ATOM 1799 C C . PRO A 1 219 ? -5.385 -10.282 14.802 1.00 33.25 219 PRO A C 1
ATOM 1801 O O . PRO A 1 219 ? -5.096 -9.735 13.740 1.00 33.25 219 PRO A O 1
ATOM 1804 N N . SER A 1 220 ? -4.901 -11.480 15.125 1.00 34.31 220 SER A N 1
ATOM 1805 C CA . SER A 1 220 ? -4.133 -12.288 14.190 1.00 34.31 220 SER A CA 1
ATOM 1806 C C . SER A 1 220 ? -5.078 -12.775 13.094 1.00 34.31 220 SER A C 1
ATOM 1808 O O . SER A 1 220 ? -5.804 -13.750 13.290 1.00 34.31 220 SER A O 1
ATOM 1810 N N . PHE A 1 221 ? -5.097 -12.094 11.950 1.00 41.34 221 PHE A N 1
ATOM 1811 C CA . PHE A 1 221 ? -5.845 -12.538 10.779 1.00 41.34 221 PHE A CA 1
ATOM 1812 C C . PHE A 1 221 ? -5.101 -13.701 10.124 1.00 41.34 221 PHE A C 1
ATOM 1814 O O . PHE A 1 221 ? -4.278 -13.523 9.231 1.00 41.34 221 PHE A O 1
ATOM 1821 N N . GLN A 1 222 ? -5.374 -14.915 10.592 1.00 38.44 222 GLN A N 1
ATOM 1822 C CA . GLN A 1 222 ? -5.054 -16.123 9.845 1.00 38.44 222 GLN A CA 1
ATOM 1823 C C . GLN A 1 222 ? -6.210 -16.374 8.869 1.00 38.44 222 GLN A C 1
ATOM 1825 O O . GLN A 1 222 ? -7.095 -17.181 9.131 1.00 38.44 222 GLN A O 1
ATOM 1830 N N . ILE A 1 223 ? -6.245 -15.598 7.783 1.00 49.25 223 ILE A N 1
ATOM 1831 C CA . ILE A 1 223 ? -7.167 -15.818 6.666 1.00 49.25 223 ILE A CA 1
ATOM 1832 C C . ILE A 1 223 ? -6.338 -16.472 5.565 1.00 49.25 223 ILE A C 1
ATOM 1834 O O . ILE A 1 223 ? -5.663 -15.796 4.787 1.00 49.25 223 ILE A O 1
ATOM 1838 N N . ASP A 1 224 ? -6.318 -17.802 5.567 1.00 50.31 224 ASP A N 1
ATOM 1839 C CA . ASP A 1 224 ? -5.645 -18.593 4.541 1.00 50.31 224 ASP A CA 1
ATOM 1840 C C . ASP A 1 224 ? -6.337 -18.384 3.188 1.00 50.31 224 ASP A C 1
ATOM 1842 O O . ASP A 1 224 ? -7.418 -18.907 2.932 1.00 50.31 224 ASP A O 1
ATOM 1846 N N . GLY A 1 225 ? -5.695 -17.615 2.305 1.00 66.75 225 GLY A N 1
ATOM 1847 C CA . GLY A 1 225 ? -5.918 -17.647 0.857 1.00 66.75 225 GLY A CA 1
ATOM 1848 C C . GLY A 1 225 ? -7.250 -17.107 0.322 1.00 66.75 225 GLY A C 1
ATOM 1849 O O . GLY A 1 225 ? -7.388 -17.013 -0.900 1.00 66.75 225 GLY A O 1
ATOM 1850 N N . GLU A 1 226 ? -8.205 -16.737 1.173 1.00 82.25 226 GLU A N 1
ATOM 1851 C CA . GLU A 1 226 ? -9.480 -16.176 0.726 1.00 82.25 226 GLU A CA 1
ATOM 1852 C C . GLU A 1 226 ? -9.321 -14.721 0.261 1.00 82.25 226 GLU A C 1
ATOM 1854 O O . GLU A 1 226 ? -8.585 -13.921 0.846 1.00 82.25 226 GLU A O 1
ATOM 1859 N N . TRP A 1 227 ? -10.007 -14.385 -0.830 1.00 88.50 227 TRP A N 1
ATOM 1860 C CA . TRP A 1 227 ? -10.070 -13.021 -1.335 1.00 88.50 227 TRP A CA 1
ATOM 1861 C C . TRP A 1 227 ? -11.027 -12.194 -0.480 1.00 88.50 227 TRP A C 1
ATOM 1863 O O . TRP A 1 227 ? -12.233 -12.422 -0.469 1.00 88.50 227 TRP A O 1
ATOM 1873 N N . ILE A 1 228 ? -10.477 -11.198 0.199 1.00 90.88 228 ILE A N 1
ATOM 1874 C CA . ILE A 1 228 ? -11.193 -10.233 1.021 1.00 90.88 228 ILE A CA 1
ATOM 1875 C C . ILE A 1 228 ? -11.485 -9.006 0.150 1.00 90.88 228 ILE A C 1
ATOM 1877 O O . ILE A 1 228 ? -10.540 -8.419 -0.387 1.00 90.88 228 ILE A O 1
ATOM 1881 N N . PRO A 1 229 ? -12.747 -8.579 -0.006 1.00 91.56 229 PRO A N 1
ATOM 1882 C CA . PRO A 1 229 ? -13.051 -7.344 -0.716 1.00 91.56 229 PRO A CA 1
ATOM 1883 C C . PRO A 1 229 ? -12.416 -6.150 0.004 1.00 91.56 229 PRO A C 1
ATOM 1885 O O . PRO A 1 229 ? -12.541 -6.003 1.219 1.00 91.56 229 PRO A O 1
ATOM 1888 N N . LEU A 1 230 ? -11.723 -5.298 -0.748 1.00 90.25 230 LEU A N 1
ATOM 1889 C CA . LEU A 1 230 ? -11.099 -4.090 -0.220 1.00 90.25 230 LEU A CA 1
ATOM 1890 C C . LEU A 1 230 ? -12.117 -2.954 -0.130 1.00 90.25 230 LEU A C 1
ATOM 1892 O O . LEU A 1 230 ? -12.813 -2.655 -1.099 1.00 90.25 230 LEU A O 1
ATOM 1896 N N . SER A 1 231 ? -12.139 -2.270 1.011 1.00 89.25 231 SER A N 1
ATOM 1897 C CA . SER A 1 231 ? -12.885 -1.025 1.209 1.00 89.25 231 SER A CA 1
ATOM 1898 C C . SER A 1 231 ? -11.977 0.096 1.713 1.00 89.25 231 SER A C 1
ATOM 1900 O O . SER A 1 231 ? -10.916 -0.154 2.289 1.00 89.25 231 SER A O 1
ATOM 1902 N N . GLU A 1 232 ? -12.394 1.347 1.534 1.00 89.44 232 GLU A N 1
ATOM 1903 C CA . GLU A 1 232 ? -11.701 2.494 2.129 1.00 89.44 232 GLU A CA 1
ATOM 1904 C C . GLU A 1 232 ? -11.604 2.352 3.655 1.00 89.44 232 GLU A C 1
ATOM 1906 O O . GLU A 1 232 ? -12.531 1.874 4.312 1.00 89.44 232 GLU A O 1
ATOM 1911 N N . GLY A 1 233 ? -10.458 2.735 4.215 1.00 83.56 233 GLY A N 1
ATOM 1912 C CA . GLY A 1 233 ? -10.140 2.570 5.632 1.00 83.56 233 GLY A CA 1
ATOM 1913 C C . GLY A 1 233 ? -9.658 1.170 6.020 1.00 83.56 233 GLY A C 1
ATOM 1914 O O . GLY A 1 233 ? -9.313 0.972 7.182 1.00 83.56 233 GLY A O 1
ATOM 1915 N N . THR A 1 234 ? -9.594 0.211 5.085 1.00 84.94 234 THR A N 1
ATOM 1916 C CA . THR A 1 234 ? -8.992 -1.105 5.357 1.00 84.94 234 THR A CA 1
ATOM 1917 C C . THR A 1 234 ? -7.534 -0.925 5.769 1.00 84.94 234 THR A C 1
ATOM 1919 O O . THR A 1 234 ? -6.752 -0.310 5.040 1.00 84.94 234 THR A O 1
ATOM 1922 N N . VAL A 1 235 ? -7.175 -1.479 6.927 1.00 85.50 235 VAL A N 1
ATOM 1923 C CA . VAL A 1 235 ? -5.803 -1.490 7.439 1.00 85.50 235 VAL A CA 1
ATOM 1924 C C . VAL A 1 235 ? -5.131 -2.793 7.023 1.00 85.50 235 VAL A C 1
ATOM 1926 O O . VAL A 1 235 ? -5.656 -3.883 7.248 1.00 85.50 235 VAL A O 1
ATOM 1929 N N . ILE A 1 236 ? -3.964 -2.670 6.405 1.00 86.62 236 ILE A N 1
ATOM 1930 C CA . ILE A 1 236 ? -3.098 -3.769 6.003 1.00 86.62 236 ILE A CA 1
ATOM 1931 C C . ILE A 1 236 ? -1.915 -3.774 6.968 1.00 86.62 236 ILE A C 1
ATOM 1933 O O . ILE A 1 236 ? -1.164 -2.803 7.037 1.00 86.62 236 ILE A O 1
ATOM 1937 N N . ALA A 1 237 ? -1.736 -4.863 7.712 1.00 80.50 237 ALA A N 1
ATOM 1938 C CA . ALA A 1 237 ? -0.592 -4.999 8.605 1.00 80.50 237 ALA A CA 1
ATOM 1939 C C . ALA A 1 237 ? 0.706 -5.045 7.783 1.00 80.50 237 ALA A C 1
ATOM 1941 O O . ALA A 1 237 ? 0.892 -5.948 6.961 1.00 80.50 237 ALA A O 1
ATOM 1942 N N . ALA A 1 238 ? 1.610 -4.096 8.003 1.00 73.19 238 ALA A N 1
ATOM 1943 C CA . ALA A 1 238 ? 2.927 -4.124 7.388 1.00 73.19 238 ALA A CA 1
ATOM 1944 C C . ALA A 1 238 ? 3.755 -5.297 7.936 1.00 73.19 238 ALA A C 1
ATOM 1946 O O . ALA A 1 238 ? 3.410 -5.934 8.936 1.00 73.19 238 ALA A O 1
ATOM 1947 N N . GLY A 1 239 ? 4.797 -5.676 7.207 1.00 75.06 239 GLY A N 1
ATOM 1948 C CA . GLY A 1 239 ? 5.420 -6.991 7.346 1.00 75.06 239 GLY A CA 1
ATOM 1949 C C . GLY A 1 239 ? 4.611 -8.144 6.740 1.00 75.06 239 GLY A C 1
ATOM 1950 O O . GLY A 1 239 ? 5.188 -9.201 6.513 1.00 75.06 239 GLY A O 1
ATOM 1951 N N . SER A 1 240 ? 3.321 -7.983 6.425 1.00 76.50 240 SER A N 1
ATOM 1952 C CA . SER A 1 240 ? 2.537 -9.045 5.779 1.00 76.50 240 SER A CA 1
ATOM 1953 C C . SER A 1 240 ? 2.828 -9.129 4.283 1.00 76.50 240 SER A C 1
ATOM 1955 O O . SER A 1 240 ? 3.010 -8.115 3.608 1.00 76.50 240 SER A O 1
ATOM 1957 N N . ARG A 1 241 ? 2.793 -10.347 3.732 1.00 87.06 241 ARG A N 1
ATOM 1958 C CA . ARG A 1 241 ? 2.769 -10.552 2.281 1.00 87.06 241 ARG A CA 1
ATOM 1959 C C . ARG A 1 241 ? 1.319 -10.530 1.797 1.00 87.06 241 ARG A C 1
ATOM 1961 O O . ARG A 1 241 ? 0.568 -11.472 2.051 1.00 87.06 241 ARG A O 1
ATOM 1968 N N . VAL A 1 242 ? 0.933 -9.465 1.098 1.00 90.44 242 VAL A N 1
ATOM 1969 C CA . VAL A 1 242 ? -0.451 -9.237 0.644 1.00 90.44 242 VAL A CA 1
ATOM 1970 C C . VAL A 1 242 ? -0.496 -9.119 -0.867 1.00 90.44 242 VAL A C 1
ATOM 1972 O O . VAL A 1 242 ? 0.3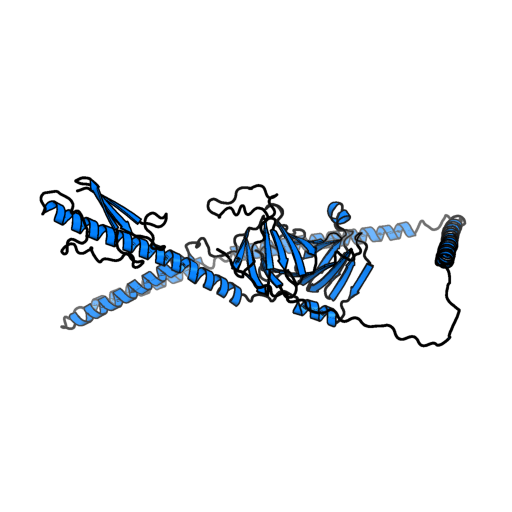30 -8.436 -1.463 1.00 90.44 242 VAL A O 1
ATOM 1975 N N . ILE A 1 243 ? -1.460 -9.781 -1.497 1.00 93.75 243 ILE A N 1
ATOM 1976 C CA . ILE A 1 243 ? -1.721 -9.680 -2.934 1.00 93.75 243 ILE A CA 1
ATOM 1977 C C . ILE A 1 243 ? -3.010 -8.893 -3.118 1.00 93.75 243 ILE A C 1
ATOM 1979 O O . ILE A 1 243 ? -4.025 -9.243 -2.530 1.00 93.75 243 ILE A O 1
ATOM 1983 N N . ILE A 1 244 ? -2.963 -7.854 -3.941 1.00 95.38 244 ILE A N 1
ATOM 1984 C CA . ILE A 1 244 ? -4.074 -6.957 -4.249 1.00 95.38 244 ILE A CA 1
ATOM 1985 C C . ILE A 1 244 ? -4.404 -7.104 -5.726 1.00 95.38 244 ILE A C 1
ATOM 1987 O O . ILE A 1 244 ? -3.507 -7.053 -6.569 1.00 95.38 244 ILE A O 1
ATOM 1991 N N . GLU A 1 245 ? -5.684 -7.275 -6.033 1.00 96.69 245 GLU A N 1
ATOM 1992 C CA . GLU A 1 245 ? -6.204 -7.406 -7.390 1.00 96.69 245 GLU A CA 1
ATOM 1993 C C . GLU A 1 245 ? -7.320 -6.392 -7.643 1.00 96.69 245 GLU A C 1
ATOM 1995 O O . GLU A 1 245 ? -8.220 -6.217 -6.819 1.00 96.69 245 GLU A O 1
ATOM 2000 N N . THR A 1 246 ? -7.266 -5.737 -8.800 1.00 96.94 246 THR A N 1
ATOM 2001 C CA . THR A 1 246 ? -8.253 -4.751 -9.252 1.00 96.94 246 THR A CA 1
ATOM 2002 C C . THR A 1 246 ? -8.954 -5.209 -10.530 1.00 96.94 246 THR A C 1
ATOM 2004 O O . THR A 1 246 ? -8.340 -5.764 -11.443 1.00 96.94 246 THR A O 1
ATOM 2007 N N . GLY A 1 247 ? -10.259 -4.940 -10.619 1.00 95.31 247 GLY A N 1
ATOM 2008 C CA . GLY A 1 247 ? -11.056 -5.154 -11.828 1.00 95.31 247 GLY A CA 1
ATOM 2009 C C . GLY A 1 247 ? -10.786 -4.148 -12.959 1.00 95.31 247 GLY A C 1
ATOM 2010 O O . GLY A 1 247 ? -9.914 -3.281 -12.873 1.00 95.31 247 GLY A O 1
ATOM 2011 N N . ALA A 1 248 ? -11.571 -4.256 -14.036 1.00 93.12 248 ALA A N 1
ATOM 2012 C CA . ALA A 1 248 ? -11.381 -3.486 -15.270 1.00 93.12 248 ALA A CA 1
ATOM 2013 C C . ALA A 1 248 ? -11.600 -1.977 -15.137 1.00 93.12 248 ALA A C 1
ATOM 2015 O O . ALA A 1 248 ? -10.946 -1.207 -15.827 1.00 93.12 248 ALA A O 1
ATOM 2016 N N . GLU A 1 249 ? -12.461 -1.562 -14.218 1.00 93.44 249 GLU A N 1
ATOM 2017 C CA . GLU A 1 249 ? -12.749 -0.153 -13.936 1.00 93.44 249 GLU A CA 1
ATOM 2018 C C . GLU A 1 249 ? -12.509 0.099 -12.455 1.00 93.44 249 GLU A C 1
ATOM 2020 O O . GLU A 1 249 ? -13.392 0.534 -11.719 1.00 93.44 249 GLU A O 1
ATOM 2025 N N . SER A 1 250 ? -11.363 -0.371 -11.959 1.00 94.81 250 SER A N 1
ATOM 2026 C CA . SER A 1 250 ? -11.094 -0.365 -10.529 1.00 94.81 250 SER A CA 1
ATOM 2027 C C . SER A 1 250 ? -9.687 0.085 -10.208 1.00 94.81 250 SER A C 1
ATOM 2029 O O . SER A 1 250 ? -8.733 -0.314 -10.868 1.00 94.81 250 SER A O 1
ATOM 2031 N N . THR A 1 251 ? -9.556 0.916 -9.184 1.00 95.25 251 THR A N 1
ATOM 2032 C CA . THR A 1 251 ? -8.268 1.427 -8.716 1.00 95.25 251 THR A CA 1
ATOM 2033 C C . THR A 1 251 ? -8.243 1.459 -7.204 1.00 95.25 251 THR A C 1
ATOM 2035 O O . THR A 1 251 ? -9.265 1.731 -6.575 1.00 95.25 251 THR A O 1
ATOM 2038 N N . VAL A 1 252 ? -7.074 1.217 -6.623 1.00 95.31 252 VAL A N 1
ATOM 2039 C CA . VAL A 1 252 ? -6.880 1.246 -5.170 1.00 95.31 252 VAL A CA 1
ATOM 2040 C C . VAL A 1 252 ? -5.703 2.140 -4.843 1.00 95.31 252 VAL A C 1
ATOM 2042 O O . VAL A 1 252 ? -4.621 1.915 -5.381 1.00 95.31 252 VAL A O 1
ATOM 2045 N N . ASP A 1 253 ? -5.904 3.095 -3.937 1.00 94.12 253 ASP A N 1
ATOM 2046 C CA . ASP A 1 253 ? -4.835 3.910 -3.362 1.00 94.12 253 ASP A CA 1
ATOM 2047 C C . ASP A 1 253 ? -4.496 3.409 -1.961 1.00 94.12 253 ASP A C 1
ATOM 2049 O O . ASP A 1 253 ? -5.373 3.224 -1.114 1.00 94.12 253 ASP A O 1
ATOM 2053 N N . ILE A 1 254 ? -3.207 3.194 -1.722 1.00 91.56 254 ILE A N 1
ATOM 2054 C CA . ILE A 1 254 ? -2.669 2.666 -0.472 1.00 91.56 254 ILE A CA 1
ATOM 2055 C C . ILE A 1 254 ? -1.669 3.680 0.063 1.00 91.56 254 ILE A C 1
ATOM 2057 O O . ILE A 1 254 ? -0.661 3.963 -0.587 1.00 91.56 254 ILE A O 1
ATOM 2061 N N . LEU A 1 255 ? -1.955 4.226 1.240 1.00 87.56 255 LEU A N 1
ATOM 2062 C CA . LEU A 1 255 ? -1.060 5.091 1.994 1.00 87.56 255 LEU A CA 1
ATOM 2063 C C . LEU A 1 255 ? -0.161 4.238 2.888 1.00 87.56 255 LEU A C 1
ATOM 2065 O O . LEU A 1 255 ? -0.646 3.443 3.691 1.00 87.56 255 LEU A O 1
ATOM 2069 N N . MET A 1 256 ? 1.144 4.433 2.752 1.00 84.62 256 MET A N 1
ATOM 2070 C CA . MET A 1 256 ? 2.174 3.767 3.545 1.00 84.62 256 MET A CA 1
ATOM 2071 C C . MET A 1 256 ? 2.749 4.728 4.602 1.00 84.62 256 MET A C 1
ATOM 2073 O O . MET A 1 256 ? 2.592 5.949 4.500 1.00 84.62 256 MET A O 1
ATOM 2077 N N . ASP A 1 257 ? 3.418 4.168 5.606 1.00 70.44 257 ASP A N 1
ATOM 2078 C CA . ASP A 1 257 ? 3.988 4.823 6.796 1.00 70.44 257 ASP A CA 1
ATOM 2079 C C . ASP A 1 257 ? 4.873 6.056 6.508 1.00 70.44 257 ASP A C 1
ATOM 2081 O O . ASP A 1 257 ? 4.799 7.061 7.214 1.00 70.44 257 ASP A O 1
ATOM 2085 N N . ASP A 1 258 ? 5.645 6.036 5.421 1.00 67.56 258 ASP A N 1
ATOM 2086 C CA . ASP A 1 258 ? 6.542 7.132 5.021 1.00 67.56 258 ASP A CA 1
ATOM 2087 C C . ASP A 1 258 ? 5.851 8.218 4.152 1.00 67.56 258 ASP A C 1
ATOM 2089 O O . ASP A 1 258 ? 6.514 9.036 3.505 1.00 67.56 258 ASP A O 1
ATOM 2093 N N . GLY A 1 259 ? 4.513 8.235 4.098 1.00 73.75 259 GLY A N 1
ATOM 2094 C CA . GLY A 1 259 ? 3.745 9.150 3.241 1.00 73.75 259 GLY A CA 1
ATOM 2095 C C . GLY A 1 259 ? 3.826 8.796 1.753 1.00 73.75 259 GLY A C 1
ATOM 2096 O O . GLY A 1 259 ? 3.535 9.628 0.890 1.00 73.75 259 GLY A O 1
ATOM 2097 N N . MET A 1 260 ? 4.247 7.568 1.443 1.00 81.31 260 MET A N 1
ATOM 2098 C CA . MET A 1 260 ? 4.198 7.029 0.089 1.00 81.31 260 MET A CA 1
ATOM 2099 C C . MET A 1 260 ? 2.768 6.623 -0.232 1.00 81.31 260 MET A C 1
ATOM 2101 O O . MET A 1 260 ? 2.101 5.992 0.585 1.00 81.31 260 MET A O 1
ATOM 2105 N N . ILE A 1 261 ? 2.311 6.960 -1.432 1.00 88.19 261 ILE A N 1
ATOM 2106 C CA . ILE A 1 261 ? 1.020 6.506 -1.933 1.00 88.19 261 ILE A CA 1
ATOM 2107 C C . ILE A 1 261 ? 1.272 5.610 -3.134 1.00 88.19 261 ILE A C 1
ATOM 2109 O O . ILE A 1 261 ? 1.862 6.039 -4.130 1.00 88.19 261 ILE A O 1
ATOM 2113 N N . VAL A 1 262 ? 0.810 4.368 -3.042 1.00 92.31 262 VAL A N 1
ATOM 2114 C CA . VAL A 1 262 ? 0.831 3.402 -4.138 1.00 92.31 262 VAL A CA 1
ATOM 2115 C C . VAL A 1 262 ? -0.582 3.271 -4.686 1.00 92.31 262 VAL A C 1
ATOM 2117 O O . VAL A 1 262 ? -1.492 2.878 -3.963 1.00 92.31 262 VAL A O 1
ATOM 2120 N N . ARG A 1 263 ? -0.757 3.578 -5.972 1.00 95.12 263 ARG A N 1
ATOM 2121 C CA . ARG A 1 263 ? -1.990 3.316 -6.711 1.00 95.12 263 ARG A CA 1
ATOM 2122 C C . ARG A 1 263 ? -1.843 2.047 -7.532 1.00 95.12 263 ARG A C 1
ATOM 2124 O O . ARG A 1 263 ? -0.999 1.974 -8.427 1.00 95.12 263 ARG A O 1
ATOM 2131 N N . VAL A 1 264 ? -2.712 1.079 -7.284 1.00 96.56 264 VAL A N 1
ATOM 2132 C CA . VAL A 1 264 ? -2.903 -0.091 -8.144 1.00 96.56 264 VAL A CA 1
ATOM 2133 C C . VAL A 1 264 ? -3.939 0.286 -9.204 1.00 96.56 264 VAL A C 1
ATOM 2135 O O . VAL A 1 264 ? -5.075 0.617 -8.863 1.00 96.56 264 VAL A O 1
ATOM 2138 N N . ALA A 1 265 ? -3.537 0.315 -10.478 1.00 96.44 265 ALA A N 1
ATOM 2139 C CA . ALA A 1 265 ? -4.416 0.706 -11.582 1.00 96.44 265 ALA A CA 1
ATOM 2140 C C . ALA A 1 265 ? -5.410 -0.413 -11.925 1.00 96.44 265 ALA A C 1
ATOM 2142 O O . ALA A 1 265 ? -5.389 -1.475 -11.313 1.00 96.44 265 ALA A O 1
ATOM 2143 N N . LYS A 1 266 ? -6.258 -0.208 -12.935 1.00 96.25 266 LYS A N 1
ATOM 2144 C CA . LYS A 1 266 ? -7.188 -1.233 -13.431 1.00 96.25 266 LYS A CA 1
ATOM 2145 C C . LYS A 1 266 ? -6.506 -2.506 -13.922 1.00 96.25 266 LYS A C 1
ATOM 2147 O O . LYS A 1 266 ? -5.381 -2.451 -14.419 1.00 96.25 266 LYS A O 1
ATOM 2152 N N . ASN A 1 267 ? -7.210 -3.636 -13.833 1.00 96.44 267 ASN A N 1
ATOM 2153 C CA . ASN A 1 267 ? -6.761 -4.957 -14.294 1.00 96.44 267 ASN A CA 1
ATOM 2154 C C . ASN A 1 267 ? -5.355 -5.333 -13.801 1.00 96.44 267 ASN A C 1
ATOM 2156 O O . ASN A 1 267 ? -4.560 -5.904 -14.555 1.00 96.44 267 ASN A O 1
ATOM 2160 N N . SER A 1 268 ? -5.026 -4.961 -12.566 1.00 97.56 268 SER A N 1
ATOM 2161 C CA . SER A 1 268 ? -3.674 -5.080 -12.033 1.00 97.56 268 SER A CA 1
ATOM 2162 C C . SER A 1 268 ? -3.636 -6.006 -10.829 1.00 97.56 268 SER A C 1
ATOM 2164 O O . SER A 1 268 ? -4.572 -6.070 -10.035 1.00 97.56 268 SER A O 1
ATOM 2166 N N . THR A 1 269 ? -2.523 -6.718 -10.693 1.00 97.19 269 THR A N 1
ATOM 2167 C CA . THR A 1 269 ? -2.251 -7.603 -9.565 1.00 97.19 269 THR A CA 1
ATOM 2168 C C . THR A 1 269 ? -0.892 -7.246 -8.986 1.00 97.19 269 THR A C 1
ATOM 2170 O O . THR A 1 269 ? 0.155 -7.460 -9.612 1.00 97.19 269 THR A O 1
ATOM 2173 N N . VAL A 1 270 ? -0.911 -6.686 -7.781 1.00 96.12 270 VAL A N 1
ATOM 2174 C CA . VAL A 1 270 ? 0.270 -6.179 -7.083 1.00 96.12 270 VAL A CA 1
ATOM 2175 C C . VAL A 1 270 ? 0.423 -6.925 -5.771 1.00 96.12 270 VAL A C 1
ATOM 2177 O O . VAL A 1 270 ? -0.520 -7.037 -4.996 1.00 96.12 270 VAL A O 1
ATOM 2180 N N . ARG A 1 271 ? 1.622 -7.434 -5.511 1.00 94.44 271 ARG A N 1
ATOM 2181 C CA . ARG A 1 271 ? 1.974 -8.069 -4.247 1.00 94.44 271 ARG A CA 1
ATOM 2182 C C . ARG A 1 271 ? 2.875 -7.144 -3.444 1.00 94.44 271 ARG A C 1
ATOM 2184 O O . ARG A 1 271 ? 3.957 -6.789 -3.899 1.00 94.44 271 ARG A O 1
ATOM 2191 N N . LEU A 1 272 ? 2.429 -6.780 -2.253 1.00 90.88 272 LEU A N 1
ATOM 2192 C CA . LEU A 1 272 ? 3.188 -6.011 -1.281 1.00 90.88 272 LEU A CA 1
ATOM 2193 C C . LEU A 1 272 ? 3.906 -6.975 -0.340 1.00 90.88 272 LEU A C 1
ATOM 2195 O O . LEU A 1 272 ? 3.303 -7.921 0.169 1.00 90.88 272 LEU A O 1
ATOM 2199 N N . GLU A 1 273 ? 5.199 -6.750 -0.143 1.00 87.19 273 GLU A N 1
ATOM 2200 C CA . GLU A 1 273 ? 6.030 -7.508 0.780 1.00 87.19 273 GLU A CA 1
ATOM 2201 C C . GLU A 1 273 ? 7.039 -6.570 1.441 1.00 87.19 273 GLU A C 1
ATOM 2203 O O . GLU A 1 273 ? 7.825 -5.898 0.775 1.00 87.19 273 GLU A O 1
ATOM 2208 N N . GLU A 1 274 ? 7.049 -6.537 2.765 1.00 78.12 274 GLU A N 1
ATOM 2209 C CA . GLU A 1 274 ? 8.047 -5.783 3.509 1.00 78.12 274 GLU A CA 1
ATOM 2210 C C . GLU A 1 274 ? 9.106 -6.736 4.059 1.00 78.12 274 GLU A C 1
ATOM 2212 O O . GLU A 1 274 ? 8.816 -7.619 4.870 1.00 78.12 274 GLU A O 1
ATOM 2217 N N . LYS A 1 275 ? 10.357 -6.570 3.617 1.00 68.56 275 LYS A N 1
ATOM 2218 C CA . LYS A 1 275 ? 11.474 -7.355 4.151 1.00 68.56 275 LYS A CA 1
ATOM 2219 C C . LYS A 1 275 ? 11.891 -6.781 5.506 1.00 68.56 275 LYS A C 1
ATOM 2221 O O . LYS A 1 275 ? 12.138 -5.586 5.600 1.00 68.56 275 LYS A O 1
ATOM 2226 N N . GLN A 1 276 ? 11.977 -7.663 6.511 1.00 55.16 276 GLN A N 1
ATOM 2227 C CA . GLN A 1 276 ? 12.338 -7.455 7.930 1.00 55.16 276 GLN A CA 1
ATOM 2228 C C . GLN A 1 276 ? 12.893 -6.073 8.361 1.00 55.16 276 GLN A C 1
ATOM 2230 O O . GLN A 1 276 ? 13.793 -5.498 7.744 1.00 55.16 276 GLN A O 1
ATOM 2235 N N . LYS A 1 277 ? 12.453 -5.652 9.562 1.00 50.12 277 LYS A N 1
ATOM 2236 C CA . LYS A 1 277 ? 12.696 -4.379 10.284 1.00 50.12 277 LYS A CA 1
ATOM 2237 C C . LYS A 1 277 ? 14.109 -3.773 10.258 1.00 50.12 277 LYS A C 1
ATOM 2239 O O . LYS A 1 277 ? 14.246 -2.593 10.555 1.00 50.12 277 LYS A O 1
ATOM 2244 N N . THR A 1 278 ? 15.165 -4.519 9.941 1.00 48.28 278 THR A N 1
ATOM 2245 C CA . THR A 1 278 ? 16.545 -4.002 9.972 1.00 48.28 278 THR A CA 1
ATOM 2246 C C . THR A 1 278 ? 16.909 -3.127 8.772 1.00 48.28 278 THR A C 1
ATOM 2248 O O . THR A 1 278 ? 17.861 -2.357 8.873 1.00 48.28 278 THR A O 1
ATOM 2251 N N . THR A 1 279 ? 16.178 -3.213 7.651 1.00 53.06 279 THR A N 1
ATOM 2252 C CA . THR A 1 279 ? 16.505 -2.444 6.428 1.00 53.06 279 THR A CA 1
ATOM 2253 C C . THR A 1 279 ? 15.412 -1.496 5.937 1.00 53.06 279 THR A C 1
ATOM 2255 O O . THR A 1 279 ? 15.706 -0.682 5.063 1.00 53.06 279 THR A O 1
ATOM 2258 N N . SER A 1 280 ? 14.190 -1.569 6.488 1.00 58.47 280 SER A N 1
ATOM 2259 C CA . SER A 1 280 ? 13.029 -0.749 6.084 1.00 58.47 280 SER A CA 1
ATOM 2260 C C . SER A 1 280 ? 12.861 -0.669 4.558 1.00 58.47 280 SER A C 1
ATOM 2262 O O . SER A 1 280 ? 12.665 0.412 3.999 1.00 58.47 280 SER A O 1
ATOM 2264 N N . ARG A 1 281 ? 13.037 -1.805 3.865 1.00 71.62 281 ARG A N 1
ATOM 2265 C CA . ARG A 1 281 ? 12.881 -1.893 2.410 1.00 71.62 281 ARG A CA 1
ATOM 2266 C C . ARG A 1 281 ? 11.517 -2.470 2.068 1.00 71.62 281 ARG A C 1
ATOM 2268 O O . ARG A 1 281 ? 11.259 -3.656 2.281 1.00 71.62 281 ARG A O 1
ATOM 2275 N N . ILE A 1 282 ? 10.682 -1.629 1.478 1.00 79.00 282 ILE A N 1
ATOM 2276 C CA . ILE A 1 282 ? 9.385 -2.013 0.931 1.00 79.00 282 ILE A CA 1
ATOM 2277 C C . ILE A 1 282 ? 9.626 -2.613 -0.455 1.00 79.00 282 ILE A C 1
ATOM 2279 O O . ILE A 1 282 ? 10.140 -1.930 -1.346 1.00 79.00 282 ILE A O 1
ATOM 2283 N N . GLN A 1 283 ? 9.256 -3.879 -0.646 1.00 87.00 283 GLN A N 1
ATOM 2284 C CA . GLN A 1 283 ? 9.327 -4.547 -1.939 1.00 87.00 283 GLN A CA 1
ATOM 2285 C C . GLN A 1 283 ? 7.916 -4.714 -2.508 1.00 87.00 283 GLN A C 1
ATOM 2287 O O . GLN A 1 283 ? 7.048 -5.371 -1.937 1.00 87.00 283 GLN A O 1
ATOM 2292 N N . VAL A 1 284 ? 7.680 -4.113 -3.667 1.00 91.62 284 VAL A N 1
ATOM 2293 C CA . VAL A 1 284 ? 6.411 -4.222 -4.381 1.00 91.62 284 VAL A CA 1
ATOM 2294 C C . VAL A 1 284 ? 6.625 -5.051 -5.630 1.00 91.62 284 VAL A C 1
ATOM 2296 O O . VAL A 1 284 ? 7.486 -4.741 -6.442 1.00 91.62 284 VAL A O 1
ATOM 2299 N N . PHE A 1 285 ? 5.838 -6.102 -5.806 1.00 94.25 285 PHE A N 1
ATOM 2300 C CA . PHE A 1 285 ? 5.896 -6.969 -6.972 1.00 94.25 285 PHE A CA 1
ATOM 2301 C C . PHE A 1 285 ? 4.687 -6.729 -7.873 1.00 94.25 285 PHE A C 1
ATOM 2303 O O . PHE A 1 285 ? 3.558 -7.029 -7.487 1.00 94.25 285 PHE A O 1
ATOM 2310 N N . VAL A 1 286 ? 4.907 -6.240 -9.090 1.00 96.06 286 VAL A N 1
ATOM 2311 C CA . VAL A 1 286 ? 3.850 -6.130 -10.105 1.00 96.06 286 VAL A CA 1
ATOM 2312 C C . VAL A 1 286 ? 3.824 -7.420 -10.904 1.00 96.06 286 VAL A C 1
ATOM 2314 O O . VAL A 1 286 ? 4.735 -7.707 -11.679 1.00 96.06 286 VAL A O 1
ATOM 2317 N N . THR A 1 287 ? 2.780 -8.216 -10.694 1.00 95.62 287 THR A N 1
ATOM 2318 C CA . THR A 1 287 ? 2.603 -9.505 -11.385 1.00 95.62 287 THR A CA 1
ATOM 2319 C C . THR A 1 287 ? 1.743 -9.381 -12.636 1.00 95.62 287 THR A C 1
ATOM 2321 O O . THR A 1 287 ? 1.859 -10.204 -13.541 1.00 95.62 287 THR A O 1
ATOM 2324 N N . LYS A 1 288 ? 0.918 -8.333 -12.712 1.00 97.19 288 LYS A N 1
ATOM 2325 C CA . LYS A 1 288 ? 0.105 -7.990 -13.878 1.00 97.19 288 LYS A CA 1
ATOM 2326 C C . LYS A 1 288 ? -0.332 -6.530 -13.803 1.00 97.19 288 LYS A C 1
ATOM 2328 O O . LYS A 1 288 ? -0.654 -6.047 -12.718 1.00 97.19 288 LYS A O 1
ATOM 2333 N N . GLY A 1 289 ? -0.412 -5.871 -14.952 1.00 96.62 289 GLY A N 1
ATOM 2334 C CA . GLY A 1 289 ? -0.974 -4.534 -15.089 1.00 96.62 289 GLY A CA 1
ATOM 2335 C C . GLY A 1 289 ? -0.028 -3.445 -14.599 1.00 96.62 289 GLY A C 1
ATOM 2336 O O . GLY A 1 289 ? 1.192 -3.600 -14.634 1.00 96.62 289 GLY A O 1
ATOM 2337 N N . ARG A 1 290 ? -0.598 -2.330 -14.146 1.00 96.12 290 ARG A N 1
ATOM 2338 C CA . ARG A 1 290 ? 0.120 -1.086 -13.886 1.00 96.12 290 ARG A CA 1
ATOM 2339 C C . ARG A 1 290 ? -0.026 -0.638 -12.441 1.00 96.12 290 ARG A C 1
ATOM 2341 O O . ARG A 1 290 ? -1.109 -0.660 -11.862 1.00 96.12 290 ARG A O 1
ATOM 2348 N N . MET A 1 291 ? 1.067 -0.135 -11.887 1.00 95.50 291 MET A N 1
ATOM 2349 C CA . MET A 1 291 ? 1.067 0.610 -10.636 1.00 95.50 291 MET A CA 1
ATOM 2350 C C . MET A 1 291 ? 1.624 2.013 -10.850 1.00 95.50 291 MET A C 1
ATOM 2352 O O . MET A 1 291 ? 2.526 2.221 -11.666 1.00 95.50 291 MET A O 1
ATOM 2356 N N . PHE A 1 292 ? 1.120 2.958 -10.070 1.00 93.94 292 PHE A N 1
ATOM 2357 C CA . PHE A 1 292 ? 1.701 4.283 -9.919 1.00 93.94 292 PHE A CA 1
ATOM 2358 C C . PHE A 1 292 ? 2.154 4.451 -8.478 1.00 93.94 292 PHE A C 1
ATOM 2360 O O . PHE A 1 292 ? 1.516 3.956 -7.552 1.00 93.94 292 PHE A O 1
ATOM 2367 N N . CYS A 1 293 ? 3.250 5.164 -8.273 1.00 90.31 293 CYS A N 1
ATOM 2368 C CA . CYS A 1 293 ? 3.711 5.496 -6.937 1.00 90.31 293 CYS A CA 1
ATOM 2369 C C . CYS A 1 293 ? 4.050 6.979 -6.877 1.00 90.31 293 CYS A C 1
ATOM 2371 O O . CYS A 1 293 ? 4.661 7.527 -7.797 1.00 90.31 293 CYS A O 1
ATOM 2373 N N . ASN A 1 294 ? 3.618 7.615 -5.795 1.00 87.56 294 ASN A N 1
ATOM 2374 C CA . ASN A 1 294 ? 3.920 8.993 -5.462 1.00 87.56 294 ASN A CA 1
ATOM 2375 C C . ASN A 1 294 ? 4.575 9.023 -4.082 1.00 87.56 294 ASN A C 1
ATOM 2377 O O . ASN A 1 294 ? 3.933 8.746 -3.069 1.00 87.56 294 ASN A O 1
ATOM 2381 N N . ILE A 1 295 ? 5.866 9.346 -4.052 1.00 77.38 295 ILE A N 1
ATOM 2382 C CA . ILE A 1 295 ? 6.615 9.506 -2.807 1.00 77.38 295 ILE A CA 1
ATOM 2383 C C . ILE A 1 295 ? 6.589 10.981 -2.419 1.00 77.38 295 ILE A C 1
ATOM 2385 O O . ILE A 1 295 ? 7.279 11.811 -3.018 1.00 77.38 295 ILE A O 1
ATOM 2389 N N . VAL A 1 296 ? 5.808 11.304 -1.391 1.00 64.94 296 VAL A N 1
ATOM 2390 C CA . VAL A 1 296 ? 5.643 12.676 -0.913 1.00 64.94 296 VAL A CA 1
ATOM 2391 C C . VAL A 1 296 ? 6.846 13.067 -0.060 1.00 64.94 296 VAL A C 1
ATOM 2393 O O . VAL A 1 296 ? 6.963 12.718 1.110 1.00 64.94 296 VAL A O 1
ATOM 2396 N N . ALA A 1 297 ? 7.745 13.855 -0.644 1.00 51.62 297 ALA A N 1
ATOM 2397 C CA . ALA A 1 297 ? 8.975 14.328 -0.013 1.00 51.62 297 ALA A CA 1
ATOM 2398 C C . ALA A 1 297 ? 8.779 15.251 1.223 1.00 51.62 297 ALA A C 1
ATOM 2400 O O . ALA A 1 297 ? 9.749 15.699 1.830 1.00 51.62 297 ALA A O 1
ATOM 2401 N N . ALA A 1 298 ? 7.553 15.588 1.624 1.00 44.19 298 ALA A N 1
ATOM 2402 C CA . ALA A 1 298 ? 7.330 16.599 2.661 1.00 44.19 298 ALA A CA 1
ATOM 2403 C C . ALA A 1 298 ? 7.574 16.102 4.105 1.00 44.19 298 ALA A C 1
ATOM 2405 O O . ALA A 1 298 ? 7.917 16.915 4.957 1.00 44.19 298 ALA A O 1
ATOM 2406 N N . ASN A 1 299 ? 7.490 14.792 4.384 1.00 45.00 299 ASN A N 1
ATOM 2407 C CA . ASN A 1 299 ? 7.696 14.214 5.730 1.00 45.00 299 ASN A CA 1
ATOM 2408 C C . ASN A 1 299 ? 9.010 13.409 5.869 1.00 45.00 299 ASN A C 1
ATOM 2410 O O . ASN A 1 299 ? 9.143 12.504 6.690 1.00 45.00 299 ASN A O 1
ATOM 2414 N N . LEU A 1 300 ? 10.031 13.784 5.090 1.00 47.62 300 LEU A N 1
ATOM 2415 C CA . LEU A 1 300 ? 11.335 13.115 4.940 1.00 47.62 300 LEU A CA 1
ATOM 2416 C C . LEU A 1 300 ? 12.286 13.188 6.159 1.00 47.62 300 LEU A C 1
ATOM 2418 O O . LEU A 1 300 ? 13.506 13.131 5.987 1.00 47.62 300 LEU A O 1
ATOM 2422 N N . ASN A 1 301 ? 11.809 13.273 7.404 1.00 44.25 301 ASN A N 1
ATOM 2423 C CA . ASN A 1 301 ? 12.734 13.212 8.548 1.00 44.25 301 ASN A CA 1
ATOM 2424 C C . ASN A 1 301 ? 13.446 11.844 8.650 1.00 44.25 301 ASN A C 1
ATOM 2426 O O . ASN A 1 301 ? 14.593 11.799 9.092 1.00 44.25 301 ASN A O 1
ATOM 2430 N N . ARG A 1 302 ? 12.856 10.760 8.118 1.00 43.84 302 ARG A N 1
ATOM 2431 C CA . ARG A 1 302 ? 13.498 9.432 7.996 1.00 43.84 302 ARG A CA 1
ATOM 2432 C C . ARG A 1 302 ? 14.407 9.243 6.777 1.00 43.84 302 ARG A C 1
ATOM 2434 O O . ARG A 1 302 ? 15.006 8.180 6.644 1.00 43.84 302 ARG A O 1
ATOM 2441 N N . PHE A 1 303 ? 14.521 10.211 5.868 1.00 46.25 303 PHE A N 1
ATOM 2442 C CA . PHE A 1 303 ? 15.420 10.121 4.700 1.00 46.25 303 PHE A CA 1
ATOM 2443 C C . PHE A 1 303 ? 16.724 10.911 4.885 1.00 46.25 303 PHE A C 1
ATOM 2445 O O . PHE A 1 303 ? 17.519 11.032 3.956 1.00 46.25 303 PHE A O 1
ATOM 2452 N N . LYS A 1 304 ? 16.978 11.410 6.104 1.00 43.75 304 LYS A N 1
ATOM 2453 C CA . LYS A 1 304 ? 18.207 12.125 6.490 1.00 43.75 304 LYS A CA 1
ATOM 2454 C C . LYS A 1 304 ? 19.416 11.224 6.779 1.00 43.75 304 LYS A C 1
ATOM 2456 O O . LYS A 1 304 ? 20.435 11.720 7.243 1.00 43.75 304 LYS A O 1
ATOM 2461 N N . SER A 1 305 ? 19.347 9.928 6.490 1.00 41.31 305 SER A N 1
ATOM 2462 C CA . SER A 1 305 ? 20.491 9.019 6.619 1.00 41.31 305 SER A CA 1
ATOM 2463 C C . SER A 1 305 ? 20.806 8.399 5.263 1.00 41.31 305 SER A C 1
ATOM 2465 O O . SER A 1 305 ? 19.884 8.051 4.527 1.00 41.31 305 SER A O 1
ATOM 2467 N N . GLY A 1 306 ? 22.097 8.297 4.928 1.00 44.06 306 GLY A N 1
ATOM 2468 C CA . GLY A 1 306 ? 22.663 7.885 3.635 1.00 44.06 306 GLY A CA 1
ATOM 2469 C C . GLY A 1 306 ? 22.375 6.442 3.191 1.00 44.06 306 GLY A C 1
ATOM 2470 O O . GLY A 1 306 ? 23.259 5.779 2.658 1.00 44.06 306 GLY A O 1
ATOM 2471 N N . SER A 1 307 ? 21.157 5.946 3.401 1.00 44.69 307 SER A N 1
ATOM 2472 C CA . SER A 1 307 ? 20.711 4.618 2.996 1.00 44.69 307 SER A CA 1
ATOM 2473 C C . SER A 1 307 ? 20.232 4.574 1.539 1.00 44.69 307 SER A C 1
ATOM 2475 O O . SER A 1 307 ? 19.529 5.450 1.033 1.00 44.69 307 SER A O 1
ATOM 2477 N N . THR A 1 308 ? 20.662 3.498 0.892 1.00 51.69 308 THR A N 1
ATOM 2478 C CA . THR A 1 308 ? 20.182 2.864 -0.341 1.00 51.69 308 THR A CA 1
ATOM 2479 C C . THR A 1 308 ? 18.652 2.795 -0.439 1.00 51.69 308 THR A C 1
ATOM 2481 O O . THR A 1 308 ? 18.013 2.610 0.589 1.00 51.69 308 THR A O 1
ATOM 2484 N N . PHE A 1 309 ? 18.096 2.884 -1.656 1.00 53.56 309 PHE A N 1
ATOM 2485 C CA . PHE A 1 309 ? 16.663 2.810 -2.008 1.00 53.56 309 PHE A CA 1
ATOM 2486 C C . PHE A 1 309 ? 15.764 2.121 -0.957 1.00 53.56 309 PHE A C 1
ATOM 2488 O O . PHE A 1 309 ? 15.900 0.921 -0.720 1.00 53.56 309 PHE A O 1
ATOM 2495 N N . LYS A 1 310 ? 14.836 2.873 -0.345 1.00 66.69 310 LYS A N 1
ATOM 2496 C CA . LYS A 1 310 ? 13.862 2.328 0.622 1.00 66.69 310 LYS A CA 1
ATOM 2497 C C . LYS A 1 310 ? 12.699 1.579 -0.031 1.00 66.69 310 LYS A C 1
ATOM 2499 O O . LYS A 1 310 ? 12.009 0.822 0.638 1.00 66.69 310 LYS A O 1
ATOM 2504 N N . MET A 1 311 ? 12.483 1.784 -1.328 1.00 81.88 311 MET A N 1
ATOM 2505 C CA . MET A 1 311 ? 11.446 1.098 -2.087 1.00 81.88 311 MET A CA 1
ATOM 2506 C C . MET A 1 311 ? 12.055 0.446 -3.322 1.00 81.88 311 MET A C 1
ATOM 2508 O O . MET A 1 311 ? 12.825 1.067 -4.063 1.00 81.88 311 MET A O 1
ATOM 2512 N N . GLU A 1 312 ? 11.666 -0.801 -3.537 1.00 88.94 312 GLU A N 1
ATOM 2513 C CA . GLU A 1 312 ? 12.000 -1.579 -4.713 1.00 88.94 312 GLU A CA 1
ATOM 2514 C C . GLU A 1 312 ? 10.706 -2.052 -5.372 1.00 88.94 312 GLU A C 1
ATOM 2516 O O . GLU A 1 312 ? 9.866 -2.682 -4.731 1.00 88.94 312 GLU A O 1
ATOM 2521 N N . VAL A 1 313 ? 10.542 -1.754 -6.657 1.00 92.25 313 VAL A N 1
ATOM 2522 C CA . VAL A 1 313 ? 9.441 -2.280 -7.462 1.00 92.25 313 VAL A CA 1
ATOM 2523 C C . VAL A 1 313 ? 9.991 -3.329 -8.408 1.00 92.25 313 VAL A C 1
ATOM 2525 O O . VAL A 1 313 ? 10.758 -3.013 -9.313 1.00 92.25 313 VAL A O 1
ATOM 2528 N N . SER A 1 314 ? 9.591 -4.573 -8.212 1.00 93.69 314 SER A N 1
ATOM 2529 C CA . SER A 1 314 ? 10.023 -5.706 -9.010 1.00 93.69 314 SER A CA 1
ATOM 2530 C C . SER A 1 314 ? 8.895 -6.218 -9.903 1.00 93.69 314 SER A C 1
ATOM 2532 O O . SER A 1 314 ? 7.727 -6.280 -9.535 1.00 93.69 314 SER A O 1
ATOM 2534 N N . THR A 1 315 ? 9.264 -6.598 -11.111 1.00 95.56 315 THR A N 1
ATOM 2535 C CA . THR A 1 315 ? 8.454 -7.321 -12.092 1.00 95.56 315 THR A CA 1
ATOM 2536 C C . THR A 1 315 ? 9.236 -8.574 -12.482 1.00 95.56 315 THR A C 1
ATOM 2538 O O . THR A 1 315 ? 10.442 -8.625 -12.226 1.00 95.56 315 THR A O 1
ATOM 2541 N N . PRO A 1 316 ? 8.624 -9.570 -13.142 1.00 93.81 316 PRO A N 1
ATOM 2542 C CA . PRO A 1 316 ? 9.370 -10.730 -13.629 1.00 93.81 316 PRO A CA 1
ATOM 2543 C C . PRO A 1 316 ? 10.563 -10.377 -14.532 1.00 93.81 316 PRO A C 1
ATOM 2545 O O . PRO A 1 316 ? 11.519 -11.140 -14.585 1.00 93.81 316 PRO A O 1
ATOM 2548 N N . ASN A 1 317 ? 10.532 -9.216 -15.196 1.00 92.88 317 ASN A N 1
ATOM 2549 C CA . ASN A 1 317 ? 11.551 -8.817 -16.166 1.00 92.88 317 ASN A CA 1
ATOM 2550 C C . ASN A 1 317 ? 12.511 -7.729 -15.665 1.00 92.88 317 ASN A C 1
ATOM 2552 O O . ASN A 1 317 ? 13.486 -7.424 -16.346 1.00 92.88 317 ASN A O 1
ATOM 2556 N N . ALA A 1 318 ? 12.208 -7.057 -14.553 1.00 93.62 318 ALA A N 1
ATOM 2557 C CA . ALA A 1 318 ? 12.962 -5.882 -14.122 1.00 93.62 318 ALA A CA 1
ATOM 2558 C C . ALA A 1 318 ? 12.755 -5.557 -12.648 1.00 93.62 318 ALA A C 1
ATOM 2560 O O . ALA A 1 318 ? 11.645 -5.684 -12.132 1.00 93.62 318 ALA A O 1
ATOM 2561 N N . THR A 1 319 ? 13.800 -5.025 -12.027 1.00 92.75 319 THR A N 1
ATOM 2562 C CA . THR A 1 319 ? 13.800 -4.478 -10.674 1.00 92.75 319 THR A CA 1
ATOM 2563 C C . THR A 1 319 ? 14.109 -2.986 -10.733 1.00 92.75 319 THR A C 1
ATOM 2565 O O . THR A 1 319 ? 15.095 -2.556 -11.333 1.00 92.75 319 THR A O 1
ATOM 2568 N N . CYS A 1 320 ? 13.247 -2.187 -10.112 1.00 91.06 320 CYS A N 1
ATOM 2569 C CA . CYS A 1 320 ? 13.317 -0.734 -10.098 1.00 91.06 320 CYS A CA 1
ATOM 2570 C C . CYS A 1 320 ? 13.602 -0.235 -8.678 1.00 91.06 320 CYS A C 1
ATOM 2572 O O . CYS A 1 320 ? 12.792 -0.418 -7.771 1.00 91.06 320 CYS A O 1
ATOM 2574 N N . GLY A 1 321 ? 14.736 0.430 -8.488 1.00 88.62 321 GLY A N 1
ATOM 2575 C CA . GLY A 1 321 ? 15.112 1.103 -7.249 1.00 88.62 321 GLY A CA 1
ATOM 2576 C C . GLY A 1 321 ? 14.612 2.539 -7.271 1.00 88.62 321 GLY A C 1
ATOM 2577 O O . GLY A 1 321 ? 14.934 3.303 -8.185 1.00 88.62 321 GLY A O 1
ATOM 2578 N N . VAL A 1 322 ? 13.810 2.907 -6.275 1.00 84.75 322 VAL A N 1
ATOM 2579 C CA . VAL A 1 322 ? 13.090 4.183 -6.269 1.00 84.75 322 VAL A CA 1
ATOM 2580 C C . VAL A 1 322 ? 13.711 5.156 -5.277 1.00 84.75 322 VAL A C 1
ATOM 2582 O O . VAL A 1 322 ? 13.899 4.833 -4.100 1.00 84.75 322 VAL A O 1
ATOM 2585 N N . ARG A 1 323 ? 13.980 6.389 -5.724 1.00 72.94 323 ARG A N 1
ATOM 2586 C CA . ARG A 1 323 ? 14.472 7.467 -4.856 1.00 72.94 323 ARG A CA 1
ATOM 2587 C C . ARG A 1 323 ? 13.632 8.734 -5.008 1.00 72.94 323 ARG A C 1
ATOM 2589 O O . ARG A 1 323 ? 13.894 9.540 -5.891 1.00 72.94 323 ARG A O 1
ATOM 2596 N N . GLY A 1 324 ? 12.638 8.922 -4.133 1.00 64.25 324 GLY A N 1
ATOM 2597 C CA . GLY A 1 324 ? 11.863 10.173 -4.020 1.00 64.25 324 GLY A CA 1
ATOM 2598 C C . GLY A 1 324 ? 11.241 10.629 -5.342 1.00 64.25 324 GLY A C 1
ATOM 2599 O O . GLY A 1 324 ? 11.632 11.660 -5.883 1.00 64.25 324 GLY A O 1
ATOM 2600 N N . THR A 1 325 ? 10.357 9.809 -5.911 1.00 80.25 325 THR A N 1
ATOM 2601 C CA . THR A 1 325 ? 9.963 9.907 -7.322 1.00 80.25 325 THR A CA 1
ATOM 2602 C C . THR A 1 325 ? 8.468 9.640 -7.501 1.00 80.25 325 THR A C 1
ATOM 2604 O O . THR A 1 325 ? 7.899 8.816 -6.787 1.00 80.25 325 THR A O 1
ATOM 2607 N N . ILE A 1 326 ? 7.850 10.325 -8.469 1.00 89.88 326 ILE A N 1
ATOM 2608 C CA . ILE A 1 326 ? 6.555 9.953 -9.047 1.00 89.88 326 ILE A CA 1
ATOM 2609 C C . ILE A 1 326 ? 6.834 9.159 -10.319 1.00 89.88 326 ILE A C 1
ATOM 2611 O O . ILE A 1 326 ? 7.441 9.683 -11.257 1.00 89.88 326 ILE A O 1
ATOM 2615 N N . PHE A 1 327 ? 6.428 7.896 -10.350 1.00 93.38 327 PHE A N 1
ATOM 2616 C CA . PHE A 1 327 ? 6.716 6.986 -11.458 1.00 93.38 327 PHE A CA 1
ATOM 2617 C C . PHE A 1 327 ? 5.599 5.956 -11.632 1.00 93.38 327 PHE A C 1
ATOM 2619 O O . PHE A 1 327 ? 4.729 5.799 -10.772 1.00 93.38 327 PHE A O 1
ATOM 2626 N N . SER A 1 328 ? 5.642 5.248 -12.757 1.00 95.69 328 SER A N 1
ATOM 2627 C CA . SER A 1 328 ? 4.793 4.089 -13.015 1.00 95.69 328 SER A CA 1
ATOM 2628 C C . SER A 1 328 ? 5.618 2.892 -13.459 1.00 95.69 328 SER A C 1
ATOM 2630 O O . SER A 1 328 ? 6.663 3.051 -14.100 1.00 95.69 328 SER A O 1
ATOM 2632 N N . VAL A 1 329 ? 5.119 1.707 -13.126 1.00 96.75 329 VAL A N 1
ATOM 2633 C CA . VAL A 1 329 ? 5.621 0.426 -13.622 1.00 96.75 329 VAL A CA 1
ATOM 2634 C C . VAL A 1 329 ? 4.427 -0.357 -14.150 1.00 96.75 329 VAL A C 1
ATOM 2636 O O . VAL A 1 329 ? 3.434 -0.524 -13.445 1.00 96.75 329 VAL A O 1
ATOM 2639 N N . ASP A 1 330 ? 4.512 -0.799 -15.398 1.00 97.25 330 ASP A N 1
ATOM 2640 C CA . ASP A 1 330 ? 3.481 -1.549 -16.111 1.00 97.25 330 ASP A CA 1
ATOM 2641 C C . ASP A 1 330 ? 4.073 -2.864 -16.609 1.00 97.25 330 ASP A C 1
ATOM 2643 O O . ASP A 1 330 ? 5.054 -2.854 -17.353 1.00 97.25 330 ASP A O 1
ATOM 2647 N N . TYR A 1 331 ? 3.494 -3.985 -16.196 1.00 97.81 331 TYR A N 1
ATOM 2648 C CA . TYR A 1 331 ? 3.912 -5.315 -16.605 1.00 97.81 331 TYR A CA 1
ATOM 2649 C C . TYR A 1 331 ? 2.786 -6.038 -17.337 1.00 97.81 331 TYR A C 1
ATOM 2651 O O . TYR A 1 331 ? 1.698 -6.267 -16.801 1.00 97.81 331 TYR A O 1
ATOM 2659 N N . GLN A 1 332 ? 3.078 -6.444 -18.568 1.00 97.44 332 GLN A N 1
ATOM 2660 C CA . GLN A 1 332 ? 2.139 -7.125 -19.448 1.00 97.44 332 GLN A CA 1
ATOM 2661 C C . GLN A 1 332 ? 2.585 -8.584 -19.615 1.00 97.44 332 GLN A C 1
ATOM 2663 O O . GLN A 1 332 ? 3.469 -8.854 -20.434 1.00 97.44 332 GLN A O 1
ATOM 2668 N N . PRO A 1 333 ? 2.009 -9.535 -18.851 1.00 95.38 333 PRO A N 1
ATOM 2669 C CA . PRO A 1 333 ? 2.473 -10.924 -18.835 1.00 95.38 333 PRO A CA 1
ATOM 2670 C C . PRO A 1 333 ? 2.297 -11.635 -20.182 1.00 95.38 333 PRO A C 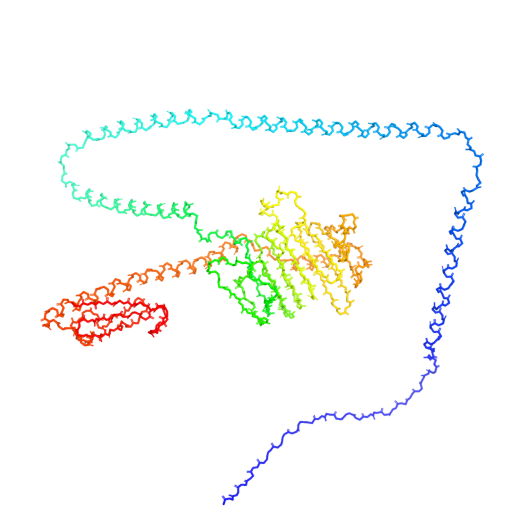1
ATOM 2672 O O . PRO A 1 333 ? 3.136 -12.459 -20.535 1.00 95.38 333 PRO A O 1
ATOM 2675 N N . GLU A 1 334 ? 1.266 -11.272 -20.954 1.00 95.00 334 GLU A N 1
ATOM 2676 C CA . GLU A 1 334 ? 0.937 -11.907 -22.242 1.00 95.00 334 GLU A CA 1
ATOM 2677 C C . GLU A 1 334 ? 2.055 -11.760 -23.278 1.00 95.00 334 GLU A C 1
ATOM 2679 O O . GLU A 1 334 ? 2.378 -12.693 -24.009 1.00 95.00 334 GLU A O 1
ATOM 2684 N N . ILE A 1 335 ? 2.677 -10.582 -23.313 1.00 95.31 335 ILE A N 1
ATOM 2685 C CA . ILE A 1 335 ? 3.779 -10.263 -24.227 1.00 95.31 335 ILE A CA 1
ATOM 2686 C C . ILE A 1 335 ? 5.141 -10.282 -23.526 1.00 95.31 335 ILE A C 1
ATOM 2688 O O . ILE A 1 335 ? 6.177 -10.184 -24.178 1.00 95.31 335 ILE A O 1
ATOM 2692 N N . GLY A 1 336 ? 5.153 -10.410 -22.196 1.00 95.00 336 GLY A N 1
ATOM 2693 C CA . GLY A 1 336 ? 6.363 -10.401 -21.386 1.00 95.00 336 GLY A CA 1
ATOM 2694 C C . GLY A 1 336 ? 7.127 -9.085 -21.491 1.00 95.00 336 GLY A C 1
ATOM 2695 O O . GLY A 1 336 ? 8.346 -9.119 -21.629 1.00 95.00 336 GLY A O 1
ATOM 2696 N N . ILE A 1 337 ? 6.440 -7.941 -21.429 1.00 96.56 337 ILE A N 1
ATOM 2697 C CA . ILE A 1 337 ? 7.062 -6.608 -21.480 1.00 96.56 337 ILE A CA 1
ATOM 2698 C C . ILE A 1 337 ? 6.857 -5.875 -20.152 1.00 96.56 337 ILE A C 1
ATOM 2700 O O . ILE A 1 337 ? 5.748 -5.862 -19.615 1.00 96.56 337 ILE A O 1
ATOM 2704 N N . THR A 1 338 ? 7.915 -5.216 -19.669 1.00 97.38 338 THR A N 1
ATOM 2705 C CA . THR A 1 338 ? 7.839 -4.242 -18.569 1.00 97.38 338 THR A CA 1
ATOM 2706 C C . THR A 1 338 ? 8.127 -2.844 -19.097 1.00 97.38 338 THR A C 1
ATOM 2708 O O . THR A 1 338 ? 9.182 -2.611 -19.683 1.00 97.38 338 THR A O 1
ATOM 2711 N N . ASN A 1 339 ? 7.227 -1.899 -18.842 1.00 97.00 339 ASN A N 1
ATOM 2712 C CA . ASN A 1 339 ? 7.458 -0.475 -19.058 1.00 97.00 339 ASN A CA 1
ATOM 2713 C C . ASN A 1 339 ? 7.651 0.209 -17.703 1.00 97.00 339 ASN A C 1
ATOM 2715 O O . ASN A 1 339 ? 6.829 0.043 -16.803 1.00 97.00 339 ASN A O 1
ATOM 2719 N N . ALA A 1 340 ? 8.703 1.009 -17.564 1.00 96.31 340 ALA A N 1
ATOM 2720 C CA . ALA A 1 340 ? 8.898 1.874 -16.407 1.00 96.31 340 ALA A CA 1
ATOM 2721 C C . ALA A 1 340 ? 9.073 3.318 -16.878 1.00 96.31 340 ALA A C 1
ATOM 2723 O O . ALA A 1 340 ? 9.841 3.585 -17.802 1.00 96.31 340 ALA A O 1
ATOM 2724 N N . ALA A 1 341 ? 8.345 4.247 -16.262 1.00 95.81 341 ALA A N 1
ATOM 2725 C CA . ALA A 1 341 ? 8.291 5.640 -16.695 1.00 95.81 341 ALA A CA 1
ATOM 2726 C C . ALA A 1 341 ? 8.297 6.597 -15.503 1.00 95.81 341 ALA A C 1
ATOM 2728 O O . ALA A 1 341 ? 7.638 6.337 -14.496 1.00 95.81 341 ALA A O 1
ATOM 2729 N N . VAL A 1 342 ? 9.023 7.710 -15.623 1.00 94.31 342 VAL A N 1
ATOM 2730 C CA . VAL A 1 342 ? 9.271 8.649 -14.521 1.00 94.31 342 VAL A CA 1
ATOM 2731 C C . VAL A 1 342 ? 8.656 10.009 -14.821 1.00 94.31 342 VAL A C 1
ATOM 2733 O O . VAL A 1 342 ? 9.030 10.665 -15.791 1.00 94.31 342 VAL A O 1
ATOM 2736 N N . LEU A 1 343 ? 7.746 10.454 -13.954 1.00 91.38 343 LEU A N 1
ATOM 2737 C CA . LEU A 1 343 ? 7.105 11.766 -14.043 1.00 91.38 343 LEU A CA 1
ATOM 2738 C C . LEU A 1 343 ? 7.873 12.846 -13.274 1.00 91.38 343 LEU A C 1
ATOM 2740 O O . LEU A 1 343 ? 7.946 13.980 -13.722 1.00 91.38 343 LEU A O 1
ATOM 2744 N N . VAL A 1 344 ? 8.413 12.531 -12.096 1.00 88.69 344 VAL A N 1
ATOM 2745 C CA . VAL A 1 344 ? 9.217 13.459 -11.280 1.00 88.69 344 VAL A CA 1
ATOM 2746 C C . VAL A 1 344 ? 10.246 12.642 -10.522 1.00 88.69 344 VAL A C 1
ATOM 2748 O O . VAL A 1 344 ? 9.861 11.670 -9.893 1.00 88.69 344 VAL A O 1
ATOM 2751 N N . GLY A 1 345 ? 11.516 13.049 -10.522 1.00 87.50 345 GLY A N 1
ATOM 2752 C CA . GLY A 1 345 ? 12.583 12.376 -9.772 1.00 87.50 345 GLY A CA 1
ATOM 2753 C C . GLY A 1 345 ? 13.471 11.494 -10.651 1.00 87.50 345 GLY A C 1
ATOM 2754 O O . GLY A 1 345 ? 13.777 11.858 -11.791 1.00 87.50 345 GLY A O 1
ATOM 2755 N N . ALA A 1 346 ? 13.919 10.368 -10.097 1.00 86.88 346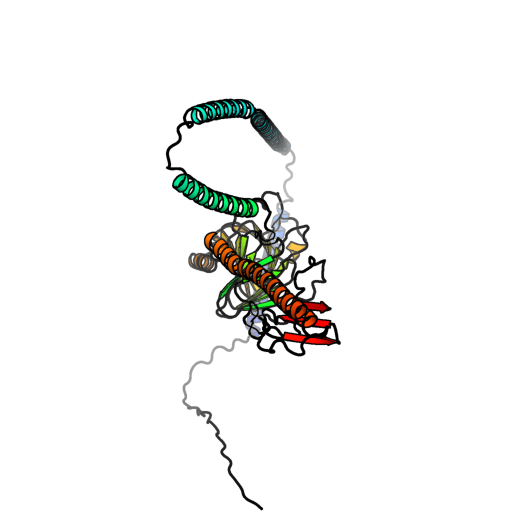 ALA A N 1
ATOM 2756 C CA . ALA A 1 346 ? 14.790 9.409 -10.760 1.00 86.88 346 ALA A CA 1
ATOM 2757 C C . ALA A 1 346 ? 14.452 7.964 -10.361 1.00 86.88 346 ALA A C 1
ATOM 2759 O O . ALA A 1 346 ? 14.207 7.656 -9.193 1.00 86.88 346 ALA A O 1
ATOM 2760 N N . LEU A 1 347 ? 14.487 7.074 -11.349 1.00 90.31 347 LEU A N 1
ATOM 2761 C CA . LEU A 1 347 ? 14.246 5.646 -11.176 1.00 90.31 347 LEU A CA 1
ATOM 2762 C C . LEU A 1 347 ? 15.428 4.877 -11.748 1.00 90.31 347 LEU A C 1
ATOM 2764 O O . LEU A 1 347 ? 15.786 5.067 -12.909 1.00 90.31 347 LEU A O 1
ATOM 2768 N N . ASN A 1 348 ? 16.027 4.005 -10.951 1.00 91.00 348 ASN A N 1
ATOM 2769 C CA . ASN A 1 348 ? 17.104 3.151 -11.418 1.00 91.00 348 ASN A CA 1
ATOM 2770 C C . ASN A 1 348 ? 16.497 1.795 -11.787 1.00 91.00 348 ASN A C 1
ATOM 2772 O O . ASN A 1 348 ? 15.827 1.184 -10.957 1.00 91.00 348 ASN A O 1
ATOM 2776 N N . VAL A 1 349 ? 16.727 1.315 -13.008 1.00 91.31 349 VAL A N 1
ATOM 2777 C CA . VAL A 1 349 ? 16.131 0.069 -13.511 1.00 91.31 349 VAL A CA 1
ATOM 2778 C C . VAL A 1 349 ? 17.219 -0.924 -13.903 1.00 91.31 349 VAL A C 1
ATOM 2780 O O . VAL A 1 349 ? 18.149 -0.585 -14.634 1.00 91.31 349 VAL A O 1
ATOM 2783 N N . THR A 1 350 ? 17.103 -2.159 -13.433 1.00 89.69 350 THR A N 1
ATOM 2784 C CA . THR A 1 350 ? 18.024 -3.261 -13.740 1.00 89.69 350 THR A CA 1
ATOM 2785 C C . THR A 1 350 ? 17.234 -4.532 -14.040 1.00 89.69 350 THR A C 1
ATOM 2787 O O . THR A 1 350 ? 16.064 -4.639 -13.667 1.00 89.69 350 THR A O 1
ATOM 2790 N N . ASP A 1 351 ? 17.851 -5.505 -14.706 1.00 85.56 351 ASP A N 1
ATOM 2791 C CA . ASP A 1 351 ? 17.275 -6.845 -14.786 1.00 85.56 351 ASP A CA 1
ATOM 2792 C C . ASP A 1 351 ? 17.316 -7.534 -13.399 1.00 85.56 351 ASP A C 1
ATOM 2794 O O . ASP A 1 351 ? 18.174 -7.190 -12.570 1.00 85.56 351 ASP A O 1
ATOM 2798 N N . PRO A 1 352 ? 16.406 -8.486 -13.116 1.00 80.00 352 PRO A N 1
ATOM 2799 C CA . PRO A 1 352 ? 16.304 -9.120 -11.804 1.00 80.00 352 PRO A CA 1
ATOM 2800 C C . PRO A 1 352 ? 17.532 -9.957 -11.429 1.00 80.00 352 PRO A C 1
ATOM 2802 O O . PRO A 1 352 ? 17.878 -10.037 -10.251 1.00 80.00 352 PRO A O 1
ATOM 2805 N N . GLU A 1 353 ? 18.217 -10.576 -12.398 1.00 74.88 353 GLU A N 1
ATOM 2806 C CA . GLU A 1 353 ? 19.396 -11.405 -12.112 1.00 74.88 353 GLU A CA 1
ATOM 2807 C C . GLU A 1 353 ? 20.586 -10.546 -11.675 1.00 74.88 353 GLU A C 1
ATOM 2809 O O . GLU A 1 353 ? 21.281 -10.866 -10.705 1.00 74.88 353 GLU A O 1
ATOM 2814 N N . THR A 1 354 ? 20.794 -9.418 -12.349 1.00 70.75 354 THR A N 1
ATOM 2815 C CA . THR A 1 354 ? 21.811 -8.424 -12.012 1.00 70.75 354 THR A CA 1
ATOM 2816 C C . THR A 1 354 ? 21.468 -7.708 -10.711 1.00 70.75 354 THR A C 1
ATOM 2818 O O . THR A 1 354 ? 22.375 -7.463 -9.918 1.00 70.75 354 THR A O 1
ATOM 2821 N N . ALA A 1 355 ? 20.183 -7.464 -10.416 1.00 64.00 355 ALA A N 1
ATOM 2822 C CA . ALA A 1 355 ? 19.748 -6.897 -9.134 1.00 64.00 355 ALA A CA 1
ATOM 2823 C C . ALA A 1 355 ? 20.197 -7.745 -7.930 1.00 64.00 355 ALA A C 1
ATOM 2825 O O . ALA A 1 355 ? 20.548 -7.207 -6.882 1.00 64.00 355 ALA A O 1
ATOM 2826 N N . ILE A 1 356 ? 20.221 -9.073 -8.092 1.00 65.00 356 ILE A N 1
ATOM 2827 C CA . ILE A 1 356 ? 20.676 -10.020 -7.064 1.00 65.00 356 ILE A CA 1
ATOM 2828 C C . ILE A 1 356 ? 22.211 -10.043 -6.962 1.00 65.00 356 ILE A C 1
ATOM 2830 O O . ILE A 1 356 ? 22.753 -10.284 -5.883 1.00 65.00 356 ILE A O 1
ATOM 2834 N N . ARG A 1 357 ? 22.923 -9.822 -8.077 1.00 57.03 357 ARG A N 1
ATOM 2835 C CA . ARG A 1 357 ? 24.371 -10.072 -8.199 1.00 57.03 357 ARG A CA 1
ATOM 2836 C C . ARG A 1 357 ? 25.266 -8.828 -8.133 1.00 57.03 357 ARG A C 1
ATOM 2838 O O . ARG A 1 357 ? 26.467 -9.004 -7.935 1.00 57.03 357 ARG A O 1
ATOM 2845 N N . SER A 1 358 ? 24.759 -7.608 -8.338 1.00 49.16 358 SER A N 1
ATOM 2846 C CA . SER A 1 358 ? 25.616 -6.467 -8.700 1.00 49.16 358 SER A CA 1
ATOM 2847 C C . SER A 1 358 ? 25.737 -5.328 -7.680 1.00 49.16 358 SER A C 1
ATOM 2849 O O . SER A 1 358 ? 24.803 -4.912 -6.996 1.00 49.16 358 SER A O 1
ATOM 2851 N N . THR A 1 359 ? 26.938 -4.749 -7.689 1.00 51.25 359 THR A N 1
ATOM 2852 C CA . THR A 1 359 ? 27.284 -3.375 -7.312 1.00 51.25 359 THR A CA 1
ATOM 2853 C C . THR A 1 359 ? 26.598 -2.376 -8.265 1.00 51.25 359 THR A C 1
ATOM 2855 O O . THR A 1 359 ? 26.373 -2.683 -9.435 1.00 51.25 359 THR A O 1
ATOM 2858 N N . PHE A 1 360 ? 26.285 -1.167 -7.784 1.00 51.62 360 PHE A N 1
ATOM 2859 C CA . PHE A 1 360 ? 25.474 -0.101 -8.417 1.00 51.62 360 PHE A CA 1
ATOM 2860 C C . PHE A 1 360 ? 25.829 0.347 -9.864 1.00 51.62 360 PHE A C 1
ATOM 2862 O O . PHE A 1 360 ? 25.167 1.229 -10.400 1.00 51.62 360 PHE A O 1
ATOM 2869 N N . SER A 1 361 ? 26.848 -0.210 -10.526 1.00 50.41 361 SER A N 1
ATOM 2870 C CA . SER A 1 361 ? 27.388 0.291 -11.802 1.00 50.41 361 SER A CA 1
ATOM 2871 C C . SER A 1 361 ? 26.655 -0.161 -13.076 1.00 50.41 361 SER A C 1
ATOM 2873 O O . SER A 1 361 ? 27.003 0.313 -14.152 1.00 50.41 361 SER A O 1
ATOM 2875 N N . SER A 1 362 ? 25.684 -1.075 -12.993 1.00 62.09 362 SER A N 1
ATOM 2876 C CA . SER A 1 362 ? 24.947 -1.629 -14.151 1.00 62.09 362 SER A CA 1
ATOM 2877 C C . SER A 1 362 ? 23.513 -1.107 -14.303 1.00 62.09 362 SER A C 1
ATOM 2879 O O . SER A 1 362 ? 22.763 -1.599 -15.143 1.00 62.09 362 SER A O 1
ATOM 2881 N N . TRP A 1 363 ? 23.107 -0.129 -13.493 1.00 76.31 363 TRP A N 1
ATOM 2882 C CA . TRP A 1 363 ? 21.724 0.334 -13.453 1.00 76.31 363 TRP A CA 1
ATOM 2883 C C . TRP A 1 363 ? 21.432 1.323 -14.587 1.00 76.31 363 TRP A C 1
ATOM 2885 O O . TRP A 1 363 ? 22.238 2.197 -14.908 1.00 76.31 363 TRP A O 1
ATOM 2895 N N . ASN A 1 364 ? 20.248 1.203 -15.186 1.00 84.31 364 ASN A N 1
ATOM 2896 C CA . ASN A 1 364 ? 19.738 2.183 -16.131 1.00 84.31 364 ASN A CA 1
ATOM 2897 C C . ASN A 1 364 ? 19.029 3.300 -15.375 1.00 84.31 364 ASN A C 1
ATOM 2899 O O . ASN A 1 364 ? 17.903 3.132 -14.911 1.00 84.31 364 ASN A O 1
ATOM 2903 N N . ASP A 1 365 ? 19.667 4.461 -15.315 1.00 89.62 365 ASP A N 1
ATOM 2904 C CA . ASP A 1 365 ? 19.068 5.639 -14.699 1.00 89.62 365 ASP A CA 1
ATOM 2905 C C . ASP A 1 365 ? 18.049 6.269 -15.652 1.00 89.62 365 ASP A C 1
ATOM 2907 O O . ASP A 1 365 ? 18.382 6.673 -16.778 1.00 89.62 365 ASP A O 1
ATOM 2911 N N . LEU A 1 366 ? 16.802 6.344 -15.195 1.00 92.31 366 LEU A N 1
ATOM 2912 C CA . LEU A 1 366 ? 15.730 7.120 -15.799 1.00 92.31 366 LEU A CA 1
ATOM 2913 C C . LEU A 1 366 ? 15.545 8.426 -15.036 1.00 92.31 366 LEU A C 1
ATOM 2915 O O . LEU A 1 366 ? 15.417 8.437 -13.811 1.00 92.31 366 LEU A O 1
ATOM 2919 N N . ARG A 1 367 ? 15.496 9.530 -15.777 1.00 92.38 367 ARG A N 1
ATOM 2920 C CA . ARG A 1 367 ? 15.199 10.868 -15.260 1.00 92.38 367 ARG A CA 1
ATOM 2921 C C . ARG A 1 367 ? 13.748 11.244 -15.542 1.00 92.38 367 ARG A C 1
ATOM 2923 O O . ARG A 1 367 ? 13.049 10.563 -16.285 1.00 92.38 367 ARG A O 1
ATOM 2930 N N . ASN A 1 368 ? 13.320 12.361 -14.964 1.00 92.88 368 ASN A N 1
ATOM 2931 C CA . ASN A 1 368 ? 12.038 12.990 -15.261 1.00 92.88 368 ASN A CA 1
ATOM 2932 C C . ASN A 1 368 ? 11.768 13.054 -16.777 1.00 92.88 368 ASN A C 1
ATOM 2934 O O . ASN A 1 368 ? 12.617 13.512 -17.544 1.00 92.88 368 ASN A O 1
ATOM 2938 N N . GLY A 1 369 ? 10.587 12.593 -17.184 1.00 94.06 369 GLY A N 1
ATOM 2939 C CA . GLY A 1 369 ? 10.147 12.623 -18.567 1.00 94.06 369 GLY A CA 1
ATOM 2940 C C . GLY A 1 369 ? 10.729 11.487 -19.399 1.00 94.06 369 GLY A C 1
ATOM 2941 O O . GLY A 1 369 ? 10.654 11.557 -20.619 1.00 94.06 369 GLY A O 1
ATOM 2942 N N . GLN A 1 370 ? 11.322 10.460 -18.784 1.00 96.06 370 GLN A N 1
ATOM 2943 C CA . GLN A 1 370 ? 11.890 9.313 -19.492 1.00 96.06 370 GLN A CA 1
ATOM 2944 C C . GLN A 1 370 ? 11.133 8.026 -19.199 1.00 96.06 370 GLN A C 1
ATOM 2946 O O . GLN A 1 370 ? 10.561 7.840 -18.121 1.00 96.06 370 GLN A O 1
ATOM 2951 N N . MET A 1 371 ? 11.195 7.113 -20.161 1.00 96.44 371 MET A N 1
ATOM 2952 C CA . MET A 1 371 ? 10.726 5.747 -20.014 1.00 96.44 371 MET A CA 1
ATOM 2953 C C . MET A 1 371 ? 11.733 4.743 -20.558 1.00 96.44 371 MET A C 1
ATOM 2955 O O . MET A 1 371 ? 12.556 5.055 -21.423 1.00 96.44 371 MET A O 1
ATOM 2959 N N . ILE A 1 372 ? 11.640 3.526 -20.039 1.00 96.44 372 ILE A N 1
ATOM 2960 C CA . ILE A 1 372 ? 12.357 2.358 -20.529 1.00 96.44 372 ILE A CA 1
ATOM 2961 C C . ILE A 1 372 ? 11.375 1.208 -20.710 1.00 96.44 372 ILE A C 1
ATOM 2963 O O . ILE A 1 372 ? 10.458 1.022 -19.906 1.00 96.44 372 ILE A O 1
ATOM 2967 N N . GLN A 1 373 ? 11.593 0.433 -21.759 1.00 96.75 373 GLN A N 1
ATOM 2968 C CA . GLN A 1 373 ? 10.877 -0.796 -22.040 1.00 96.75 373 GLN A CA 1
ATOM 2969 C C . GLN A 1 373 ? 11.856 -1.964 -21.982 1.00 96.75 373 GLN A C 1
ATOM 2971 O O . GLN A 1 373 ? 12.911 -1.931 -22.622 1.00 96.75 373 GLN A O 1
ATOM 2976 N N . LEU A 1 374 ? 11.504 -3.000 -21.225 1.00 95.50 374 LEU A N 1
ATOM 2977 C CA . LEU A 1 374 ? 12.292 -4.217 -21.074 1.00 95.50 374 LEU A CA 1
ATOM 2978 C C . LEU A 1 374 ? 11.532 -5.424 -21.621 1.00 95.50 374 LEU A C 1
ATOM 2980 O O . LEU A 1 374 ? 10.329 -5.579 -21.400 1.00 95.50 374 LEU A O 1
ATOM 2984 N N . SER A 1 375 ? 12.269 -6.277 -22.322 1.00 95.25 375 SER A N 1
ATOM 2985 C CA . SER A 1 375 ? 11.818 -7.585 -22.806 1.00 95.25 375 SER A CA 1
ATOM 2986 C C . SER A 1 375 ? 11.695 -8.608 -21.672 1.00 95.25 375 SER A C 1
ATOM 2988 O O . SER A 1 375 ? 12.105 -8.345 -20.541 1.00 95.25 375 SER A O 1
ATOM 2990 N N . ARG A 1 376 ? 11.194 -9.805 -21.996 1.00 93.00 376 ARG A N 1
ATOM 2991 C CA . ARG A 1 376 ? 11.051 -10.936 -21.065 1.00 93.00 376 ARG A CA 1
ATOM 2992 C C . ARG A 1 376 ? 12.354 -11.325 -20.365 1.00 93.00 376 ARG A C 1
ATOM 2994 O O . ARG A 1 376 ? 12.329 -11.691 -19.199 1.00 93.00 376 ARG A O 1
ATOM 3001 N N . ASP A 1 377 ? 13.478 -11.174 -21.058 1.00 88.50 377 ASP A N 1
ATOM 3002 C CA . ASP A 1 377 ? 14.809 -11.520 -20.547 1.00 88.50 377 ASP A CA 1
ATOM 3003 C C . ASP A 1 377 ? 15.490 -10.335 -19.834 1.00 88.50 377 ASP A C 1
ATOM 3005 O O . ASP A 1 377 ? 16.703 -10.333 -19.638 1.00 88.50 377 ASP A O 1
ATOM 3009 N N . GLY A 1 378 ? 14.750 -9.258 -19.542 1.00 88.12 378 GLY A N 1
ATOM 3010 C CA . GLY A 1 378 ? 15.281 -8.052 -18.901 1.00 88.12 378 GLY A CA 1
ATOM 3011 C C . GLY A 1 378 ? 16.185 -7.193 -19.790 1.00 88.12 378 GLY A C 1
ATOM 3012 O O . GLY A 1 378 ? 16.785 -6.229 -19.319 1.00 88.12 378 GLY A O 1
ATOM 3013 N N . ARG A 1 379 ? 16.277 -7.482 -21.096 1.00 89.81 379 ARG A N 1
ATOM 3014 C CA . ARG A 1 379 ? 17.018 -6.628 -22.039 1.00 89.81 379 ARG A CA 1
ATOM 3015 C C . ARG A 1 379 ? 16.225 -5.370 -22.359 1.00 89.81 379 ARG A C 1
ATOM 3017 O O . ARG A 1 379 ? 15.029 -5.459 -22.648 1.00 89.81 379 ARG A O 1
ATOM 3024 N N . VAL A 1 380 ? 16.913 -4.233 -22.376 1.00 92.75 380 VAL A N 1
ATOM 3025 C CA . VAL A 1 380 ? 16.361 -2.939 -22.793 1.00 92.75 380 VAL A CA 1
ATOM 3026 C C . VAL A 1 380 ? 16.003 -2.995 -24.278 1.00 92.75 380 VAL A C 1
ATOM 3028 O O . VAL A 1 380 ? 16.875 -3.229 -25.112 1.00 92.75 380 VAL A O 1
ATOM 3031 N N . MET A 1 381 ? 14.726 -2.792 -24.597 1.00 93.19 381 MET A N 1
ATOM 3032 C CA . MET A 1 381 ? 14.225 -2.718 -25.974 1.00 93.19 381 MET A CA 1
ATOM 3033 C C . MET A 1 381 ? 14.143 -1.277 -26.468 1.00 93.19 381 MET A C 1
ATOM 3035 O O . MET A 1 381 ? 14.546 -0.987 -27.589 1.00 93.19 381 MET A O 1
ATOM 3039 N N . ASP A 1 382 ? 13.651 -0.380 -25.615 1.00 94.56 382 ASP A N 1
ATOM 3040 C CA . ASP A 1 382 ? 13.502 1.040 -25.917 1.00 94.56 382 ASP A CA 1
ATOM 3041 C C . ASP A 1 382 ? 13.829 1.866 -24.670 1.00 94.56 382 ASP A C 1
ATOM 3043 O O . ASP A 1 382 ? 13.488 1.489 -23.547 1.00 94.56 382 ASP A O 1
ATOM 3047 N N . LYS A 1 383 ? 14.509 2.993 -24.867 1.00 95.62 383 LYS A N 1
ATOM 3048 C CA . LYS A 1 383 ? 14.758 4.008 -23.843 1.00 95.62 383 LYS A CA 1
ATOM 3049 C C . LYS A 1 383 ? 14.638 5.366 -24.512 1.00 95.62 383 LYS A C 1
ATOM 3051 O O . LYS A 1 383 ? 15.493 5.750 -25.308 1.00 95.62 383 LYS A O 1
ATOM 3056 N N . ARG A 1 384 ? 13.600 6.113 -24.149 1.00 96.25 384 ARG A N 1
ATOM 3057 C CA . ARG A 1 384 ? 13.270 7.388 -24.790 1.00 96.25 384 ARG A CA 1
ATOM 3058 C C . ARG A 1 384 ? 12.628 8.366 -23.821 1.00 96.25 384 ARG A C 1
ATOM 3060 O O . ARG A 1 384 ? 12.287 8.024 -22.688 1.00 96.25 384 ARG A O 1
ATOM 3067 N N . ASN A 1 385 ? 12.461 9.596 -24.288 1.00 97.06 385 ASN A N 1
ATOM 3068 C CA . ASN A 1 385 ? 11.634 10.569 -23.594 1.00 97.06 385 ASN A CA 1
ATOM 3069 C C . ASN A 1 385 ? 10.148 10.246 -23.825 1.00 97.06 385 ASN A C 1
ATOM 3071 O O . ASN A 1 385 ? 9.758 9.740 -24.882 1.00 97.06 385 ASN A O 1
ATOM 3075 N N . LEU A 1 386 ? 9.339 10.537 -22.816 1.00 95.25 386 LEU A N 1
ATOM 3076 C CA . LEU A 1 386 ? 7.892 10.414 -22.839 1.00 95.25 386 LEU A CA 1
ATOM 3077 C C . LEU A 1 386 ? 7.301 11.450 -23.796 1.00 95.25 386 LEU A C 1
ATOM 3079 O O . LEU A 1 386 ? 7.703 12.617 -23.807 1.00 95.25 386 LEU A O 1
ATOM 3083 N N . SER A 1 387 ? 6.326 11.021 -24.586 1.00 95.62 387 SER A N 1
ATOM 3084 C CA . SER A 1 387 ? 5.490 11.922 -25.374 1.00 95.62 387 SER A CA 1
ATOM 3085 C C . SE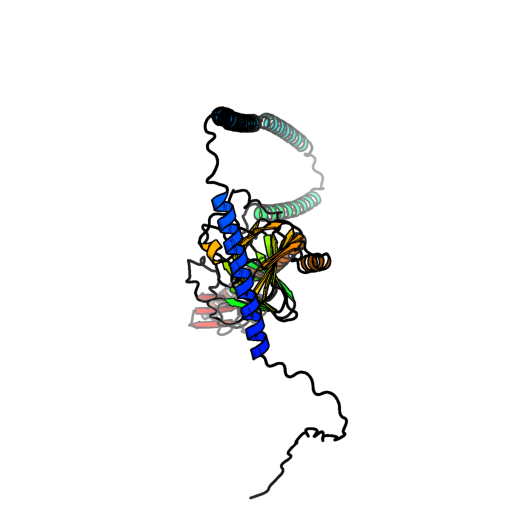R A 1 387 ? 4.580 12.765 -24.461 1.00 95.62 387 SER A C 1
ATOM 3087 O O . SER A 1 387 ? 4.338 12.395 -23.306 1.00 95.62 387 SER A O 1
ATOM 3089 N N . PRO A 1 388 ? 4.032 13.893 -24.951 1.00 94.88 388 PRO A N 1
ATOM 3090 C CA . PRO A 1 388 ? 3.078 14.696 -24.184 1.00 94.88 388 PRO A CA 1
ATOM 3091 C C . PRO A 1 388 ? 1.849 13.905 -23.708 1.00 94.88 388 PRO A C 1
ATOM 3093 O O . PRO A 1 388 ? 1.375 14.129 -22.596 1.00 94.88 388 PRO A O 1
ATOM 3096 N N . GLU A 1 389 ? 1.369 12.956 -24.515 1.00 92.94 389 GLU A N 1
ATOM 3097 C CA . GLU A 1 389 ? 0.239 12.085 -24.175 1.00 92.94 389 GLU A CA 1
ATOM 3098 C C . GLU A 1 389 ? 0.593 11.127 -23.034 1.00 92.94 389 GLU A C 1
ATOM 3100 O O . GLU A 1 389 ? -0.131 11.043 -22.044 1.00 92.94 389 GLU A O 1
ATOM 3105 N N . GLU A 1 390 ? 1.751 10.467 -23.109 1.00 92.81 390 GLU A N 1
ATOM 3106 C CA . GLU A 1 390 ? 2.225 9.573 -22.045 1.00 92.81 390 GLU A CA 1
ATOM 3107 C C . GLU A 1 390 ? 2.494 10.332 -20.740 1.00 92.81 390 GLU A C 1
ATOM 3109 O O . GLU A 1 390 ? 2.183 9.843 -19.653 1.00 92.81 390 GLU A O 1
ATOM 3114 N N . MET A 1 391 ? 3.011 11.560 -20.836 1.00 92.19 391 MET A N 1
ATOM 3115 C CA . MET A 1 391 ? 3.149 12.456 -19.689 1.00 92.19 391 MET A CA 1
ATOM 3116 C C . MET A 1 391 ? 1.800 12.797 -19.060 1.00 92.19 391 MET A C 1
ATOM 3118 O O . MET A 1 391 ? 1.709 12.880 -17.835 1.00 92.19 391 MET A O 1
ATOM 3122 N N . ASN A 1 392 ? 0.757 13.001 -19.866 1.00 92.69 392 ASN A N 1
ATOM 3123 C CA . ASN A 1 392 ? -0.578 13.274 -19.350 1.00 92.69 392 ASN A CA 1
ATOM 3124 C C . ASN A 1 392 ? -1.181 12.039 -18.666 1.00 92.69 392 ASN A C 1
ATOM 3126 O O . ASN A 1 392 ? -1.660 12.146 -17.542 1.00 92.69 392 ASN A O 1
ATOM 3130 N N . ILE A 1 393 ? -1.032 10.853 -19.267 1.00 88.88 393 ILE A N 1
ATOM 3131 C CA . ILE A 1 393 ? -1.446 9.575 -18.663 1.00 88.88 393 ILE A CA 1
ATOM 3132 C C . ILE A 1 393 ? -0.768 9.365 -17.302 1.00 88.88 393 ILE A C 1
ATOM 3134 O O . ILE A 1 393 ? -1.403 8.913 -16.350 1.00 88.88 393 ILE A O 1
ATOM 3138 N N . LEU A 1 394 ? 0.518 9.707 -17.180 1.00 89.25 394 LEU A N 1
ATOM 3139 C CA . LEU A 1 394 ? 1.235 9.631 -15.906 1.00 89.25 394 LEU A CA 1
ATOM 3140 C C . LEU A 1 394 ? 0.724 10.638 -14.878 1.00 89.25 394 LEU A C 1
ATOM 3142 O O . LEU A 1 394 ? 0.658 10.301 -13.700 1.00 89.25 394 LEU A O 1
ATOM 3146 N N . LYS A 1 395 ? 0.375 11.858 -15.296 1.00 89.94 395 LYS A N 1
ATOM 3147 C CA . LYS A 1 395 ? -0.183 12.887 -14.404 1.00 89.94 395 LYS A CA 1
ATOM 3148 C C . LYS A 1 395 ? -1.575 12.517 -13.903 1.00 89.94 395 LYS A C 1
ATOM 3150 O O . LYS A 1 395 ? -1.842 12.685 -12.721 1.00 89.94 395 LYS A O 1
ATOM 3155 N N . GLU A 1 396 ? -2.435 12.011 -14.780 1.00 87.19 396 GLU A N 1
ATOM 3156 C CA . GLU A 1 396 ? -3.795 11.576 -14.439 1.00 87.19 396 GLU A CA 1
ATOM 3157 C C . GLU A 1 396 ? -3.784 10.303 -13.586 1.00 87.19 396 GLU A C 1
ATOM 3159 O O . GLU A 1 396 ? -4.543 10.171 -12.625 1.00 87.19 396 GLU A O 1
ATOM 3164 N N . GLY A 1 397 ? -2.889 9.369 -13.918 1.00 82.06 397 GLY A N 1
ATOM 3165 C CA . GLY A 1 397 ? -2.709 8.126 -13.181 1.00 82.06 397 GLY A CA 1
ATOM 3166 C C . GLY A 1 397 ? -1.988 8.301 -11.848 1.00 82.06 397 GLY A C 1
ATOM 3167 O O . GLY A 1 397 ? -2.160 7.460 -10.966 1.00 82.06 397 GLY A O 1
ATOM 3168 N N . ALA A 1 398 ? -1.213 9.377 -11.667 1.00 82.56 398 ALA A N 1
ATOM 3169 C CA . ALA A 1 398 ? -0.514 9.637 -10.418 1.00 82.56 398 ALA A CA 1
ATOM 3170 C C . ALA A 1 398 ? -1.512 9.656 -9.245 1.00 82.56 398 ALA A C 1
ATOM 3172 O O . ALA A 1 398 ? -2.570 10.288 -9.342 1.00 82.56 398 ALA A O 1
ATOM 3173 N N . PRO A 1 399 ? -1.196 8.974 -8.129 1.00 75.12 399 PRO A N 1
ATOM 3174 C CA . PRO A 1 399 ? -2.038 9.019 -6.952 1.00 75.12 399 PRO A CA 1
ATOM 3175 C C . PRO A 1 399 ? -2.223 10.472 -6.535 1.00 75.12 399 PRO A C 1
ATOM 3177 O O . PRO A 1 399 ? -1.244 11.216 -6.374 1.00 75.12 399 PRO A O 1
ATOM 3180 N N . VAL A 1 400 ? -3.486 10.870 -6.384 1.00 70.19 400 VAL A N 1
ATOM 3181 C CA . VAL A 1 400 ? -3.814 12.204 -5.897 1.00 70.19 400 VAL A CA 1
ATOM 3182 C C . VAL A 1 400 ? -3.297 12.271 -4.474 1.00 70.19 400 VAL A C 1
ATOM 3184 O O . VAL A 1 400 ? -3.664 11.459 -3.627 1.00 70.19 400 VAL A O 1
ATOM 3187 N N . LEU A 1 401 ? -2.411 13.232 -4.237 1.00 63.38 401 LEU A N 1
ATOM 3188 C CA . LEU A 1 401 ? -1.972 13.598 -2.905 1.00 63.38 401 LEU A CA 1
ATOM 3189 C C . LEU A 1 401 ? -3.220 13.873 -2.071 1.00 63.38 401 LEU A C 1
ATOM 3191 O O . LEU A 1 401 ? -3.894 14.884 -2.268 1.00 63.38 401 LEU A O 1
ATOM 3195 N N . VAL A 1 402 ? -3.525 12.950 -1.164 1.00 55.34 402 VAL A N 1
ATOM 3196 C CA . VAL A 1 402 ? -4.471 13.175 -0.079 1.00 55.34 402 VAL A CA 1
ATOM 3197 C C . VAL A 1 402 ? -3.866 14.350 0.684 1.00 55.34 402 VAL A C 1
ATOM 3199 O O . VAL A 1 402 ? -2.844 14.205 1.356 1.00 55.34 402 VAL A O 1
ATOM 3202 N N . THR A 1 403 ? -4.389 15.558 0.462 1.00 51.97 403 THR A N 1
ATOM 3203 C CA . THR A 1 403 ? -3.896 16.766 1.124 1.00 51.97 403 THR A CA 1
ATOM 3204 C C . THR A 1 403 ? -3.923 16.526 2.629 1.00 51.97 403 THR A C 1
ATOM 3206 O O . THR A 1 403 ? -4.749 15.752 3.126 1.00 51.97 403 THR A O 1
ATOM 3209 N N . ALA A 1 404 ? -3.025 17.178 3.374 1.00 49.12 404 ALA A N 1
ATOM 3210 C CA . ALA A 1 404 ? -2.955 17.037 4.830 1.00 49.12 404 ALA A CA 1
ATOM 3211 C C . ALA A 1 404 ? -4.342 17.168 5.489 1.00 49.12 404 ALA A C 1
ATOM 3213 O O . ALA A 1 404 ? -4.628 16.451 6.436 1.00 49.12 404 ALA A O 1
ATOM 3214 N N . HIS A 1 405 ? -5.229 17.982 4.905 1.00 45.34 405 HIS A N 1
ATOM 3215 C CA . HIS A 1 405 ? -6.632 18.117 5.294 1.00 45.34 405 HIS A CA 1
ATOM 3216 C C . HIS A 1 405 ? -7.430 16.808 5.228 1.00 45.34 405 HIS A C 1
ATOM 3218 O O . HIS A 1 405 ? -8.104 16.463 6.183 1.00 45.34 405 HIS A O 1
ATOM 3224 N N . THR A 1 406 ? -7.332 16.040 4.144 1.00 52.12 406 THR A N 1
ATOM 3225 C CA . THR A 1 406 ? -8.034 14.753 3.993 1.00 52.12 406 THR A CA 1
ATOM 3226 C C . THR A 1 406 ? -7.450 13.633 4.856 1.00 52.12 406 THR A C 1
ATOM 3228 O O . THR A 1 406 ? -8.200 12.785 5.330 1.00 52.12 406 THR A O 1
ATOM 3231 N N . VAL A 1 407 ? -6.138 13.644 5.125 1.00 50.38 407 VAL A N 1
ATOM 3232 C CA . VAL A 1 407 ? -5.535 12.723 6.105 1.00 50.38 407 VAL A CA 1
ATOM 3233 C C . VAL A 1 407 ? -6.020 13.082 7.508 1.00 50.38 407 VAL A C 1
ATOM 3235 O O . VAL A 1 407 ? -6.483 12.205 8.228 1.00 50.38 407 VAL A O 1
ATOM 3238 N N . PHE A 1 408 ? -5.998 14.368 7.869 1.00 48.53 408 PHE A N 1
ATOM 3239 C CA . PHE A 1 408 ? -6.492 14.839 9.160 1.00 48.53 408 PHE A CA 1
ATOM 3240 C C . PHE A 1 408 ? -7.995 14.618 9.314 1.00 48.53 408 PHE A C 1
ATOM 3242 O O . PHE A 1 408 ? -8.412 14.226 10.386 1.00 48.53 408 PHE A O 1
ATOM 3249 N N . GLU A 1 409 ? -8.805 14.774 8.265 1.00 52.28 409 GLU A N 1
ATOM 3250 C CA . GLU A 1 409 ? -10.243 14.487 8.299 1.00 52.28 409 GLU A CA 1
ATOM 3251 C C . GLU A 1 409 ? -10.545 12.992 8.374 1.00 52.28 409 GLU A C 1
ATOM 3253 O O . GLU A 1 409 ? -11.483 12.604 9.063 1.00 52.28 409 GLU A O 1
ATOM 3258 N N . ASN A 1 410 ? -9.782 12.132 7.696 1.00 50.91 410 ASN A N 1
ATOM 3259 C CA . ASN A 1 410 ? -9.968 10.683 7.802 1.00 50.91 410 ASN A CA 1
ATOM 3260 C C . ASN A 1 410 ? -9.504 10.163 9.166 1.00 50.91 410 ASN A C 1
ATOM 3262 O O . ASN A 1 410 ? -10.194 9.343 9.774 1.00 50.91 410 ASN A O 1
ATOM 3266 N N . ILE A 1 411 ? -8.397 10.699 9.687 1.00 51.91 411 ILE A N 1
ATOM 3267 C CA . ILE A 1 411 ? -7.953 10.466 11.062 1.00 51.91 411 ILE A CA 1
ATOM 3268 C C . ILE A 1 411 ? -9.003 11.019 12.028 1.00 51.91 411 ILE A C 1
ATOM 3270 O O . ILE A 1 411 ? -9.464 10.274 12.873 1.00 51.91 411 ILE A O 1
ATOM 3274 N N . GLU A 1 412 ? -9.484 12.250 11.870 1.00 49.06 412 GLU A N 1
ATOM 3275 C CA . GLU A 1 412 ? -10.497 12.866 12.733 1.00 49.06 412 GLU A CA 1
ATOM 3276 C C . GLU A 1 412 ? -11.836 12.122 12.673 1.00 49.06 412 GLU A C 1
ATOM 3278 O O . GLU A 1 412 ? -12.468 11.946 13.707 1.00 49.06 412 GLU A O 1
ATOM 3283 N N . ARG A 1 413 ? -12.280 11.623 11.514 1.00 52.34 413 ARG A N 1
ATOM 3284 C CA . ARG A 1 413 ? -13.497 10.795 11.396 1.00 52.34 413 ARG A CA 1
ATOM 3285 C C . ARG A 1 413 ? -13.315 9.433 12.057 1.00 52.34 413 ARG A C 1
ATOM 3287 O O . ARG A 1 413 ? -14.237 8.966 12.728 1.00 52.34 413 ARG A O 1
ATOM 3294 N N . SER A 1 414 ? -12.145 8.816 11.900 1.00 49.53 414 SER A N 1
ATOM 3295 C CA . SER A 1 414 ? -11.811 7.547 12.553 1.00 49.53 414 SER A CA 1
ATOM 3296 C C . SER A 1 414 ? -11.676 7.715 14.072 1.00 49.53 414 SER A C 1
ATOM 3298 O O . SER A 1 414 ? -12.229 6.930 14.837 1.00 49.53 414 SER A O 1
ATOM 3300 N N . TRP A 1 415 ? -11.064 8.808 14.523 1.00 53.19 415 TRP A N 1
ATOM 3301 C CA . TRP A 1 415 ? -10.939 9.206 15.924 1.00 53.19 415 TRP A CA 1
ATOM 3302 C C . TRP A 1 415 ? -12.277 9.582 16.545 1.00 53.19 415 TRP A C 1
ATOM 3304 O O . TRP A 1 415 ? -12.610 9.103 17.626 1.00 53.19 415 TRP A O 1
ATOM 3314 N N . ARG A 1 416 ? -13.086 10.400 15.865 1.00 53.28 416 ARG A N 1
ATOM 3315 C CA . ARG A 1 416 ? -14.414 10.776 16.350 1.00 53.28 416 ARG A CA 1
ATOM 3316 C C . ARG A 1 416 ? -15.333 9.574 16.438 1.00 53.28 416 ARG A C 1
ATOM 3318 O O . ARG A 1 416 ? -16.163 9.566 17.327 1.00 53.28 416 ARG A O 1
ATOM 3325 N N . ARG A 1 417 ? -15.213 8.570 15.567 1.00 53.47 417 ARG A N 1
ATOM 3326 C CA . ARG A 1 417 ? -15.979 7.327 15.722 1.00 53.47 417 ARG A CA 1
ATOM 3327 C C . ARG A 1 417 ? -15.407 6.465 16.836 1.00 53.47 417 ARG A C 1
ATOM 3329 O O . ARG A 1 417 ? -16.122 6.158 17.773 1.00 53.47 417 ARG A O 1
ATOM 3336 N N . THR A 1 418 ? -14.130 6.120 16.783 1.00 52.56 418 THR A N 1
ATOM 3337 C CA . THR A 1 418 ? -13.564 5.098 17.674 1.00 52.56 418 THR A CA 1
ATOM 3338 C C . THR A 1 418 ? -13.415 5.602 19.107 1.00 52.56 418 THR A C 1
ATOM 3340 O O . THR A 1 418 ? -13.763 4.889 20.046 1.00 52.56 418 THR A O 1
ATOM 3343 N N . TRP A 1 419 ? -12.971 6.847 19.301 1.00 59.19 419 TRP A N 1
ATOM 3344 C CA . TRP A 1 419 ? -12.742 7.407 20.633 1.00 59.19 419 TRP A CA 1
ATOM 3345 C C . TRP A 1 419 ? -14.045 7.854 21.297 1.00 59.19 419 TRP A C 1
ATOM 3347 O O . TRP A 1 419 ? -14.245 7.563 22.469 1.00 59.19 419 TRP A O 1
ATOM 3357 N N . TRP A 1 420 ? -14.990 8.470 20.567 1.00 62.78 420 TRP A N 1
ATOM 3358 C CA . TRP A 1 420 ? -16.302 8.741 21.169 1.00 62.78 420 TRP A CA 1
ATOM 3359 C C . TRP A 1 420 ? -17.074 7.465 21.450 1.00 62.78 420 TRP A C 1
ATOM 3361 O O . TRP A 1 420 ? -17.671 7.403 22.512 1.00 62.78 420 TRP A O 1
ATOM 3371 N N . LEU A 1 421 ? -17.063 6.456 20.570 1.00 67.12 421 LEU A N 1
ATOM 3372 C CA . LEU A 1 421 ? -17.756 5.197 20.855 1.00 67.12 421 LEU A CA 1
ATOM 3373 C C . LEU A 1 421 ? -17.149 4.503 22.077 1.00 67.12 421 LEU A C 1
ATOM 3375 O O . LEU A 1 421 ? -17.890 4.162 22.984 1.00 67.12 421 LEU A O 1
ATOM 3379 N N . THR A 1 422 ? -15.820 4.412 22.186 1.00 72.50 422 THR A N 1
ATOM 3380 C CA . THR A 1 422 ? -15.180 3.797 23.368 1.00 72.50 422 THR A CA 1
ATOM 3381 C C . THR A 1 422 ? -15.402 4.588 24.658 1.00 72.50 422 THR A C 1
ATOM 3383 O O . THR A 1 422 ? -15.696 3.987 25.689 1.00 72.50 422 THR A O 1
ATOM 3386 N N . LEU A 1 423 ? -15.320 5.924 24.633 1.00 72.44 423 LEU A N 1
ATOM 3387 C CA . LEU A 1 423 ? -15.596 6.746 25.819 1.00 72.44 423 LEU A CA 1
ATOM 3388 C C . LEU A 1 423 ? -17.080 6.706 26.207 1.00 72.44 423 LEU A C 1
ATOM 3390 O O . LEU A 1 423 ? -17.425 6.709 27.388 1.00 72.44 423 LEU A O 1
ATOM 3394 N N . TYR A 1 424 ? -17.962 6.665 25.210 1.00 78.12 424 TYR A N 1
ATOM 3395 C CA . TYR A 1 424 ? -19.403 6.569 25.393 1.00 78.12 424 TYR A CA 1
ATOM 3396 C C . TYR A 1 424 ? -19.812 5.194 25.926 1.00 78.12 424 TYR A C 1
ATOM 3398 O O . TYR A 1 424 ? -20.609 5.127 26.860 1.00 78.12 424 TYR A O 1
ATOM 3406 N N . ASP A 1 425 ? -19.212 4.117 25.420 1.00 79.75 425 ASP A N 1
ATOM 3407 C CA . ASP A 1 425 ? -19.400 2.755 25.919 1.00 79.75 425 ASP A CA 1
ATOM 3408 C C . ASP A 1 425 ? -18.839 2.604 27.333 1.00 79.75 425 ASP A C 1
ATOM 3410 O O . ASP A 1 425 ? -19.495 2.017 28.191 1.00 79.75 425 ASP A O 1
ATOM 3414 N N . PHE A 1 426 ? -17.687 3.215 27.632 1.00 81.75 426 PHE A N 1
ATOM 3415 C CA . PHE A 1 426 ? -17.151 3.269 28.992 1.00 81.75 426 PHE A CA 1
ATOM 3416 C C . PHE A 1 426 ? -18.099 4.004 29.951 1.00 81.75 426 PHE A C 1
ATOM 3418 O O . PHE A 1 426 ? -18.412 3.496 31.029 1.00 81.75 426 PHE A O 1
ATOM 3425 N N . ALA A 1 427 ? -18.608 5.174 29.555 1.00 83.25 427 ALA A N 1
ATOM 3426 C CA . ALA A 1 427 ? -19.557 5.940 30.359 1.00 83.25 427 ALA A CA 1
ATOM 3427 C C . ALA A 1 427 ? -20.884 5.190 30.562 1.00 83.25 427 ALA A C 1
ATOM 3429 O O . ALA A 1 427 ? -21.436 5.198 31.665 1.00 83.25 427 ALA A O 1
ATOM 3430 N N . ARG A 1 428 ? -21.388 4.506 29.526 1.00 89.31 428 ARG A N 1
ATOM 3431 C CA . ARG A 1 428 ? -22.568 3.635 29.622 1.00 89.31 428 ARG A CA 1
ATOM 3432 C C . ARG A 1 428 ? -22.318 2.450 30.543 1.00 89.31 428 ARG A C 1
ATOM 3434 O O . ARG A 1 428 ? -23.148 2.201 31.406 1.00 89.31 428 ARG A O 1
ATOM 3441 N N . LYS A 1 429 ? -21.166 1.787 30.444 1.00 90.62 429 LYS A N 1
ATOM 3442 C CA . LYS A 1 429 ? -20.782 0.691 31.341 1.00 90.62 429 LYS A CA 1
ATOM 3443 C C . LYS A 1 429 ? -20.732 1.140 32.801 1.00 90.62 429 LYS A C 1
ATOM 3445 O O . LYS A 1 429 ? -21.359 0.513 33.648 1.00 90.62 429 LYS A O 1
ATOM 3450 N N . GLN A 1 430 ? -20.094 2.276 33.086 1.00 88.62 430 GLN A N 1
ATOM 3451 C CA . GLN A 1 430 ? -20.070 2.856 34.435 1.00 88.62 430 GLN A CA 1
ATOM 3452 C C . GLN A 1 430 ? -21.472 3.208 34.945 1.00 88.62 430 GLN A C 1
ATOM 3454 O O . GLN A 1 430 ? -21.813 2.953 36.101 1.00 88.62 430 GLN A O 1
ATOM 3459 N N . ARG A 1 431 ? -22.324 3.764 34.081 1.00 90.25 431 ARG A N 1
ATOM 3460 C CA . ARG A 1 431 ? -23.720 4.037 34.428 1.00 90.25 431 ARG A CA 1
ATOM 3461 C C . ARG A 1 431 ? -24.495 2.750 34.731 1.00 90.25 431 ARG A C 1
ATOM 3463 O O . ARG A 1 431 ? -25.202 2.718 35.733 1.00 90.25 431 ARG A O 1
ATOM 3470 N N . ALA A 1 432 ? -24.326 1.709 33.920 1.00 92.88 432 ALA A N 1
ATOM 3471 C CA . ALA A 1 432 ? -24.984 0.423 34.111 1.00 92.88 432 ALA A CA 1
ATOM 3472 C C . ALA A 1 432 ? -24.573 -0.222 35.443 1.00 92.88 432 ALA A C 1
ATOM 3474 O O . ALA A 1 432 ? -25.426 -0.670 36.202 1.00 92.88 432 ALA A O 1
ATOM 3475 N N . GLU A 1 433 ? -23.280 -0.199 35.781 1.00 92.69 433 GLU A N 1
ATOM 3476 C CA . GLU A 1 433 ? -22.771 -0.696 37.065 1.00 92.69 433 GLU A CA 1
ATOM 3477 C C . GLU A 1 433 ? -23.372 0.076 38.255 1.00 92.69 433 GLU A C 1
ATOM 3479 O O . GLU A 1 433 ? -23.756 -0.520 39.268 1.00 92.69 433 GLU A O 1
ATOM 3484 N N . ASN A 1 434 ? -23.518 1.398 38.141 1.00 90.81 434 ASN A N 1
ATOM 3485 C CA . ASN A 1 434 ? -24.161 2.218 39.169 1.00 90.81 434 ASN A CA 1
ATOM 3486 C C . ASN A 1 434 ? -25.656 1.889 39.323 1.00 90.81 434 ASN A C 1
ATOM 3488 O O . ASN A 1 434 ? -26.127 1.713 40.448 1.00 90.81 434 ASN A O 1
ATOM 3492 N N . GLU A 1 435 ? -26.387 1.737 38.217 1.00 91.25 435 GLU A N 1
ATOM 3493 C CA . GLU A 1 435 ? -27.806 1.352 38.217 1.00 91.25 435 GLU A CA 1
ATOM 3494 C C . GLU A 1 435 ? -28.006 -0.052 38.820 1.00 91.25 435 GLU A C 1
ATOM 3496 O O . GLU A 1 435 ? -28.848 -0.228 39.703 1.00 91.25 435 GLU A O 1
ATOM 3501 N N . MET A 1 436 ? -27.151 -1.024 38.481 1.00 93.38 436 MET A N 1
ATOM 3502 C CA . MET A 1 436 ? -27.150 -2.351 39.114 1.00 93.38 436 MET A CA 1
ATOM 3503 C C . MET A 1 436 ? -26.880 -2.273 40.625 1.00 93.38 436 MET A C 1
ATOM 3505 O O . MET A 1 436 ? -27.520 -2.985 41.396 1.00 93.38 436 MET A O 1
ATOM 3509 N N . SER A 1 437 ? -25.979 -1.388 41.079 1.00 92.88 437 SER A N 1
ATOM 3510 C CA . SER A 1 437 ? -25.742 -1.158 42.521 1.00 92.88 437 SER A CA 1
ATOM 3511 C C . SER A 1 437 ? -27.002 -0.678 43.235 1.00 92.88 437 SER A C 1
ATOM 3513 O O . SER A 1 437 ? -27.302 -1.120 44.347 1.00 92.88 437 SER A O 1
ATOM 3515 N N . ALA A 1 438 ? -27.731 0.244 42.603 1.00 90.00 438 ALA A N 1
ATOM 3516 C CA . ALA A 1 438 ? -28.955 0.809 43.150 1.00 90.00 438 ALA A CA 1
ATOM 3517 C C . ALA A 1 438 ? -30.057 -0.256 43.240 1.00 90.00 438 ALA A C 1
ATOM 3519 O O . ALA A 1 438 ? -30.694 -0.384 44.289 1.00 90.00 438 ALA A O 1
ATOM 3520 N N . ILE A 1 439 ? -30.210 -1.082 42.196 1.00 89.81 439 ILE A N 1
ATOM 3521 C CA . ILE A 1 439 ? -31.129 -2.229 42.192 1.00 89.81 439 ILE A CA 1
ATOM 3522 C C . ILE A 1 439 ? -30.791 -3.171 43.353 1.00 89.81 439 ILE A C 1
ATOM 3524 O O . ILE A 1 439 ? -31.661 -3.454 44.174 1.00 89.81 439 ILE A O 1
ATOM 3528 N N . ILE A 1 440 ? -29.528 -3.583 43.494 1.00 91.06 440 ILE A N 1
ATOM 3529 C CA . ILE A 1 440 ? -29.082 -4.481 44.574 1.00 91.06 440 ILE A CA 1
ATOM 3530 C C . ILE A 1 440 ? -29.371 -3.886 45.955 1.00 91.06 440 ILE A C 1
ATOM 3532 O O . ILE A 1 440 ? -29.912 -4.570 46.821 1.00 91.06 440 ILE A O 1
ATOM 3536 N N . THR A 1 441 ? -29.076 -2.599 46.151 1.00 90.94 441 THR A N 1
ATOM 3537 C CA . THR A 1 441 ? -29.343 -1.904 47.421 1.00 90.94 441 THR A CA 1
ATOM 3538 C C . THR A 1 441 ? -30.835 -1.923 47.758 1.00 90.94 441 THR A C 1
ATOM 3540 O O . THR A 1 441 ? -31.212 -2.184 48.901 1.00 90.94 441 THR A O 1
ATOM 3543 N N . SER A 1 442 ? -31.697 -1.706 46.760 1.00 87.38 442 SER A N 1
ATOM 3544 C CA . SER A 1 442 ? -33.151 -1.746 46.940 1.00 87.38 442 SER A CA 1
ATOM 3545 C C . SER A 1 442 ? -33.672 -3.153 47.265 1.00 87.38 442 SER A C 1
ATOM 3547 O O . SER A 1 442 ? -34.559 -3.302 48.110 1.00 87.38 442 SER A O 1
ATOM 3549 N N . VAL A 1 443 ? -33.086 -4.193 46.657 1.00 87.12 443 VAL A N 1
ATOM 3550 C CA . VAL A 1 443 ? -33.399 -5.597 46.956 1.00 87.12 443 VAL A CA 1
ATOM 3551 C C . VAL A 1 443 ? -32.964 -5.948 48.379 1.00 87.12 443 VAL A C 1
ATOM 3553 O O . VAL A 1 443 ? -33.748 -6.541 49.116 1.00 87.12 443 VAL A O 1
ATOM 3556 N N . TYR A 1 444 ? -31.767 -5.529 48.799 1.00 86.25 444 TYR A N 1
ATOM 3557 C CA . TYR A 1 444 ? -31.233 -5.783 50.139 1.00 86.25 444 TYR A CA 1
ATOM 3558 C C . TYR A 1 444 ? -32.109 -5.165 51.236 1.00 86.25 444 TYR A C 1
ATOM 3560 O O . TYR A 1 444 ? -32.547 -5.856 52.157 1.00 86.25 444 TYR A O 1
ATOM 3568 N N . GLN A 1 445 ? -32.450 -3.878 51.096 1.00 84.69 445 GLN A N 1
ATOM 3569 C CA . GLN A 1 445 ? -33.332 -3.179 52.038 1.00 84.69 445 GLN A CA 1
ATOM 3570 C C . GLN A 1 445 ? -34.682 -3.889 52.200 1.00 84.69 445 GLN A C 1
ATOM 3572 O O . GLN A 1 445 ? -35.215 -3.971 53.305 1.00 84.69 445 GLN A O 1
ATOM 3577 N N . ARG A 1 446 ? -35.226 -4.445 51.114 1.00 79.50 446 ARG A N 1
ATOM 3578 C CA . ARG A 1 446 ? -36.497 -5.176 51.135 1.00 79.50 446 ARG A CA 1
ATOM 3579 C C . ARG A 1 446 ? -36.384 -6.581 51.680 1.00 79.50 446 ARG A C 1
ATOM 3581 O O . ARG A 1 446 ? -37.260 -6.973 52.438 1.00 79.50 446 ARG A O 1
ATOM 3588 N N . GLY A 1 447 ? -35.342 -7.323 51.323 1.00 75.69 447 GLY A N 1
ATOM 3589 C CA . GLY A 1 447 ? -35.115 -8.671 51.838 1.00 75.69 447 GLY A CA 1
ATOM 3590 C C . GLY A 1 447 ? -35.002 -8.687 53.362 1.00 75.69 447 GLY A C 1
ATOM 3591 O O . GLY A 1 447 ? -35.589 -9.546 54.015 1.00 75.69 447 GLY A O 1
ATOM 3592 N N . ILE A 1 448 ? -34.363 -7.663 53.941 1.00 72.56 448 ILE A N 1
ATOM 3593 C CA . ILE A 1 448 ? -34.333 -7.449 55.395 1.00 72.56 448 ILE A CA 1
ATOM 3594 C C . ILE A 1 448 ? -35.748 -7.261 55.962 1.00 72.56 448 ILE A C 1
ATOM 3596 O O . ILE A 1 448 ? -36.097 -7.867 56.974 1.00 72.56 448 ILE A O 1
ATOM 3600 N N . ILE A 1 449 ? -36.585 -6.452 55.306 1.00 72.06 449 ILE A N 1
ATOM 3601 C CA . ILE A 1 449 ? -37.971 -6.202 55.738 1.00 72.06 449 ILE A CA 1
ATOM 3602 C C . ILE A 1 449 ? -38.842 -7.463 55.560 1.00 72.06 449 ILE A C 1
ATOM 3604 O O . ILE A 1 449 ? -39.685 -7.769 56.402 1.00 72.06 449 ILE A O 1
ATOM 3608 N N . ALA A 1 450 ? -38.613 -8.231 54.495 1.00 67.25 450 ALA A N 1
ATOM 3609 C CA . ALA A 1 450 ? -39.357 -9.427 54.111 1.00 67.25 450 ALA A CA 1
ATOM 3610 C C . ALA A 1 450 ? -38.788 -10.715 54.741 1.00 67.25 450 ALA A C 1
ATOM 3612 O O . ALA A 1 450 ? -38.671 -11.741 54.077 1.00 67.25 450 ALA A O 1
ATOM 3613 N N . LYS A 1 451 ? -38.458 -10.678 56.040 1.00 76.44 451 LYS A N 1
ATOM 3614 C CA . LYS A 1 451 ? -38.033 -11.844 56.847 1.00 76.44 451 LYS A CA 1
ATOM 3615 C C . LYS A 1 451 ? -36.748 -12.554 56.377 1.00 76.44 451 LYS A C 1
ATOM 3617 O O . LYS A 1 451 ? -36.578 -13.738 56.657 1.00 76.44 451 LYS A O 1
ATOM 3622 N N . GLY A 1 452 ? -35.832 -11.847 55.718 1.00 79.38 452 GLY A N 1
ATOM 3623 C CA . GLY A 1 452 ? -34.512 -12.378 55.360 1.00 79.38 452 GLY A CA 1
ATOM 3624 C C . GLY A 1 452 ? -34.489 -13.248 54.103 1.00 79.38 452 GLY A C 1
ATOM 3625 O O . GLY A 1 452 ? -33.549 -14.011 53.921 1.00 79.38 452 GLY A O 1
ATOM 3626 N N . THR A 1 453 ? -35.500 -13.156 53.234 1.00 83.69 453 THR A N 1
ATOM 3627 C CA . THR A 1 453 ? -35.517 -13.871 51.947 1.00 83.69 453 THR A CA 1
ATOM 3628 C C . THR A 1 453 ? -35.493 -12.904 50.768 1.00 83.69 453 THR A C 1
ATOM 3630 O O . THR A 1 453 ? -36.210 -11.902 50.778 1.00 83.69 453 THR A O 1
ATOM 3633 N N . LEU A 1 454 ? -34.701 -13.219 49.734 1.00 85.69 454 LEU A N 1
ATOM 3634 C CA . LEU A 1 454 ? -34.721 -12.494 48.456 1.00 85.69 454 LEU A CA 1
ATOM 3635 C C . LEU A 1 454 ? -36.091 -12.607 47.760 1.00 85.69 454 LEU A C 1
ATOM 3637 O O . LEU A 1 454 ? -36.715 -13.669 47.844 1.00 85.69 454 LEU A O 1
ATOM 3641 N N . PRO A 1 455 ? -36.544 -11.560 47.044 1.00 84.50 455 PRO A N 1
ATOM 3642 C CA . PRO A 1 455 ? -37.726 -11.638 46.190 1.00 84.50 455 PRO A CA 1
ATOM 3643 C C . PRO A 1 455 ? -37.475 -12.564 44.992 1.00 84.50 455 PRO A C 1
ATOM 3645 O O . PRO A 1 455 ? -36.348 -12.681 44.520 1.00 84.50 455 PRO A O 1
ATOM 3648 N N . ASP A 1 456 ? -38.526 -13.190 44.460 1.00 83.06 456 ASP A N 1
ATOM 3649 C CA . ASP A 1 456 ? -38.394 -14.095 43.308 1.00 83.06 456 ASP A CA 1
ATOM 3650 C C . ASP A 1 456 ? -38.293 -13.348 41.965 1.00 83.06 456 ASP A C 1
ATOM 3652 O O . ASP A 1 456 ? -37.736 -13.873 41.004 1.00 83.06 456 ASP A O 1
ATOM 3656 N N . THR A 1 457 ? -38.802 -12.112 41.880 1.00 84.19 457 THR A N 1
ATOM 3657 C CA . THR A 1 457 ? -38.746 -11.282 40.663 1.00 84.19 457 THR A CA 1
ATOM 3658 C C . THR A 1 457 ? -38.560 -9.796 40.989 1.00 84.19 457 THR A C 1
ATOM 3660 O O . THR A 1 457 ? -38.985 -9.327 42.044 1.00 84.19 457 THR A O 1
ATOM 3663 N N . LEU A 1 458 ? -37.972 -9.028 40.058 1.00 76.06 458 LEU A N 1
ATOM 3664 C CA . LEU A 1 458 ? -37.912 -7.557 40.145 1.00 76.06 458 LEU A CA 1
ATOM 3665 C C . LEU A 1 458 ? -39.253 -6.875 39.835 1.00 76.06 458 LEU A C 1
ATOM 3667 O O . LEU A 1 458 ? -39.443 -5.713 40.185 1.00 76.06 458 LEU A O 1
ATOM 3671 N N . SER A 1 459 ? -40.178 -7.586 39.183 1.00 69.38 459 SER A N 1
ATOM 3672 C CA . SER A 1 459 ? -41.512 -7.095 38.813 1.00 69.38 459 SER A CA 1
ATOM 3673 C C . SER A 1 459 ? -42.470 -6.949 39.992 1.00 69.38 459 SER A C 1
ATOM 3675 O O . SER A 1 459 ? -43.603 -6.497 39.814 1.00 69.38 459 SER A O 1
ATOM 3677 N N . ASP A 1 460 ? -42.045 -7.328 41.197 1.00 66.75 460 ASP A N 1
ATOM 3678 C CA . ASP A 1 460 ? -42.817 -7.066 42.397 1.00 66.75 460 ASP A CA 1
ATOM 3679 C C . ASP A 1 460 ? -42.921 -5.540 42.569 1.00 66.75 460 ASP A C 1
ATOM 3681 O O . ASP A 1 460 ? -41.928 -4.878 42.881 1.00 66.75 460 ASP A O 1
ATOM 3685 N N . LYS A 1 461 ? -44.113 -4.989 42.260 1.00 53.72 461 LYS A N 1
ATOM 3686 C CA . LYS A 1 461 ? -44.445 -3.605 41.813 1.00 53.72 461 LYS A CA 1
ATOM 3687 C C . LYS A 1 461 ? -43.917 -2.435 42.649 1.00 53.72 461 LYS A C 1
ATOM 3689 O O . LYS A 1 461 ? -44.227 -1.278 42.385 1.00 53.72 461 LYS A O 1
ATOM 3694 N N . SER A 1 462 ? -43.175 -2.716 43.698 1.00 57.19 462 SER A N 1
ATOM 3695 C CA . SER A 1 462 ? -42.681 -1.743 44.643 1.00 57.19 462 SER A CA 1
ATOM 3696 C C . SER A 1 462 ? -41.143 -1.635 44.656 1.00 57.19 462 SER A C 1
ATOM 3698 O O . SER A 1 462 ? -40.624 -0.736 45.319 1.00 57.19 462 SER A O 1
ATOM 3700 N N . ILE A 1 463 ? -40.397 -2.475 43.917 1.00 61.62 463 ILE A N 1
ATOM 3701 C CA . ILE A 1 463 ? -38.943 -2.306 43.726 1.00 61.62 463 ILE A CA 1
ATOM 3702 C C . ILE A 1 463 ? -38.708 -1.238 42.639 1.00 61.62 463 ILE A C 1
ATOM 3704 O O . ILE A 1 463 ? -39.095 -1.463 41.489 1.00 61.62 463 ILE A O 1
ATOM 3708 N N . PRO A 1 464 ? -38.081 -0.085 42.947 1.00 52.84 464 PRO A N 1
ATOM 3709 C CA . PRO A 1 464 ? -37.680 0.881 41.927 1.00 52.84 464 PRO A CA 1
ATOM 3710 C C . PRO A 1 464 ? -36.585 0.227 41.073 1.00 52.84 464 PRO A C 1
ATOM 3712 O O . PRO A 1 464 ? -35.432 0.157 41.487 1.00 52.84 464 PRO A O 1
ATOM 3715 N N . GLY A 1 465 ? -36.960 -0.363 39.938 1.00 55.66 465 GLY A N 1
ATOM 3716 C CA . GLY A 1 465 ? -36.063 -1.271 39.216 1.00 55.66 465 GLY A CA 1
ATOM 3717 C C . GLY A 1 465 ? -36.735 -2.175 38.188 1.00 55.66 465 GLY A C 1
ATOM 3718 O O . GLY A 1 465 ? -36.122 -2.468 37.170 1.00 55.66 465 GLY A O 1
ATOM 3719 N N . GLY A 1 466 ? -37.987 -2.593 38.421 1.00 63.62 466 GLY A N 1
ATOM 3720 C CA . GLY A 1 466 ? -38.658 -3.604 37.585 1.00 63.62 466 GLY A CA 1
ATOM 3721 C C . GLY A 1 466 ? -38.796 -3.235 36.103 1.00 63.62 466 GLY A C 1
ATOM 3722 O O . GLY A 1 466 ? -38.648 -4.101 35.247 1.00 63.62 466 GLY A O 1
ATOM 3723 N N . ASP A 1 467 ? -38.986 -1.946 35.810 1.00 75.31 467 ASP A N 1
ATOM 3724 C CA . ASP A 1 467 ? -39.044 -1.400 34.444 1.00 75.31 467 ASP A CA 1
ATOM 3725 C C . ASP A 1 467 ? -37.762 -0.639 34.055 1.00 75.31 467 ASP A C 1
ATOM 3727 O O . ASP A 1 467 ? -37.724 0.051 33.032 1.00 75.31 467 ASP A O 1
ATOM 3731 N N . VAL A 1 468 ? -36.713 -0.701 34.884 1.00 83.44 468 VAL A N 1
ATOM 3732 C CA . VAL A 1 468 ? -35.466 0.014 34.605 1.00 83.44 468 VAL A CA 1
ATOM 3733 C C . VAL A 1 468 ? -34.757 -0.690 33.460 1.00 83.44 468 VAL A C 1
ATOM 3735 O O . VAL A 1 468 ? -34.469 -1.888 33.498 1.00 83.44 468 VAL A O 1
ATOM 3738 N N . LYS A 1 469 ? -34.505 0.095 32.420 1.00 91.12 469 LYS A N 1
ATOM 3739 C CA . LYS A 1 469 ? -33.691 -0.299 31.284 1.00 91.12 469 LYS A CA 1
ATOM 3740 C C . LYS A 1 469 ? -32.255 0.113 31.547 1.00 91.12 469 LYS A C 1
ATOM 3742 O O . LYS A 1 469 ? -32.024 1.198 32.075 1.00 91.12 469 LYS A O 1
ATOM 3747 N N . ASP A 1 470 ? -31.328 -0.738 31.146 1.00 92.44 470 ASP A N 1
ATOM 3748 C CA . ASP A 1 470 ? -29.916 -0.425 31.121 1.00 92.44 470 ASP A CA 1
ATOM 3749 C C . ASP A 1 470 ? -29.622 0.737 30.146 1.00 92.44 470 ASP A C 1
ATOM 3751 O O . ASP A 1 470 ? -30.488 1.157 29.363 1.00 92.44 470 ASP A O 1
ATOM 3755 N N . PRO A 1 471 ? -28.398 1.290 30.153 1.00 94.06 471 PRO A N 1
ATOM 3756 C CA . PRO A 1 471 ? -28.021 2.391 29.267 1.00 94.06 471 PRO A CA 1
ATOM 3757 C C . PRO A 1 471 ? -28.108 2.085 27.762 1.00 94.06 471 PRO A C 1
ATOM 3759 O O . PRO A 1 471 ? -27.990 3.015 26.957 1.00 94.06 471 PRO A O 1
ATOM 3762 N N . TRP A 1 472 ? -28.311 0.821 27.377 1.00 93.00 472 TRP A N 1
ATOM 3763 C CA . TRP A 1 472 ? -28.522 0.375 25.998 1.00 93.00 472 TRP A CA 1
ATOM 3764 C C . TRP A 1 472 ? -30.006 0.152 25.659 1.00 93.00 472 TRP A C 1
ATOM 3766 O O . TRP A 1 472 ? -30.344 -0.023 24.491 1.00 93.00 472 TRP A O 1
ATOM 3776 N N . GLY A 1 473 ? -30.909 0.283 26.635 1.00 93.69 473 GLY A N 1
ATOM 3777 C CA . GLY A 1 473 ? -32.360 0.218 26.453 1.00 93.69 473 GLY A CA 1
ATOM 3778 C C . GLY A 1 473 ? -32.974 -1.160 26.718 1.00 93.69 473 GLY A C 1
ATOM 3779 O O . GLY A 1 473 ? -34.188 -1.325 26.513 1.00 93.69 473 GLY A O 1
ATOM 3780 N N . ASN A 1 474 ? -32.175 -2.116 27.191 1.00 93.00 474 ASN A N 1
ATOM 3781 C CA . ASN A 1 474 ? -32.596 -3.477 27.516 1.00 93.00 474 ASN A CA 1
ATOM 3782 C C . ASN A 1 474 ? -33.021 -3.557 28.981 1.00 93.00 474 ASN A C 1
ATOM 3784 O O . ASN A 1 474 ? -32.486 -2.846 29.822 1.00 93.00 474 ASN A O 1
ATOM 3788 N N . SER A 1 475 ? -33.990 -4.401 29.321 1.00 92.25 475 SER A N 1
ATOM 3789 C CA . SER A 1 475 ? -34.359 -4.594 30.730 1.00 92.25 475 SER A CA 1
ATOM 3790 C C . SER A 1 475 ? -33.209 -5.251 31.503 1.00 92.25 475 SER A C 1
ATOM 3792 O O . SER A 1 475 ? -32.463 -6.054 30.949 1.00 92.25 475 SER A O 1
ATOM 3794 N N . TYR A 1 476 ? -33.059 -4.967 32.792 1.00 92.38 476 TYR A N 1
ATOM 3795 C CA . TYR A 1 476 ? -32.171 -5.781 33.625 1.00 92.38 476 TYR A CA 1
ATOM 3796 C C . TYR A 1 476 ? -32.787 -7.164 33.865 1.00 92.38 476 TYR A C 1
ATOM 3798 O O . TYR A 1 476 ? -33.971 -7.270 34.191 1.00 92.38 476 TYR A O 1
ATOM 3806 N N . LEU A 1 477 ? -31.987 -8.225 33.740 1.00 90.75 477 LEU A N 1
ATOM 3807 C CA . LEU A 1 477 ? -32.403 -9.574 34.118 1.00 90.75 477 LEU A CA 1
ATOM 3808 C C . LEU A 1 477 ? -31.985 -9.838 35.564 1.00 90.75 477 LEU A C 1
ATOM 3810 O O . LEU A 1 477 ? -30.829 -9.642 35.935 1.00 90.75 477 LEU A O 1
ATOM 3814 N N . TYR A 1 478 ? -32.932 -10.287 36.382 1.00 91.38 478 TYR A N 1
ATOM 3815 C CA . TYR A 1 478 ? -32.674 -10.708 37.752 1.00 91.38 478 TYR A CA 1
ATOM 3816 C C . TYR A 1 478 ? -32.916 -12.197 37.902 1.00 91.38 478 TYR A C 1
ATOM 3818 O O . TYR A 1 478 ? -33.949 -12.711 37.475 1.00 91.38 478 TYR A O 1
ATOM 3826 N N . MET A 1 479 ? -31.968 -12.871 38.541 1.00 87.56 479 MET A N 1
ATOM 3827 C CA . MET A 1 479 ? -32.055 -14.286 38.850 1.00 87.56 479 MET A CA 1
ATOM 3828 C C . MET A 1 479 ? -31.729 -14.500 40.319 1.00 87.56 479 MET A C 1
ATOM 3830 O O . MET A 1 479 ? -30.689 -14.066 40.819 1.00 87.56 479 MET A O 1
ATOM 3834 N N . ARG A 1 480 ? -32.613 -15.210 41.012 1.00 89.38 480 ARG A N 1
ATOM 3835 C CA . ARG A 1 480 ? -32.334 -15.750 42.337 1.00 89.38 480 ARG A CA 1
ATOM 3836 C C . ARG A 1 480 ? -31.619 -17.088 42.161 1.00 89.38 480 ARG A C 1
ATOM 3838 O O . ARG A 1 480 ? -32.187 -18.003 41.574 1.00 89.38 480 ARG A O 1
ATOM 3845 N N . ALA A 1 481 ? -30.377 -17.187 42.630 1.00 83.50 481 ALA A N 1
ATOM 3846 C CA . ALA A 1 481 ? -29.584 -18.412 42.512 1.00 83.50 481 ALA A CA 1
ATOM 3847 C C . ALA A 1 481 ? -29.877 -19.387 43.664 1.00 83.50 481 ALA A C 1
ATOM 3849 O O . ALA A 1 481 ? -30.060 -20.577 43.435 1.00 83.50 481 ALA A O 1
ATOM 3850 N N . GLU A 1 482 ? -29.981 -18.873 44.896 1.00 85.56 482 GLU A N 1
ATOM 3851 C CA . GLU A 1 482 ? -30.286 -19.649 46.108 1.00 85.56 482 GLU A CA 1
ATOM 3852 C C . GLU A 1 482 ? -31.090 -18.798 47.114 1.00 85.56 482 GLU A C 1
ATOM 3854 O O . GLU A 1 482 ? -31.522 -17.685 46.800 1.00 85.56 482 GLU A O 1
ATOM 3859 N N . GLN A 1 483 ? -31.312 -19.291 48.343 1.00 82.06 483 GLN A N 1
ATOM 3860 C CA . GLN A 1 483 ? -32.121 -18.578 49.342 1.00 82.06 483 GLN A CA 1
ATOM 3861 C C . GLN A 1 483 ? -31.630 -17.144 49.600 1.00 82.06 483 GLN A C 1
ATOM 3863 O O . GLN A 1 483 ? -32.477 -16.250 49.694 1.00 82.06 483 GLN A O 1
ATOM 3868 N N . ASN A 1 484 ? -30.306 -16.939 49.598 1.00 88.06 484 ASN A N 1
ATOM 3869 C CA . ASN A 1 484 ? -29.651 -15.675 49.946 1.00 88.06 484 ASN A CA 1
ATOM 3870 C C . ASN A 1 484 ? -28.773 -15.091 48.828 1.00 88.06 484 ASN A C 1
ATOM 3872 O O . ASN A 1 484 ? -28.129 -14.078 49.065 1.00 88.06 484 ASN A O 1
ATOM 3876 N N . TYR A 1 485 ? -28.734 -15.688 47.631 1.00 90.75 485 TYR A N 1
ATOM 3877 C CA . TYR A 1 485 ? -27.896 -15.213 46.521 1.00 90.75 485 TYR A CA 1
ATOM 3878 C C . TYR A 1 485 ? -28.736 -14.719 45.343 1.00 90.75 485 TYR A C 1
ATOM 3880 O O . TYR A 1 485 ? -29.648 -15.408 44.877 1.00 90.75 485 TYR A O 1
ATOM 3888 N N . GLY A 1 486 ? -28.397 -13.531 44.845 1.00 91.94 486 GLY A N 1
ATOM 3889 C CA . GLY A 1 486 ? -29.026 -12.902 43.691 1.00 91.94 486 GLY A CA 1
ATOM 3890 C C . GLY A 1 486 ? -28.002 -12.475 42.643 1.00 91.94 486 GLY A C 1
ATOM 3891 O O . GLY A 1 486 ? -26.842 -12.192 42.947 1.00 91.94 486 GLY A O 1
ATOM 3892 N N . LEU A 1 487 ? -28.452 -12.414 41.396 1.00 92.69 487 LEU A N 1
ATOM 3893 C CA . LEU A 1 487 ? -27.681 -11.961 40.247 1.00 92.69 487 LEU A CA 1
ATOM 3894 C C . LEU A 1 487 ? -28.506 -10.937 39.467 1.00 92.69 487 LEU A C 1
ATOM 3896 O O . LEU A 1 487 ? -29.668 -11.189 39.153 1.00 92.69 487 LEU A O 1
ATOM 3900 N N . VAL A 1 488 ? -27.897 -9.794 39.155 1.00 93.94 488 VAL A N 1
ATOM 3901 C CA . VAL A 1 488 ? -28.418 -8.819 38.187 1.00 93.94 488 VAL A CA 1
ATOM 3902 C C . VAL A 1 488 ? -27.536 -8.863 36.941 1.00 93.94 488 VAL A C 1
ATOM 3904 O O . VAL A 1 488 ? -26.310 -8.906 37.071 1.00 93.94 488 VAL A O 1
ATOM 3907 N N . ILE A 1 489 ? -28.147 -8.844 35.755 1.00 93.19 489 ILE A N 1
ATOM 3908 C CA . ILE A 1 489 ? -27.468 -8.912 34.454 1.00 93.19 489 ILE A CA 1
ATOM 3909 C C . ILE A 1 489 ? -27.941 -7.759 33.557 1.00 93.19 489 ILE A C 1
ATOM 3911 O O . ILE A 1 489 ? -29.147 -7.538 33.418 1.00 93.19 489 ILE A O 1
ATOM 3915 N N . SER A 1 490 ? -26.995 -7.038 32.952 1.00 95.00 490 SER A N 1
ATOM 3916 C CA . SER A 1 490 ? -27.224 -6.096 31.842 1.00 95.00 490 SER A CA 1
ATOM 3917 C C . SER A 1 490 ? -26.890 -6.795 30.529 1.00 95.00 490 SER A C 1
ATOM 3919 O O . SER A 1 490 ? -25.820 -7.394 30.466 1.00 95.00 490 SER A O 1
ATOM 3921 N N . ALA A 1 491 ? -27.738 -6.656 29.505 1.00 93.06 491 ALA A N 1
ATOM 3922 C CA . ALA A 1 491 ? -27.583 -7.324 28.202 1.00 93.06 491 ALA A CA 1
ATOM 3923 C C . ALA A 1 491 ? -26.500 -6.703 27.290 1.00 93.06 491 ALA A C 1
ATOM 3925 O O . ALA A 1 491 ? -26.473 -6.968 26.093 1.00 93.06 491 ALA A O 1
ATOM 3926 N N . GLY A 1 492 ? -25.717 -5.758 27.821 1.00 92.38 492 GLY A N 1
ATOM 3927 C CA . GLY A 1 492 ? -24.676 -5.056 27.082 1.00 92.38 492 GLY A CA 1
ATOM 3928 C C . GLY A 1 492 ? -25.153 -4.288 25.833 1.00 92.38 492 GLY A C 1
ATOM 3929 O O . GLY A 1 492 ? -26.351 -4.062 25.617 1.00 92.38 492 GLY A O 1
ATOM 3930 N N . PRO A 1 493 ? -24.193 -3.810 25.021 1.00 91.19 493 PRO A N 1
ATOM 3931 C CA . PRO A 1 493 ? -24.444 -3.197 23.722 1.00 91.19 493 PRO A CA 1
ATOM 3932 C C . PRO A 1 493 ? -25.192 -4.067 22.710 1.00 91.19 493 PRO A C 1
ATOM 3934 O O . PRO A 1 493 ? -25.906 -3.509 21.873 1.00 91.19 493 PRO A O 1
ATOM 3937 N N . ASP A 1 494 ? -25.012 -5.389 22.734 1.00 91.12 494 ASP A N 1
ATOM 3938 C CA . ASP A 1 494 ? -25.591 -6.274 21.720 1.00 91.12 494 ASP A CA 1
ATOM 3939 C C . ASP A 1 494 ? -27.068 -6.637 21.978 1.00 91.12 494 ASP A C 1
ATOM 3941 O O . ASP A 1 494 ? -27.774 -7.082 21.062 1.00 91.12 494 ASP A O 1
ATOM 3945 N N . GLY A 1 495 ? -27.549 -6.377 23.200 1.00 93.12 495 GLY A N 1
ATOM 3946 C CA . GLY A 1 495 ? -28.929 -6.574 23.628 1.00 93.12 495 GLY A CA 1
ATOM 3947 C C . GLY A 1 495 ? -29.333 -8.034 23.810 1.00 93.12 495 GLY A C 1
ATOM 3948 O O . GLY A 1 495 ? -30.532 -8.333 23.837 1.00 93.12 495 GLY A O 1
ATOM 3949 N N . LYS A 1 496 ? -28.371 -8.953 23.923 1.00 93.25 496 LYS A N 1
ATOM 3950 C CA . LYS A 1 496 ? -28.606 -10.384 24.113 1.00 93.25 496 LYS A CA 1
ATOM 3951 C C . LYS A 1 496 ? -27.940 -10.842 25.401 1.00 93.25 496 LYS A C 1
ATOM 3953 O O . LYS A 1 496 ? -26.739 -10.765 25.534 1.00 93.25 496 LYS A O 1
ATOM 3958 N N . TYR A 1 497 ? -28.706 -11.430 26.313 1.00 90.69 497 TYR A N 1
ATOM 3959 C CA . TYR A 1 497 ? -28.113 -12.031 27.509 1.00 90.69 497 TYR A CA 1
ATOM 3960 C C . TYR A 1 497 ? -27.291 -13.290 27.186 1.00 90.69 497 TYR A C 1
ATOM 3962 O O . TYR A 1 497 ? -27.628 -14.068 26.289 1.00 90.69 497 TYR A O 1
ATOM 3970 N N . ASN A 1 498 ? -26.315 -13.557 28.047 1.00 89.12 498 ASN A N 1
ATOM 3971 C CA . ASN A 1 498 ? -25.293 -14.599 27.984 1.00 89.12 498 ASN A CA 1
ATOM 3972 C C . ASN A 1 498 ? -24.264 -14.421 26.854 1.00 89.12 498 ASN A C 1
ATOM 3974 O O . ASN A 1 498 ? -23.817 -15.405 26.255 1.00 89.12 498 ASN A O 1
ATOM 3978 N N . THR A 1 499 ? -23.871 -13.183 26.576 1.00 87.44 499 THR A N 1
ATOM 3979 C CA . THR A 1 499 ? -22.825 -12.812 25.615 1.00 87.44 499 THR A CA 1
ATOM 3980 C C . THR A 1 499 ? -21.607 -12.203 26.328 1.00 87.44 499 THR A C 1
ATOM 3982 O O . THR A 1 499 ? -21.673 -11.854 27.511 1.00 87.44 499 THR A O 1
ATOM 3985 N N . PRO A 1 500 ? -20.429 -12.133 25.670 1.00 88.94 500 PRO A N 1
ATOM 3986 C CA . PRO A 1 500 ? -19.206 -11.626 26.301 1.00 88.94 500 PRO A CA 1
ATOM 3987 C C . PRO A 1 500 ? -19.250 -10.152 26.737 1.00 88.94 500 PRO A C 1
ATOM 3989 O O . PRO A 1 500 ? -18.398 -9.738 27.522 1.00 88.94 500 PRO A O 1
ATOM 3992 N N . ASP A 1 501 ? -20.180 -9.354 26.211 1.00 88.19 501 ASP A N 1
ATOM 3993 C CA . ASP A 1 501 ? -20.337 -7.929 26.519 1.00 88.19 501 ASP A CA 1
ATOM 3994 C C . ASP A 1 501 ? -21.298 -7.637 27.683 1.00 88.19 501 ASP A C 1
ATOM 3996 O O . ASP A 1 501 ? -21.373 -6.493 28.145 1.00 88.19 501 ASP A O 1
ATOM 4000 N N . ASP A 1 502 ? -21.964 -8.666 28.208 1.00 93.00 502 ASP A N 1
ATOM 4001 C CA . ASP A 1 502 ? -22.838 -8.559 29.370 1.00 93.00 502 ASP A CA 1
ATOM 4002 C C . ASP A 1 502 ? -22.113 -8.105 30.640 1.00 93.00 502 ASP A C 1
ATOM 4004 O O . ASP A 1 502 ? -20.947 -8.422 30.906 1.00 93.00 502 ASP A O 1
ATOM 4008 N N . LEU A 1 503 ? -22.868 -7.425 31.504 1.00 93.56 503 LEU A N 1
ATOM 4009 C CA . LEU A 1 503 ? -22.410 -7.049 32.838 1.00 93.56 503 LEU A CA 1
ATOM 4010 C C . LEU A 1 503 ? -23.131 -7.883 33.886 1.00 93.56 503 LEU A C 1
ATOM 4012 O O . LEU A 1 503 ? -24.357 -7.847 33.984 1.00 93.56 503 LEU A O 1
ATOM 4016 N N . TYR A 1 504 ? -22.354 -8.579 34.711 1.00 94.75 504 TYR A N 1
ATOM 4017 C CA . TYR A 1 504 ? -22.851 -9.443 35.775 1.00 94.75 504 TYR A CA 1
ATOM 4018 C C . TYR A 1 504 ? -22.557 -8.825 37.131 1.00 94.75 504 TYR A C 1
ATOM 4020 O O . TYR A 1 504 ? -21.433 -8.394 37.401 1.00 94.75 504 TYR A O 1
ATOM 4028 N N . ARG A 1 505 ? -23.550 -8.834 38.022 1.00 94.94 505 ARG A N 1
ATOM 4029 C CA . ARG A 1 505 ? -23.338 -8.430 39.409 1.00 94.94 505 ARG A CA 1
ATOM 4030 C C . ARG A 1 505 ? -24.031 -9.359 40.387 1.00 94.94 505 ARG A C 1
ATOM 4032 O O . ARG A 1 505 ? -25.254 -9.360 40.520 1.00 94.94 505 ARG A O 1
ATOM 4039 N N . PHE A 1 506 ? -23.203 -10.127 41.080 1.00 93.75 506 PHE A N 1
ATOM 4040 C CA . PHE A 1 506 ? -23.612 -11.024 42.148 1.00 93.75 506 PHE A CA 1
ATOM 4041 C C . PHE A 1 506 ? -23.747 -10.260 43.459 1.00 93.75 506 PHE A C 1
ATOM 4043 O O . PHE A 1 506 ? -22.981 -9.334 43.738 1.00 93.75 506 PHE A O 1
ATOM 4050 N N . PHE A 1 507 ? -24.707 -10.672 44.273 1.00 91.62 507 PHE A N 1
ATOM 4051 C CA . PHE A 1 507 ? -24.863 -10.179 45.630 1.00 91.62 507 PHE A CA 1
ATOM 4052 C C . PHE A 1 507 ? -25.448 -11.262 46.532 1.00 91.62 507 PHE A C 1
ATOM 4054 O O . PHE A 1 507 ? -26.125 -12.183 46.069 1.00 91.62 507 PHE A O 1
ATOM 4061 N N . SER A 1 508 ? -25.180 -11.136 47.827 1.00 91.62 508 SER A N 1
ATOM 4062 C CA . SER A 1 508 ? -25.753 -11.979 48.868 1.00 91.62 508 SER A CA 1
ATOM 4063 C C . SER A 1 508 ? -26.451 -11.122 49.919 1.00 91.62 508 SER A C 1
ATOM 4065 O O . SER A 1 508 ? -26.047 -9.977 50.140 1.00 91.62 508 SER A O 1
ATOM 4067 N N . LEU A 1 509 ? -27.503 -11.670 50.524 1.00 82.62 509 LEU A N 1
ATOM 4068 C CA . LEU A 1 509 ? -28.199 -11.084 51.674 1.00 82.62 509 LEU A CA 1
ATOM 4069 C C . LEU A 1 509 ? -27.418 -11.259 52.975 1.00 82.62 509 LEU A C 1
ATOM 4071 O O . LEU A 1 509 ? -26.707 -12.283 53.099 1.00 82.62 509 LEU A O 1
#

Secondary structure (DSSP, 8-state):
-----------PPPPPPPPPP------------HHHHHHHHHHHHHHHHHHHHHHHHHHHHTTS-----SGGGSHHHHHHHHHHHHHHHHHHHHHHHHHHHHHHHHHHHHHHT-TTSHHHHHHHHHHHHHHHHHHHHHHTT-----S-HHHHHHHHHHHHHHHHHHHHHHHHHHHHHHS--TTS-S--TTEEEEEEEES-EEEEE-TT-------TTS------S--EEP-TT-EEETTS-EEEEE-TT-EEEEE-TTSEEEEE-TT-EEEEEEE-TTS-EEEEEEEEEEEEEEE-GGGGGGG-S--S-SEEEEETTEEEEEEEEEEEEEEETTTTEEEEEEEEEEEEEE-HHHHHH--GGG-EEEETTEEEEE-TTS-EEEEEEPPHHHHHHHHHHSPP---HHHHHHHHHHHHHHHHHHHHHHHHHHHHHHHHHHHHHHHHHHHHHHTTT---S-TTSTTSTTTTPBPTTSPBPEEEE-SSSEEEEEE-TTTT-SSSTT-EEEEEE-

Foldseek 3Di:
DDDDDDDDDDDDDDDDDDDDDDDDDDDDDDPPDPVVVVVVVVVVVVVVVVVVVVVVVVVVVVVPDDDDPDPPPPVVVVVVVVVVVVVVVVVVVVVVVVVVVVVVVVVVVVVVPPPVVVVVVVVVVVVVVVVVVVVVVVVVPPPDDDPPVVVVVVVVVVVVVVVVVVVVVVCVVVCVVPVPPVQPDLPPLFKKFWADKDDWKWKDFDQPQPDDDDDPDDPPPPPHPDTHTDDGGDMDGHQTWMKMAAAQGIKIWMQHSQRKIKIADHRWIKIWHADDPPQLATEIETAAFKMWMARDCPSVPVVPDPDFASYWYDYLFKIKRDDRFTKMWHAHVVQQKIKIATQADKIWMFGPVCVVPDDPPHTDIDHHQWMWMAHNNNDTPDIDGHDPVRSVVSVVNHPPNCPPVNVVVVSVVVCCVPVCVVVVLVVLVVQQVVLVVLQVVQQVVVCVVVVNFGDQACPPVPRPQRCDARSLRAHWDKHDPDRFKIKIKHCANVNHPPDPRMDIDIDGD

Radius of gyration: 40.93 Å; chains: 1; bounding box: 119×93×119 Å

Sequence (509 aa):
MESKKSNQEDTSPQPKSQPSKQGGLMSRESEVSMQELSDACEKSFREKGYDRRKEGFDRRKSTLTEYEGVDRRKEVSDRREGFDRRREEYDRRKEESDRRQEEYDRRKKALTEYEGSDRREEGIDRREEAIDRREEGFDRREKAPTEASGIKDLLKKRTFIIRAGLIILLIVVAFCFTVPIPGLGIINDNEYIVTRVEGRANMKYQADYSKGNVIDNAPSFQIDGEWIPLSEGTVIAAGSRVIIETGAESTVDILMDDGMIVRVAKNSTVRLEEKQKTTSRIQVFVTKGRMFCNIVAANLNRFKSGSTFKMEVSTPNATCGVRGTIFSVDYQPEIGITNAAVLVGALNVTDPETAIRSTFSSWNDLRNGQMIQLSRDGRVMDKRNLSPEEMNILKEGAPVLVTAHTVFENIERSWRRTWWLTLYDFARKQRAENEMSAIITSVYQRGIIAKGTLPDTLSDKSIPGGDVKDPWGNSYLYMRAEQNYGLVISAGPDGKYNTPDDLYRFFSL

pLDDT: mean 72.13, std 19.55, range [32.28, 97.81]